Protein AF-A0A821ZEJ2-F1 (afdb_monomer_lite)

Structure (mmCIF, N/CA/C/O backbone):
data_AF-A0A821ZEJ2-F1
#
_entry.id   AF-A0A821ZEJ2-F1
#
loop_
_atom_site.group_PDB
_atom_site.id
_atom_site.type_symbol
_atom_site.label_atom_id
_atom_site.label_alt_id
_atom_site.label_comp_id
_atom_site.label_asym_id
_atom_site.label_entity_id
_atom_site.label_seq_id
_atom_site.pdbx_PDB_ins_code
_atom_site.Cartn_x
_atom_site.Cartn_y
_atom_site.Cartn_z
_atom_site.occupancy
_atom_site.B_iso_or_equiv
_atom_site.auth_seq_id
_atom_site.auth_comp_id
_atom_site.auth_asym_id
_atom_site.auth_atom_id
_atom_site.pdbx_PDB_model_num
ATOM 1 N N . MET A 1 1 ? -17.455 -22.625 5.367 1.00 89.06 1 MET A N 1
ATOM 2 C CA . MET A 1 1 ? -17.867 -21.226 5.110 1.00 89.06 1 MET A CA 1
ATOM 3 C C . MET A 1 1 ? -18.293 -20.588 6.419 1.00 89.06 1 MET A C 1
ATOM 5 O O . MET A 1 1 ? -18.902 -21.282 7.229 1.00 89.06 1 MET A O 1
ATOM 9 N N . THR A 1 2 ? -18.004 -19.303 6.624 1.00 89.38 2 THR A N 1
ATOM 10 C CA . THR A 1 2 ? -18.454 -18.553 7.807 1.00 89.38 2 THR A CA 1
ATOM 11 C C . THR A 1 2 ? -19.075 -17.215 7.427 1.00 89.38 2 THR A C 1
ATOM 13 O O . THR A 1 2 ? -18.810 -16.673 6.350 1.00 89.38 2 THR A O 1
ATOM 16 N N . ARG A 1 3 ? -19.952 -16.694 8.290 1.00 85.25 3 ARG A N 1
ATOM 17 C CA . ARG A 1 3 ? -20.605 -15.397 8.097 1.00 85.25 3 ARG A CA 1
ATOM 18 C C . ARG A 1 3 ? -20.856 -14.692 9.426 1.00 85.25 3 ARG A C 1
ATOM 20 O O . ARG A 1 3 ? -21.376 -15.287 10.368 1.00 85.25 3 ARG A O 1
ATOM 27 N N . ILE A 1 4 ? -20.584 -13.388 9.444 1.00 81.25 4 ILE A N 1
ATOM 28 C CA . ILE A 1 4 ? -20.983 -12.469 10.515 1.00 81.25 4 ILE A CA 1
ATOM 29 C C . ILE A 1 4 ? -22.208 -11.670 10.053 1.00 81.25 4 ILE A C 1
ATOM 31 O O . ILE A 1 4 ? -22.243 -11.146 8.937 1.00 81.25 4 ILE A O 1
ATOM 35 N N . GLY A 1 5 ? -23.215 -11.567 10.921 1.00 73.56 5 GLY A N 1
ATOM 36 C CA . GLY A 1 5 ? -24.409 -10.753 10.700 1.00 73.56 5 GLY A CA 1
ATOM 37 C C . GLY A 1 5 ? -25.548 -11.428 9.925 1.00 73.56 5 GLY A C 1
ATOM 38 O O . GLY A 1 5 ? -25.520 -12.610 9.565 1.00 73.56 5 GLY A O 1
ATOM 39 N N . ASN A 1 6 ? -26.591 -10.633 9.681 1.00 71.44 6 ASN A N 1
ATOM 40 C CA . ASN A 1 6 ? -27.871 -11.092 9.141 1.00 71.44 6 ASN A CA 1
ATOM 41 C C . ASN A 1 6 ? -27.829 -11.357 7.626 1.00 71.44 6 ASN A C 1
ATOM 43 O O . ASN A 1 6 ? -27.049 -10.756 6.884 1.00 71.44 6 ASN A O 1
ATOM 47 N N . GLY A 1 7 ? -28.721 -12.238 7.165 1.00 78.50 7 GLY A N 1
ATOM 48 C CA . GLY A 1 7 ? -29.001 -12.529 5.753 1.00 78.50 7 GLY A CA 1
ATOM 49 C C . GLY A 1 7 ? -28.780 -13.995 5.367 1.00 78.50 7 GLY A C 1
ATOM 50 O O . GLY A 1 7 ? -28.245 -14.780 6.150 1.00 78.50 7 GLY A O 1
ATOM 51 N N . VAL A 1 8 ? -29.231 -14.367 4.166 1.00 83.00 8 VAL A N 1
ATOM 52 C CA . VAL A 1 8 ? -29.341 -15.773 3.740 1.00 83.00 8 VAL A CA 1
ATOM 53 C C . VAL A 1 8 ? -27.978 -16.436 3.602 1.00 83.00 8 VAL A C 1
ATOM 55 O O . VAL A 1 8 ? -27.109 -15.908 2.912 1.00 83.00 8 VAL A O 1
ATOM 58 N N . PHE A 1 9 ? -27.808 -17.594 4.233 1.00 88.25 9 PHE A N 1
ATOM 59 C CA . PHE A 1 9 ? -26.597 -18.400 4.164 1.00 88.25 9 PHE A CA 1
ATOM 60 C C . PHE A 1 9 ? -26.989 -19.833 3.757 1.00 88.25 9 PHE A C 1
ATOM 62 O O . PHE A 1 9 ? -27.379 -20.616 4.616 1.00 88.25 9 PHE A O 1
ATOM 69 N N . PRO A 1 10 ? -26.951 -20.167 2.451 1.00 88.62 10 PRO A N 1
ATOM 70 C CA . PRO A 1 10 ? -27.528 -21.415 1.940 1.00 88.62 10 PRO A CA 1
ATOM 71 C C . PRO A 1 10 ? -26.945 -22.687 2.568 1.00 88.62 10 PRO A C 1
ATOM 73 O O . PRO A 1 10 ? -27.672 -23.651 2.788 1.00 88.62 10 PRO A O 1
ATOM 76 N N . THR A 1 11 ? -25.644 -22.689 2.875 1.00 93.25 11 THR A N 1
ATOM 77 C CA . THR A 1 11 ? -24.950 -23.847 3.457 1.00 93.25 11 THR A CA 1
ATOM 78 C C . THR A 1 11 ? -24.840 -23.824 4.977 1.00 93.25 11 THR A C 1
ATOM 80 O O . THR A 1 11 ? -24.071 -24.607 5.539 1.00 93.25 11 THR A O 1
ATOM 83 N N . GLU A 1 12 ? -25.571 -22.929 5.644 1.00 94.00 12 GLU A N 1
ATOM 84 C CA . GLU A 1 12 ? -25.548 -22.800 7.099 1.00 94.00 12 GLU A CA 1
ATOM 85 C C . GLU A 1 12 ? -25.945 -24.095 7.810 1.00 94.00 12 GLU A C 1
ATOM 87 O O . GLU A 1 12 ? -26.854 -24.815 7.393 1.00 94.00 12 GLU A O 1
ATOM 92 N N . LEU A 1 13 ? -25.256 -24.366 8.916 1.00 92.56 13 LEU A N 1
ATOM 93 C CA . LEU A 1 13 ? -25.507 -25.494 9.793 1.00 92.56 13 LEU A CA 1
ATOM 94 C C . LEU A 1 13 ? -25.902 -24.990 11.175 1.00 92.56 13 LEU A C 1
ATOM 96 O O . LEU A 1 13 ? -25.071 -24.468 11.915 1.00 92.56 13 LEU A O 1
ATOM 100 N N . ASP A 1 14 ? -27.165 -25.214 11.525 1.00 89.94 14 ASP A N 1
ATOM 101 C CA . ASP A 1 14 ? -27.714 -24.952 12.859 1.00 89.94 14 ASP A CA 1
ATOM 102 C C . ASP A 1 14 ? -27.855 -26.260 13.660 1.00 89.94 14 ASP A C 1
ATOM 104 O O . ASP A 1 14 ? -28.902 -26.595 14.207 1.00 89.94 14 ASP A O 1
ATOM 108 N N . ASN A 1 15 ? -26.810 -27.089 13.622 1.00 92.06 15 ASN A N 1
ATOM 109 C CA . ASN A 1 15 ? -26.768 -28.400 14.269 1.00 92.06 15 ASN A CA 1
ATOM 110 C C . ASN A 1 15 ? -25.395 -28.665 14.908 1.00 92.06 15 ASN A C 1
ATOM 112 O O . ASN A 1 15 ? -24.488 -27.836 14.832 1.00 92.06 15 ASN A O 1
ATOM 116 N N . GLU A 1 16 ? -25.225 -29.847 15.505 1.00 92.94 16 GLU A N 1
ATOM 117 C CA . GLU A 1 16 ? -23.983 -30.251 16.186 1.00 92.94 16 GLU A CA 1
ATOM 118 C C . GLU A 1 16 ? -22.743 -30.176 15.283 1.00 92.94 16 GLU A C 1
ATOM 120 O O . GLU A 1 16 ? -21.658 -29.842 15.750 1.00 92.94 16 GLU A O 1
ATOM 125 N N . ILE A 1 17 ? -22.893 -30.420 13.976 1.00 93.56 17 ILE A N 1
ATOM 126 C CA . ILE A 1 17 ? -21.784 -30.295 13.022 1.00 93.56 17 ILE A CA 1
ATOM 127 C C . ILE A 1 17 ? -21.374 -28.826 12.871 1.00 93.56 17 ILE A C 1
ATOM 129 O O . ILE A 1 17 ? -20.183 -28.523 12.859 1.00 93.56 17 ILE A O 1
ATOM 133 N N . GLY A 1 18 ? -22.341 -27.911 12.773 1.00 92.19 18 GLY A N 1
ATOM 134 C CA . GLY A 1 18 ? -22.074 -26.472 12.733 1.00 92.19 18 GLY A CA 1
ATOM 135 C C . GLY A 1 18 ? -21.320 -25.987 13.972 1.00 92.19 18 GLY A C 1
ATOM 136 O O . GLY A 1 18 ? -20.340 -25.254 13.842 1.00 92.19 18 GLY A O 1
ATOM 137 N N . GLU A 1 19 ? -21.723 -26.457 15.155 1.00 91.19 19 GLU A N 1
ATOM 138 C CA . GLU A 1 19 ? -21.057 -26.138 16.424 1.00 91.19 19 GLU A CA 1
ATOM 139 C C . GLU A 1 19 ? -19.647 -26.737 16.516 1.00 91.19 19 GLU A C 1
ATOM 141 O O . GLU A 1 19 ? -18.708 -26.077 16.969 1.00 91.19 19 GLU A O 1
ATOM 146 N N . HIS A 1 20 ? -19.469 -27.963 16.022 1.00 91.50 20 HIS A N 1
ATOM 147 C CA . HIS A 1 20 ? -18.162 -28.611 15.951 1.00 91.50 20 HIS A CA 1
ATOM 148 C C . HIS A 1 20 ? -17.186 -27.825 15.068 1.00 91.50 20 HIS A C 1
ATOM 150 O O . HIS A 1 20 ? -16.064 -27.530 15.485 1.00 91.50 20 HIS A O 1
ATOM 156 N N . LEU A 1 21 ? -17.625 -27.422 13.869 1.00 91.88 21 LEU A N 1
ATOM 157 C CA . LEU A 1 21 ? -16.822 -26.605 12.951 1.00 91.88 21 LEU A CA 1
ATOM 158 C C . LEU A 1 21 ? -16.473 -25.242 13.557 1.00 91.88 21 LEU A C 1
ATOM 160 O O . LEU A 1 21 ? -15.337 -24.787 13.429 1.00 91.88 21 LEU A O 1
ATOM 164 N N . ARG A 1 22 ? -17.435 -24.608 14.234 1.00 90.19 22 ARG A N 1
ATOM 165 C CA . ARG A 1 22 ? -17.249 -23.320 14.908 1.00 90.19 22 ARG A CA 1
ATOM 166 C C . ARG A 1 22 ? -16.191 -23.403 16.002 1.00 90.19 22 ARG A C 1
ATOM 168 O O . ARG A 1 22 ? -15.269 -22.592 16.017 1.00 90.19 22 ARG A O 1
ATOM 175 N N . THR A 1 23 ? -16.313 -24.396 16.883 1.00 88.62 23 THR A N 1
ATOM 176 C CA . THR A 1 23 ? -15.404 -24.595 18.018 1.00 88.62 23 THR A CA 1
ATOM 177 C C . THR A 1 23 ? -13.991 -24.907 17.536 1.00 88.62 23 THR A C 1
ATOM 179 O O . THR A 1 23 ? -13.035 -24.273 17.974 1.00 88.62 23 THR A O 1
ATOM 182 N N . ARG A 1 24 ? -13.840 -25.848 16.595 1.00 89.19 24 ARG A N 1
ATOM 183 C CA . ARG A 1 24 ? -12.516 -26.263 16.102 1.00 89.19 24 ARG A CA 1
ATOM 184 C C . ARG A 1 24 ? -11.845 -25.206 15.219 1.00 89.19 24 ARG A C 1
ATOM 186 O O . ARG A 1 24 ? -10.624 -25.196 15.112 1.00 89.19 24 ARG A O 1
ATOM 193 N N . GLY A 1 25 ? -12.635 -24.348 14.572 1.00 86.81 25 GLY A N 1
ATOM 194 C CA . GLY A 1 25 ? -12.154 -23.225 13.767 1.00 86.81 25 GLY A CA 1
ATOM 195 C C . GLY A 1 25 ? -11.922 -21.928 14.545 1.00 86.81 25 GLY A C 1
ATOM 196 O O . GLY A 1 25 ? -11.488 -20.955 13.924 1.00 86.81 25 GLY A O 1
ATOM 197 N N . GLU A 1 26 ? -12.217 -21.911 15.852 1.00 88.31 26 GLU A N 1
ATOM 198 C CA . GLU A 1 26 ? -12.178 -20.723 16.720 1.00 88.31 26 GLU A CA 1
ATOM 199 C C . GLU A 1 26 ? -12.983 -19.544 16.131 1.00 88.31 26 GLU A C 1
ATOM 201 O O . GLU A 1 26 ? -12.573 -18.385 16.163 1.00 88.31 26 GLU A O 1
ATOM 206 N N . GLU A 1 27 ? -14.150 -19.840 15.549 1.00 83.00 27 GLU A N 1
ATOM 207 C CA . GLU A 1 27 ? -14.942 -18.884 14.764 1.00 83.00 27 GLU A CA 1
ATOM 208 C C . GLU A 1 27 ? -15.816 -17.986 15.657 1.00 83.00 27 GLU A C 1
ATOM 210 O O . GLU A 1 27 ? -17.049 -18.082 15.685 1.00 83.00 27 GLU A O 1
ATOM 215 N N . VAL A 1 28 ? -15.162 -17.085 16.393 1.00 78.06 28 VAL A N 1
ATOM 216 C CA . VAL A 1 28 ? -15.785 -16.090 17.280 1.00 78.06 28 VAL A CA 1
ATOM 217 C C . VAL A 1 28 ? -15.423 -14.681 16.810 1.00 78.06 28 VAL A C 1
ATOM 219 O O . VAL A 1 28 ? -14.323 -14.430 16.322 1.00 78.06 28 VAL A O 1
ATOM 222 N N . SER A 1 29 ? -16.356 -13.732 16.906 1.00 63.69 29 SER A N 1
ATOM 223 C CA . SER A 1 29 ? -16.062 -12.332 16.595 1.00 63.69 29 SER A CA 1
ATOM 224 C C . SER A 1 29 ? -15.132 -11.721 17.648 1.00 63.69 29 SER A C 1
ATOM 226 O O . SER A 1 29 ? -15.540 -11.533 18.791 1.00 63.69 29 SER A O 1
ATOM 228 N N . GLU A 1 30 ? -13.923 -11.311 17.258 1.00 54.50 30 GLU A N 1
ATOM 229 C CA . GLU A 1 30 ? -12.967 -10.640 18.161 1.00 54.50 30 GLU A CA 1
ATOM 230 C C . GLU A 1 30 ? -13.496 -9.320 18.754 1.00 54.50 30 GLU A C 1
ATOM 232 O O . GLU A 1 30 ? -13.055 -8.892 19.817 1.00 54.50 30 GLU A O 1
ATOM 237 N N . HIS A 1 31 ? -14.437 -8.653 18.076 1.00 49.47 31 HIS A N 1
ATOM 238 C CA . HIS A 1 31 ? -14.983 -7.363 18.514 1.00 49.47 31 HIS A CA 1
ATOM 239 C C . HIS A 1 31 ? -16.197 -7.483 19.439 1.00 49.47 31 HIS A C 1
ATOM 241 O O . HIS A 1 31 ? -16.374 -6.640 20.317 1.00 49.47 31 HIS A O 1
ATOM 247 N N . TYR A 1 32 ? -17.051 -8.484 19.216 1.00 56.19 32 TYR A N 1
ATOM 248 C CA . TYR A 1 32 ? -18.351 -8.588 19.887 1.00 56.19 32 TYR A CA 1
ATOM 249 C C . TYR A 1 32 ? -18.496 -9.846 20.748 1.00 56.19 32 TYR A C 1
ATOM 251 O O . TYR A 1 32 ? -19.453 -9.944 21.507 1.00 56.19 32 TYR A O 1
ATOM 259 N N . GLY A 1 33 ? -17.575 -10.808 20.642 1.00 64.12 33 GLY A N 1
ATOM 260 C CA . GLY A 1 33 ? -17.662 -12.097 21.331 1.00 64.12 33 GLY A CA 1
ATOM 261 C C . GLY A 1 33 ? -18.789 -13.006 20.827 1.00 64.12 33 GLY A C 1
ATOM 262 O O . GLY A 1 33 ? -18.971 -14.096 21.360 1.00 64.12 33 GLY A O 1
ATOM 263 N N . GLU A 1 34 ? -19.551 -12.584 19.813 1.00 73.38 34 GLU A N 1
ATOM 264 C CA . GLU A 1 34 ? -20.641 -13.379 19.249 1.00 73.38 34 GLU A CA 1
ATOM 265 C C . GLU A 1 34 ? -20.102 -14.500 18.338 1.00 73.38 34 GLU A C 1
ATOM 267 O O . GLU A 1 34 ? -19.158 -14.268 17.567 1.00 73.38 34 GLU A O 1
ATOM 272 N N . PRO A 1 35 ? -20.693 -15.708 18.398 1.00 77.56 35 PRO A N 1
ATOM 273 C CA . PRO A 1 35 ? -20.298 -16.828 17.553 1.00 77.56 35 PRO A CA 1
ATOM 274 C C . PRO A 1 35 ? -20.617 -16.542 16.082 1.00 77.56 35 PRO A C 1
ATOM 276 O O . PRO A 1 35 ? -21.707 -16.072 15.745 1.00 77.56 35 PRO A O 1
ATOM 279 N N . GLN A 1 36 ? -19.685 -16.856 15.180 1.00 84.81 36 GLN A N 1
ATOM 280 C CA . GLN A 1 36 ? -19.957 -16.750 13.748 1.00 84.81 36 GLN A CA 1
ATOM 281 C C . GLN A 1 36 ? -20.898 -17.873 13.291 1.00 84.81 36 GLN A C 1
ATOM 283 O O . GLN A 1 36 ? -20.903 -18.990 13.819 1.00 84.81 36 GLN A O 1
ATOM 288 N N . ARG A 1 37 ? -21.700 -17.594 12.264 1.00 90.00 37 ARG A N 1
ATOM 289 C CA . ARG A 1 37 ? -22.518 -18.617 11.603 1.00 90.00 37 ARG A CA 1
ATOM 290 C C . ARG A 1 37 ? -21.594 -19.480 10.750 1.00 90.00 37 ARG A C 1
ATOM 292 O O . ARG A 1 37 ? -20.795 -18.931 9.991 1.00 90.00 37 ARG A O 1
ATOM 299 N N . CYS A 1 38 ? -21.706 -20.802 10.857 1.00 92.50 38 CYS A N 1
ATOM 300 C CA . CYS A 1 38 ? -20.834 -21.761 10.175 1.00 92.50 38 CYS A CA 1
ATOM 301 C C . CYS A 1 38 ? -21.646 -22.644 9.228 1.00 92.50 38 CYS A C 1
ATOM 303 O O . CYS A 1 38 ? -22.807 -22.950 9.481 1.00 92.50 38 CYS A O 1
ATOM 305 N N . GLY A 1 39 ? -21.028 -23.049 8.124 1.00 94.88 39 GLY A N 1
ATOM 306 C CA . GLY A 1 39 ? -21.674 -23.857 7.100 1.00 94.88 39 GLY A CA 1
ATOM 307 C C . GLY A 1 39 ? -20.688 -24.616 6.224 1.00 94.88 39 GLY A C 1
ATOM 308 O O . GLY A 1 39 ? -19.479 -24.349 6.243 1.00 94.88 39 GLY A O 1
ATOM 309 N N . TRP A 1 40 ? -21.208 -25.546 5.427 1.00 96.31 40 TRP A N 1
ATOM 310 C CA . TRP A 1 40 ? -20.418 -26.329 4.472 1.00 96.31 40 TRP A CA 1
ATOM 311 C C . TRP A 1 40 ? -19.780 -25.463 3.378 1.00 96.31 40 TRP A C 1
ATOM 313 O O . TRP A 1 40 ? -20.179 -24.315 3.160 1.00 96.31 40 TRP A O 1
ATOM 323 N N . LEU A 1 41 ? -18.765 -26.008 2.696 1.00 95.25 41 LEU A N 1
ATOM 324 C CA . LEU A 1 41 ? -18.122 -25.346 1.558 1.00 95.25 41 LEU A CA 1
ATOM 325 C C . LEU A 1 41 ? -19.132 -25.123 0.422 1.00 95.25 41 LEU A C 1
ATOM 327 O O . LEU A 1 41 ? -19.891 -26.033 0.089 1.00 95.25 41 LEU A O 1
ATOM 331 N N . ASP A 1 42 ? -19.120 -23.926 -0.165 1.00 94.31 42 ASP A N 1
ATOM 332 C CA . ASP A 1 42 ? -20.093 -23.496 -1.168 1.00 94.31 42 ASP A CA 1
ATOM 333 C C . ASP A 1 42 ? -19.425 -23.208 -2.520 1.00 94.31 42 ASP A C 1
ATOM 335 O O . ASP A 1 42 ? -18.870 -22.128 -2.740 1.00 94.31 42 ASP A O 1
ATOM 339 N N . LEU A 1 43 ? -19.439 -24.195 -3.425 1.00 91.00 43 LEU A N 1
ATOM 340 C CA . LEU A 1 43 ? -18.802 -24.063 -4.736 1.00 91.00 43 LEU A CA 1
ATOM 341 C C . LEU A 1 43 ? -19.536 -23.105 -5.682 1.00 91.00 43 LEU A C 1
ATOM 343 O O . LEU A 1 43 ? -18.832 -22.364 -6.366 1.00 91.00 43 LEU A O 1
ATOM 347 N N . PRO A 1 44 ? -20.884 -23.052 -5.758 1.00 89.44 44 PRO A N 1
ATOM 348 C CA . PRO A 1 44 ? -21.574 -22.014 -6.526 1.00 89.44 44 PRO A CA 1
ATOM 349 C C . PRO A 1 44 ? -21.125 -20.596 -6.156 1.00 89.44 44 PRO A C 1
ATOM 351 O O . PRO A 1 44 ? -20.852 -19.782 -7.042 1.00 89.44 44 PRO A O 1
ATOM 354 N N . LEU A 1 45 ? -20.981 -20.313 -4.857 1.00 89.25 45 LEU A N 1
ATOM 355 C CA . LEU A 1 45 ? -20.463 -19.033 -4.379 1.00 89.25 45 LEU A CA 1
ATOM 356 C C . LEU A 1 45 ? -18.993 -18.819 -4.770 1.00 89.25 45 LEU A C 1
ATOM 358 O O . LEU A 1 45 ? -18.646 -17.743 -5.256 1.00 89.25 45 LEU A O 1
ATOM 362 N N . ILE A 1 46 ? -18.130 -19.826 -4.597 1.00 88.81 46 ILE A N 1
ATOM 363 C CA . ILE A 1 46 ? -16.702 -19.719 -4.951 1.00 88.81 46 ILE A CA 1
ATOM 364 C C . ILE A 1 46 ? -16.514 -19.519 -6.461 1.00 88.81 46 ILE A C 1
ATOM 366 O O . ILE A 1 46 ? -15.724 -18.669 -6.865 1.00 88.81 46 ILE A O 1
ATOM 370 N N . LYS A 1 47 ? -17.264 -20.238 -7.303 1.00 84.25 47 LYS A N 1
ATOM 371 C CA . LYS A 1 47 ? -17.268 -20.062 -8.765 1.00 84.25 47 LYS A CA 1
ATOM 372 C C . LYS A 1 47 ? -17.665 -18.650 -9.157 1.00 84.25 47 LYS A C 1
ATOM 374 O O . LYS A 1 47 ? -17.003 -18.029 -9.980 1.00 84.25 47 LYS A O 1
ATOM 379 N N . TYR A 1 48 ? -18.723 -18.130 -8.543 1.00 83.88 48 TYR A N 1
ATOM 380 C CA . TYR A 1 48 ? -19.165 -16.763 -8.777 1.00 83.88 48 TYR A CA 1
ATOM 381 C C . TYR A 1 48 ? -18.103 -15.739 -8.351 1.00 83.88 48 TYR A C 1
ATOM 383 O O . TYR A 1 48 ? -17.808 -14.808 -9.097 1.00 83.88 48 TYR A O 1
ATOM 391 N N . ALA A 1 49 ? -17.465 -15.945 -7.195 1.00 82.81 49 ALA A N 1
ATOM 392 C CA . ALA A 1 49 ? -16.357 -15.107 -6.744 1.00 82.81 49 ALA A CA 1
ATOM 393 C C . ALA A 1 49 ? -15.142 -15.184 -7.689 1.00 82.81 49 ALA A C 1
ATOM 395 O O . ALA A 1 49 ? -14.543 -14.152 -7.984 1.00 82.81 49 ALA A O 1
ATOM 396 N N . SER A 1 50 ? -14.812 -16.376 -8.197 1.00 80.19 50 SER A N 1
ATOM 397 C CA . SER A 1 50 ? -13.743 -16.595 -9.179 1.00 80.19 50 SER A CA 1
ATOM 398 C C . SER A 1 50 ? -14.039 -15.904 -10.507 1.00 80.19 50 SER A C 1
ATOM 400 O O . SER A 1 50 ? -13.179 -15.196 -11.023 1.00 80.19 50 SER A O 1
ATOM 402 N N . MET A 1 51 ? -15.273 -16.007 -11.005 1.00 77.25 51 MET A N 1
ATOM 403 C CA . MET A 1 51 ? -15.722 -15.339 -12.227 1.00 77.25 51 MET A CA 1
ATOM 404 C C . MET A 1 51 ? -15.592 -13.811 -12.136 1.00 77.25 51 MET A C 1
ATOM 406 O O . MET A 1 51 ? -15.156 -13.178 -13.094 1.00 77.25 51 MET A O 1
ATOM 410 N N . ILE A 1 52 ? -15.950 -13.214 -10.994 1.00 75.62 52 ILE A N 1
ATOM 411 C CA . ILE A 1 52 ? -15.886 -11.755 -10.802 1.00 75.62 52 ILE A CA 1
ATOM 412 C C . ILE A 1 52 ? -14.449 -11.269 -10.638 1.00 75.62 52 ILE A C 1
ATOM 414 O O . ILE A 1 52 ? -14.074 -10.242 -11.201 1.00 75.62 52 ILE A O 1
ATOM 418 N N . ASN A 1 53 ? -13.661 -11.975 -9.829 1.00 71.44 53 ASN A N 1
ATOM 419 C CA . ASN A 1 53 ? -12.338 -11.509 -9.423 1.00 71.44 53 ASN A CA 1
ATOM 420 C C . ASN A 1 53 ? -11.208 -12.025 -10.323 1.00 71.44 53 ASN A C 1
ATOM 422 O O . ASN A 1 53 ? -10.080 -11.562 -10.186 1.00 71.44 53 ASN A O 1
ATOM 426 N N . GLY A 1 54 ? -11.492 -12.970 -11.224 1.00 74.00 54 GLY A N 1
ATOM 427 C CA . GLY A 1 54 ? -10.502 -13.571 -12.114 1.00 74.00 54 GLY A CA 1
ATOM 428 C C . GLY A 1 54 ? -9.416 -14.334 -11.358 1.00 74.00 54 GLY A C 1
ATOM 429 O O . GLY A 1 54 ? -8.237 -14.143 -11.642 1.00 74.00 54 GLY A O 1
ATOM 430 N N . TYR A 1 55 ? -9.794 -15.152 -10.365 1.00 71.38 55 TYR A N 1
ATOM 431 C CA . TYR A 1 55 ? -8.817 -15.903 -9.569 1.00 71.38 55 TYR A CA 1
ATOM 432 C C . TYR A 1 55 ? -7.993 -16.840 -10.456 1.00 71.38 55 TYR A C 1
ATOM 434 O O . TYR A 1 55 ? -8.543 -17.720 -11.115 1.00 71.38 55 TYR A O 1
ATOM 442 N N . THR A 1 56 ? -6.673 -16.669 -10.433 1.00 66.94 56 THR A N 1
ATOM 443 C CA . THR A 1 56 ? -5.714 -17.557 -11.107 1.00 66.94 56 THR A CA 1
ATOM 444 C C . THR A 1 56 ? -5.285 -18.733 -10.231 1.00 66.94 56 THR A C 1
ATOM 446 O O . THR A 1 56 ? -4.792 -19.721 -10.757 1.00 66.94 56 THR A O 1
ATOM 449 N N . ALA A 1 57 ? -5.485 -18.629 -8.915 1.00 73.88 57 ALA A N 1
ATOM 450 C CA . ALA A 1 57 ? -5.242 -19.669 -7.920 1.00 73.88 57 ALA A CA 1
ATOM 451 C C . ALA A 1 57 ? -6.201 -19.481 -6.731 1.00 73.88 57 ALA A C 1
ATOM 453 O O . ALA A 1 57 ? -6.748 -18.390 -6.528 1.00 73.88 57 ALA A O 1
ATOM 454 N N . LEU A 1 58 ? -6.396 -20.531 -5.932 1.00 75.31 58 LEU A N 1
ATOM 455 C CA . LEU A 1 58 ? -7.150 -20.466 -4.677 1.00 75.31 58 LEU A CA 1
ATOM 456 C C . LEU A 1 58 ? -6.289 -20.935 -3.514 1.00 75.31 58 LEU A C 1
ATOM 458 O O . LEU A 1 58 ? -5.659 -21.983 -3.599 1.00 75.31 58 LEU A O 1
ATOM 462 N N . PHE A 1 59 ? -6.346 -20.197 -2.406 1.00 81.88 59 PHE A N 1
ATOM 463 C CA . PHE A 1 59 ? -5.764 -20.625 -1.141 1.00 81.88 59 PHE A CA 1
ATOM 464 C C . PHE A 1 59 ? -6.837 -21.288 -0.282 1.00 81.88 59 PHE A C 1
AT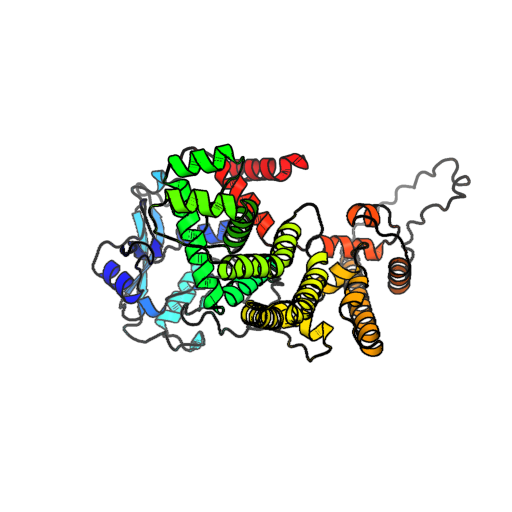OM 466 O O . PHE A 1 59 ? -7.756 -20.615 0.196 1.00 81.88 59 PHE A O 1
ATOM 473 N N . LEU A 1 60 ? -6.744 -22.604 -0.092 1.00 84.62 60 LEU A N 1
ATOM 474 C CA . LEU A 1 60 ? -7.642 -23.323 0.805 1.00 84.62 60 LEU A CA 1
ATOM 475 C C . LEU A 1 60 ? -7.075 -23.271 2.225 1.00 84.62 60 LEU A C 1
ATOM 477 O O . LEU A 1 60 ? -6.025 -23.838 2.525 1.00 84.62 60 LEU A O 1
ATOM 481 N N . THR A 1 61 ? -7.784 -22.570 3.100 1.00 87.12 61 THR A N 1
ATOM 482 C CA . THR A 1 61 ? -7.392 -22.371 4.495 1.00 87.12 61 THR A CA 1
ATOM 483 C C . THR A 1 61 ? -8.195 -23.262 5.433 1.00 87.12 61 THR A C 1
ATOM 485 O O . THR A 1 61 ? -9.264 -23.765 5.077 1.00 87.12 61 THR A O 1
ATOM 488 N N . LYS A 1 62 ? -7.676 -23.450 6.653 1.00 89.00 62 LYS A N 1
ATOM 489 C CA . LYS A 1 62 ? -8.353 -24.169 7.746 1.00 89.00 62 LYS A CA 1
ATOM 490 C C . LYS A 1 62 ? -8.791 -25.596 7.376 1.00 89.00 62 LYS A C 1
ATOM 492 O O . LYS A 1 62 ? -9.813 -26.081 7.858 1.00 89.00 62 LYS A O 1
ATOM 497 N N . LEU A 1 63 ? -8.027 -26.287 6.524 1.00 91.06 63 LEU A N 1
ATOM 498 C CA . LEU A 1 63 ? -8.314 -27.683 6.169 1.00 91.06 63 LEU A CA 1
ATOM 499 C C . LEU A 1 63 ? -8.293 -28.588 7.401 1.00 91.06 63 LEU A C 1
ATOM 501 O O . LEU A 1 63 ? -9.124 -29.485 7.510 1.00 91.06 63 LEU A O 1
ATOM 505 N N . ASP A 1 64 ? -7.422 -28.278 8.362 1.00 90.44 64 ASP A N 1
ATOM 506 C CA . ASP A 1 64 ? -7.320 -28.998 9.622 1.00 90.44 64 ASP A CA 1
ATOM 507 C C . ASP A 1 64 ? -8.659 -29.021 10.358 1.00 90.44 64 ASP A C 1
ATOM 509 O O . ASP A 1 64 ? -8.982 -30.022 10.990 1.00 90.44 64 ASP A O 1
ATOM 513 N N . VAL A 1 65 ? -9.497 -27.973 10.255 1.00 92.88 65 VAL A N 1
ATOM 514 C CA . VAL A 1 65 ? -10.836 -27.915 10.882 1.00 92.88 65 VAL A CA 1
ATOM 515 C C . VAL A 1 65 ? -11.688 -29.146 10.547 1.00 92.88 65 VAL A C 1
ATOM 517 O O . VAL A 1 65 ? -12.472 -29.580 11.389 1.00 92.88 65 VAL A O 1
ATOM 520 N N . LEU A 1 66 ? -11.464 -29.765 9.388 1.00 93.88 66 LEU A N 1
ATOM 521 C CA . LEU A 1 66 ? -12.180 -30.946 8.915 1.00 93.88 66 LEU A CA 1
ATOM 522 C C . LEU A 1 66 ? -11.532 -32.283 9.333 1.00 93.88 66 LEU A C 1
ATOM 524 O O . LEU A 1 66 ? -12.098 -33.334 9.032 1.00 93.88 66 LEU A O 1
ATOM 528 N N . ASP A 1 67 ? -10.412 -32.264 10.069 1.00 93.62 67 ASP A N 1
ATOM 529 C CA . ASP A 1 67 ? -9.614 -33.446 10.434 1.00 93.62 67 ASP A CA 1
ATOM 530 C C . ASP A 1 67 ? -10.432 -34.582 11.023 1.00 93.62 67 ASP A C 1
ATOM 532 O O . ASP A 1 67 ? -10.255 -35.738 10.656 1.00 93.62 67 ASP A O 1
ATOM 536 N N . THR A 1 68 ? -11.358 -34.271 11.920 1.00 92.38 68 THR A N 1
ATOM 537 C CA . THR A 1 68 ? -12.113 -35.277 12.672 1.00 92.38 68 THR A CA 1
ATOM 538 C C . THR A 1 68 ? -13.333 -35.813 11.925 1.00 92.38 68 THR A C 1
ATOM 540 O O . THR A 1 68 ? -14.039 -36.668 12.453 1.00 92.38 68 THR A O 1
ATOM 543 N N . MET A 1 69 ? -13.631 -35.300 10.730 1.00 93.38 69 MET A N 1
ATOM 544 C CA . MET A 1 69 ? -14.875 -35.610 10.033 1.00 93.38 69 MET A CA 1
ATOM 545 C C . MET A 1 69 ? -14.806 -36.987 9.366 1.00 93.38 69 MET A C 1
ATOM 547 O O . MET A 1 69 ? -13.803 -37.352 8.751 1.00 93.38 69 MET A O 1
ATOM 551 N N . ALA A 1 70 ? -15.898 -37.748 9.467 1.00 93.00 70 ALA A N 1
ATOM 552 C CA . ALA A 1 70 ? -16.085 -38.985 8.708 1.00 93.00 70 ALA A CA 1
ATOM 553 C C . ALA A 1 70 ? -16.624 -38.713 7.298 1.00 93.00 70 ALA A C 1
ATOM 555 O O . ALA A 1 70 ? -16.223 -39.379 6.347 1.00 93.00 70 ALA A O 1
ATOM 556 N N . GLU A 1 71 ? -17.478 -37.700 7.164 1.00 94.25 71 GLU A N 1
ATOM 557 C CA . GLU A 1 71 ? -18.072 -37.256 5.907 1.00 94.25 71 GLU A CA 1
ATOM 558 C C . GLU A 1 71 ? -18.100 -35.728 5.864 1.00 94.25 71 GLU A C 1
ATOM 560 O O . GLU A 1 71 ? -18.359 -35.064 6.872 1.00 94.25 71 GLU A O 1
ATOM 565 N N . ILE A 1 72 ? -17.837 -35.170 4.686 1.00 96.38 72 ILE A N 1
ATOM 566 C CA . ILE A 1 72 ? -17.812 -33.732 4.434 1.00 96.38 72 ILE A CA 1
ATOM 567 C C . ILE A 1 72 ? -18.767 -33.454 3.280 1.00 96.38 72 ILE A C 1
ATOM 569 O O . ILE A 1 72 ? -18.624 -34.022 2.198 1.00 96.38 72 ILE A O 1
ATOM 573 N N . LYS A 1 73 ? -19.745 -32.572 3.493 1.00 96.25 73 LYS A N 1
ATOM 574 C CA . LYS A 1 73 ? -20.647 -32.139 2.421 1.00 96.25 73 LYS A CA 1
ATOM 575 C C . LYS A 1 73 ? -20.080 -30.904 1.732 1.00 96.25 73 LYS A C 1
ATOM 577 O O . LYS A 1 73 ? -19.639 -29.966 2.393 1.00 96.25 73 LYS A O 1
ATOM 582 N N . VAL A 1 74 ? -20.142 -30.890 0.405 1.00 96.00 74 VAL A N 1
ATOM 583 C CA . VAL A 1 74 ? -19.771 -29.735 -0.420 1.00 96.00 74 VAL A CA 1
ATOM 584 C C . VAL A 1 74 ? -20.950 -29.360 -1.297 1.00 96.00 74 VAL A C 1
ATOM 586 O O . VAL A 1 74 ? -21.456 -30.200 -2.040 1.00 96.00 74 VAL A O 1
ATOM 589 N N . ALA A 1 75 ? -21.407 -28.114 -1.206 1.00 95.38 75 ALA A N 1
ATOM 590 C CA . ALA A 1 75 ? -22.473 -27.631 -2.069 1.00 95.38 75 ALA A CA 1
ATOM 591 C C . ALA A 1 75 ? -21.938 -27.443 -3.490 1.00 95.38 75 ALA A C 1
ATOM 593 O O . ALA A 1 75 ? -20.915 -26.788 -3.688 1.00 95.38 75 ALA A O 1
ATOM 594 N N . THR A 1 76 ? -22.628 -28.024 -4.467 1.00 92.44 76 THR A N 1
ATOM 595 C CA . THR A 1 76 ? -22.227 -28.049 -5.887 1.00 92.44 76 THR A CA 1
ATOM 596 C C . THR A 1 76 ? -23.198 -27.308 -6.795 1.00 92.44 76 THR A C 1
ATOM 598 O O . THR A 1 76 ? -22.792 -26.839 -7.857 1.00 92.44 76 THR A O 1
ATOM 601 N N . GLY A 1 77 ? -24.444 -27.147 -6.354 1.00 90.69 77 GLY A N 1
ATOM 602 C CA . GLY A 1 77 ? -25.514 -26.523 -7.116 1.00 90.69 77 GLY A CA 1
ATOM 603 C C . GLY A 1 77 ? -26.631 -26.032 -6.209 1.00 90.69 77 GLY A C 1
ATOM 604 O O . GLY A 1 77 ? -26.681 -26.340 -5.014 1.00 90.69 77 GLY A O 1
ATOM 605 N N . TYR A 1 78 ? -27.521 -25.244 -6.796 1.00 91.88 78 TYR A N 1
ATOM 606 C CA . TYR A 1 78 ? -28.692 -24.694 -6.134 1.00 91.88 78 TYR A CA 1
ATOM 607 C C . TYR A 1 78 ? -29.932 -24.991 -6.964 1.00 91.88 78 TYR A C 1
ATOM 609 O O . TYR A 1 78 ? -29.921 -24.837 -8.185 1.00 91.88 78 TYR A O 1
ATOM 617 N N . LYS A 1 79 ? -31.031 -25.310 -6.292 1.00 88.56 79 LYS A N 1
ATOM 618 C CA . LYS A 1 79 ? -32.357 -25.458 -6.883 1.00 88.56 79 LYS A CA 1
ATOM 619 C C . LYS A 1 79 ? -33.324 -24.470 -6.264 1.00 88.56 79 LYS A C 1
ATOM 621 O O . LYS A 1 79 ? -33.271 -24.177 -5.074 1.00 88.56 79 LYS A O 1
ATOM 626 N N . LYS A 1 80 ? -34.240 -23.954 -7.074 1.00 85.69 80 LYS A N 1
ATOM 627 C CA . LYS A 1 80 ? -35.360 -23.147 -6.596 1.00 85.69 80 LYS A CA 1
ATOM 628 C C . LYS A 1 80 ? -36.629 -23.597 -7.289 1.00 85.69 80 LYS A C 1
ATOM 630 O O . LYS A 1 80 ? -36.694 -23.590 -8.516 1.00 85.69 80 LYS A O 1
ATOM 635 N N . ASN A 1 81 ? -37.632 -23.986 -6.504 1.00 84.88 81 ASN A N 1
ATOM 636 C CA . ASN A 1 81 ? -38.886 -24.554 -7.010 1.00 84.88 81 ASN A CA 1
ATOM 637 C C . ASN A 1 81 ? -38.649 -25.738 -7.974 1.00 84.88 81 ASN A C 1
ATOM 639 O O . ASN A 1 81 ? -39.269 -25.817 -9.032 1.00 84.88 81 ASN A O 1
ATOM 643 N N . GLY A 1 82 ? -37.690 -26.611 -7.647 1.00 83.00 82 GLY A N 1
ATOM 644 C CA . GLY A 1 82 ? -37.311 -27.764 -8.473 1.00 83.00 82 GLY A CA 1
ATOM 645 C C . GLY A 1 82 ? -36.481 -27.449 -9.726 1.00 83.00 82 GLY A C 1
ATOM 646 O O . GLY A 1 82 ? -36.089 -28.380 -10.425 1.00 83.00 82 GLY A O 1
ATOM 647 N N . VAL A 1 83 ? -36.181 -26.175 -10.012 1.00 83.56 83 VAL A N 1
ATOM 648 C CA . VAL A 1 83 ? -35.371 -25.761 -11.170 1.00 83.56 83 VAL A CA 1
ATOM 649 C C . VAL A 1 83 ? -33.941 -25.460 -10.735 1.00 83.56 83 VAL A C 1
ATOM 651 O O . VAL A 1 83 ? -33.722 -24.677 -9.810 1.00 83.56 83 VAL A O 1
ATOM 654 N N . GLU A 1 84 ? -32.973 -26.064 -11.420 1.00 83.94 84 GLU A N 1
ATOM 655 C CA . GLU A 1 84 ? -31.545 -25.824 -11.204 1.00 83.94 84 GLU A CA 1
ATOM 656 C C . GLU A 1 84 ? -31.164 -24.385 -11.585 1.00 83.94 84 GLU A C 1
ATOM 658 O O . GLU A 1 84 ? -31.538 -23.865 -12.641 1.00 83.94 84 GLU A O 1
ATOM 663 N N . LEU A 1 85 ? -30.421 -23.723 -10.703 1.00 82.06 85 LEU A N 1
ATOM 664 C CA . LEU A 1 85 ? -29.893 -22.387 -10.928 1.00 82.06 85 LEU A CA 1
ATOM 665 C C . LEU A 1 85 ? -28.493 -22.495 -11.525 1.00 82.06 85 LEU A C 1
ATOM 667 O O . LEU A 1 85 ? -27.575 -22.994 -10.884 1.00 82.06 85 LEU A O 1
ATOM 671 N N . GLN A 1 86 ? -28.314 -21.955 -12.732 1.00 71.50 86 GLN A N 1
ATOM 672 C CA . GLN A 1 86 ? -27.021 -22.008 -13.422 1.00 71.50 86 GLN A CA 1
ATOM 673 C C . GLN A 1 86 ? -25.920 -21.184 -12.743 1.00 71.50 86 GLN A C 1
ATOM 675 O O . GLN A 1 86 ? -24.747 -21.501 -12.896 1.00 71.50 86 GLN A O 1
ATOM 680 N N . ASN A 1 87 ? -26.282 -20.125 -12.014 1.00 69.56 87 ASN A N 1
ATOM 681 C CA . ASN A 1 87 ? -25.339 -19.198 -11.393 1.00 69.56 87 ASN A CA 1
ATOM 682 C C . ASN A 1 87 ? -25.797 -18.805 -9.987 1.00 69.56 87 ASN A C 1
ATOM 684 O O . ASN A 1 87 ? -26.992 -18.830 -9.674 1.00 69.56 87 ASN A O 1
ATOM 688 N N . TYR A 1 88 ? -24.841 -18.363 -9.168 1.00 78.75 88 TYR A N 1
ATOM 689 C CA . TYR A 1 88 ? -25.116 -17.784 -7.857 1.00 78.75 88 TYR A CA 1
ATOM 690 C C . TYR A 1 88 ? -26.086 -16.583 -7.982 1.00 78.75 88 TYR A C 1
ATOM 692 O O . TYR A 1 88 ? -25.865 -15.699 -8.818 1.00 78.75 88 TYR A O 1
ATOM 700 N N . PRO A 1 89 ? -27.178 -16.505 -7.195 1.00 74.75 89 PRO A N 1
ATOM 701 C CA . PRO A 1 89 ? -28.172 -15.447 -7.355 1.00 74.75 89 PRO A CA 1
ATOM 702 C C . PRO A 1 89 ? -27.636 -14.092 -6.872 1.00 74.75 89 PRO A C 1
ATOM 704 O O . PRO A 1 89 ? -27.379 -13.911 -5.690 1.00 74.75 89 PRO A O 1
ATOM 707 N N . ALA A 1 90 ? -27.563 -13.088 -7.748 1.00 61.62 90 ALA A N 1
ATOM 708 C CA . ALA A 1 90 ? -27.060 -11.753 -7.386 1.00 61.62 90 ALA A CA 1
ATOM 709 C C . ALA A 1 90 ? -27.968 -10.945 -6.424 1.00 61.62 90 ALA A C 1
ATOM 711 O O . ALA A 1 90 ? -27.536 -9.948 -5.849 1.00 61.62 90 ALA A O 1
ATOM 712 N N . LEU A 1 91 ? -29.234 -11.344 -6.237 1.00 62.44 91 LEU A N 1
ATOM 713 C CA . LEU A 1 91 ? -30.201 -10.640 -5.383 1.00 62.44 91 LEU A CA 1
ATOM 714 C C . LEU A 1 91 ? -30.543 -11.473 -4.140 1.00 62.44 91 LEU A C 1
ATOM 716 O O . LEU A 1 91 ? -31.007 -12.604 -4.265 1.00 62.44 91 LEU A O 1
ATOM 720 N N . GLY A 1 92 ? -30.411 -10.888 -2.944 1.00 61.53 92 GLY A N 1
ATOM 721 C CA . GLY A 1 92 ? -30.668 -11.586 -1.674 1.00 61.53 92 GLY A CA 1
ATOM 722 C C . GLY A 1 92 ? -32.094 -12.137 -1.523 1.00 61.53 92 GLY A C 1
ATOM 723 O O . GLY A 1 92 ? -32.282 -13.198 -0.939 1.00 61.53 92 GLY A O 1
ATOM 724 N N . ASN A 1 93 ? -33.102 -11.499 -2.131 1.00 67.50 93 ASN A N 1
ATOM 725 C CA . ASN A 1 93 ? -34.472 -12.028 -2.149 1.00 67.50 93 ASN A CA 1
ATOM 726 C C . ASN A 1 93 ? -34.619 -13.307 -2.995 1.00 67.50 93 ASN A C 1
ATOM 728 O O . ASN A 1 93 ? -35.502 -14.122 -2.743 1.00 67.50 93 ASN A O 1
ATOM 732 N N . LYS A 1 94 ? -33.746 -13.505 -3.990 1.00 66.50 94 LYS A N 1
ATOM 733 C CA . LYS A 1 94 ? -33.703 -14.734 -4.785 1.00 66.50 94 LYS A CA 1
ATOM 734 C C . LYS A 1 94 ? -33.003 -15.874 -4.051 1.00 66.50 94 LYS A C 1
ATOM 736 O O . LYS A 1 94 ? -33.261 -17.009 -4.435 1.00 66.50 94 LYS A O 1
ATOM 741 N N . MET A 1 95 ? -32.212 -15.583 -3.014 1.00 70.50 95 MET A N 1
ATOM 742 C CA . MET A 1 95 ? -31.542 -16.593 -2.186 1.00 70.50 95 MET A CA 1
ATOM 743 C C . MET A 1 95 ? -32.455 -17.267 -1.163 1.00 70.50 95 MET A C 1
ATOM 745 O O . MET A 1 95 ? -32.166 -18.386 -0.759 1.00 70.50 95 MET A O 1
ATOM 749 N N . HIS A 1 96 ? -33.543 -16.612 -0.743 1.00 74.31 96 HIS A N 1
ATOM 750 C CA . HIS A 1 96 ? -34.535 -17.263 0.115 1.00 74.31 96 HIS A CA 1
ATOM 751 C C . HIS A 1 96 ? -35.153 -18.468 -0.607 1.00 74.31 96 HIS A C 1
ATOM 753 O O . HIS A 1 96 ? -35.400 -18.397 -1.817 1.00 74.31 96 HIS A O 1
ATOM 759 N N . ASP A 1 97 ? -35.389 -19.548 0.136 1.00 79.44 97 ASP A N 1
ATOM 760 C CA . ASP A 1 97 ? -36.015 -20.790 -0.340 1.00 79.44 97 ASP A CA 1
ATOM 761 C C . ASP A 1 97 ? -35.241 -21.489 -1.473 1.00 79.44 97 ASP A C 1
ATOM 763 O O . ASP A 1 97 ? -35.827 -22.039 -2.406 1.00 79.44 97 ASP A O 1
ATOM 767 N N . ILE A 1 98 ? -33.907 -21.420 -1.424 1.00 87.06 98 ILE A N 1
ATOM 768 C CA . ILE A 1 98 ? -33.038 -22.236 -2.274 1.00 87.06 98 ILE A CA 1
ATOM 769 C C . ILE A 1 98 ? -32.756 -23.569 -1.582 1.00 87.06 98 ILE A C 1
ATOM 771 O O . ILE A 1 98 ? -32.336 -23.611 -0.427 1.00 87.06 98 ILE A O 1
ATOM 775 N N . GLU A 1 99 ? -32.932 -24.650 -2.330 1.00 89.81 99 GLU A N 1
ATOM 776 C CA . GLU A 1 99 ? -32.481 -25.989 -1.980 1.00 89.81 99 GLU A CA 1
ATOM 777 C C . GLU A 1 99 ? -31.028 -26.160 -2.431 1.00 89.81 99 GLU A C 1
ATOM 779 O O . GLU A 1 99 ? -30.688 -25.906 -3.588 1.00 89.81 99 GLU A O 1
ATOM 784 N N . VAL A 1 100 ? -30.152 -26.573 -1.518 1.00 93.19 100 VAL A N 1
ATOM 785 C CA . VAL A 1 100 ? -28.730 -26.765 -1.817 1.00 93.19 100 VAL A CA 1
ATOM 786 C C . VAL A 1 100 ? -28.452 -28.220 -2.165 1.00 93.19 100 VAL A C 1
ATOM 788 O O . VAL A 1 100 ? -28.818 -29.130 -1.420 1.00 93.19 100 VAL A O 1
ATOM 791 N N . GLU A 1 101 ? -27.753 -28.437 -3.275 1.00 93.69 101 GLU A N 1
ATOM 792 C CA . GLU A 1 101 ? -27.324 -29.762 -3.710 1.00 93.69 101 GLU A CA 1
ATOM 793 C C . GLU A 1 101 ? -25.910 -30.055 -3.222 1.00 93.69 101 GLU A C 1
ATOM 795 O O . GLU A 1 101 ? -24.961 -29.329 -3.534 1.00 93.69 101 GLU A O 1
ATOM 800 N N . TYR A 1 102 ? -25.765 -31.145 -2.469 1.00 95.56 102 TYR A N 1
ATOM 801 C CA . TYR A 1 102 ? -24.503 -31.538 -1.855 1.00 95.56 102 TYR A CA 1
ATOM 802 C C . TYR A 1 102 ? -23.917 -32.789 -2.498 1.00 95.56 102 TYR A C 1
ATOM 804 O O . TYR A 1 102 ? -24.616 -33.779 -2.707 1.00 95.56 102 TYR A O 1
ATOM 812 N N . VAL A 1 103 ? -22.602 -32.771 -2.694 1.00 94.12 103 VAL A N 1
ATOM 813 C CA . VAL A 1 103 ? -21.794 -33.978 -2.873 1.00 94.12 103 VAL A CA 1
ATOM 814 C C . VAL A 1 103 ? -21.182 -34.358 -1.530 1.00 94.12 103 VAL A C 1
ATOM 816 O O . VAL A 1 103 ? -20.741 -33.496 -0.766 1.00 94.12 103 VAL A O 1
ATOM 819 N N . LEU A 1 104 ? -21.189 -35.657 -1.239 1.00 95.44 104 LEU A N 1
ATOM 820 C CA . LEU A 1 104 ? -20.560 -36.239 -0.060 1.00 95.44 104 LEU A CA 1
ATOM 821 C C . LEU A 1 104 ? -19.130 -36.652 -0.400 1.00 95.44 104 LEU A C 1
ATOM 823 O O . LEU A 1 104 ? -18.908 -37.520 -1.243 1.00 95.44 104 LEU A O 1
ATOM 827 N N . CYS A 1 105 ? -18.172 -36.043 0.286 1.00 93.06 105 CYS A N 1
ATOM 828 C CA . CYS A 1 105 ? -16.770 -36.419 0.246 1.00 93.06 105 CYS A CA 1
ATOM 829 C C . CYS A 1 105 ? -16.429 -37.230 1.506 1.00 93.06 105 CYS A C 1
ATOM 831 O O . CYS A 1 105 ? -16.826 -36.831 2.607 1.00 93.06 105 CYS A O 1
ATOM 833 N N . PRO A 1 106 ? -15.678 -38.339 1.393 1.00 94.94 106 PRO A N 1
ATOM 834 C CA . PRO A 1 106 ? -15.185 -39.046 2.568 1.00 94.94 106 PRO A CA 1
ATOM 835 C C . PRO A 1 106 ? -14.207 -38.145 3.333 1.00 94.94 106 PRO A C 1
ATOM 837 O O . PRO A 1 106 ? -13.315 -37.540 2.739 1.00 94.94 106 PRO A O 1
ATOM 840 N N . GLY A 1 107 ? -14.376 -38.048 4.649 1.00 92.69 107 GLY A N 1
ATOM 841 C CA . GLY A 1 107 ? -13.438 -37.352 5.527 1.00 92.69 107 GLY A CA 1
ATOM 842 C C . GLY A 1 107 ? -12.228 -38.222 5.887 1.00 92.69 107 GLY A C 1
ATOM 843 O O . GLY A 1 107 ? -12.086 -39.352 5.409 1.00 92.69 107 GLY A O 1
ATOM 844 N N . TRP A 1 108 ? -11.326 -37.700 6.717 1.00 94.69 108 TRP A N 1
ATOM 845 C CA . TRP A 1 108 ? -10.059 -38.363 7.065 1.00 94.69 108 TRP A CA 1
ATOM 846 C C . TRP A 1 108 ? -9.886 -38.680 8.560 1.00 94.69 108 TRP A C 1
ATOM 848 O O . TRP A 1 108 ? -8.803 -39.084 8.979 1.00 94.69 108 TRP A O 1
ATOM 858 N N . GLN A 1 109 ? -10.970 -38.599 9.342 1.00 90.12 109 GLN A N 1
ATOM 859 C CA . GLN A 1 109 ? -11.158 -39.296 10.628 1.00 90.12 109 GLN A CA 1
ATOM 860 C C . GLN A 1 109 ? -9.971 -39.233 11.616 1.00 90.12 109 GLN A C 1
ATOM 862 O O . GLN A 1 109 ? -9.574 -40.230 12.213 1.00 90.12 109 GLN A O 1
ATOM 867 N N . GLY A 1 110 ? -9.409 -38.044 11.814 1.00 81.50 110 GLY A N 1
ATOM 868 C CA . GLY A 1 110 ? -8.378 -37.745 12.809 1.00 81.50 110 GLY A CA 1
ATOM 869 C C . GLY A 1 110 ? -6.945 -37.755 12.276 1.00 81.50 110 GLY A C 1
ATOM 870 O O . GLY A 1 110 ? -6.020 -37.471 13.038 1.00 81.50 110 GLY A O 1
ATOM 871 N N . GLN A 1 111 ? -6.730 -38.038 10.988 1.00 87.75 111 GLN A N 1
ATOM 872 C CA . GLN A 1 111 ? -5.412 -37.891 10.365 1.00 87.75 111 GLN A CA 1
ATOM 873 C C . GLN A 1 111 ? -5.072 -36.406 10.205 1.00 87.75 111 GLN A C 1
ATOM 875 O O . GLN A 1 111 ? -5.629 -35.735 9.347 1.00 87.75 111 GLN A O 1
ATOM 880 N N . SER A 1 112 ? -4.184 -35.871 11.045 1.00 87.62 112 SER A N 1
ATOM 881 C CA . SER A 1 112 ? -4.021 -34.417 11.087 1.00 87.62 112 SER A CA 1
ATOM 882 C C . SER A 1 112 ? -3.350 -33.834 9.846 1.00 87.62 112 SER A C 1
ATOM 884 O O . SER A 1 112 ? -2.282 -34.297 9.447 1.00 87.62 112 SER A O 1
ATOM 886 N N . THR A 1 113 ? -3.916 -32.746 9.315 1.00 88.81 113 THR A N 1
ATOM 887 C CA . THR A 1 113 ? -3.303 -31.960 8.232 1.00 88.81 113 THR A CA 1
ATOM 888 C C . THR A 1 113 ? -2.439 -30.796 8.735 1.00 88.81 113 THR A C 1
ATOM 890 O O . THR A 1 113 ? -1.727 -30.183 7.948 1.00 88.81 113 THR A O 1
ATOM 893 N N . SER A 1 114 ? -2.459 -30.478 10.036 1.00 82.94 114 SER A N 1
ATOM 894 C CA . SER A 1 114 ? -1.790 -29.291 10.623 1.00 82.94 114 SER A CA 1
ATOM 895 C C . SER A 1 114 ? -0.264 -29.235 10.414 1.00 82.94 114 SER A C 1
ATOM 897 O O . SER A 1 114 ? 0.341 -28.166 10.314 1.00 82.94 114 SER A O 1
ATOM 899 N N . LYS A 1 115 ? 0.387 -30.401 10.339 1.00 82.44 115 LYS A N 1
ATOM 900 C CA . LYS A 1 115 ? 1.845 -30.524 10.159 1.00 82.44 115 LYS A CA 1
ATOM 901 C C . LYS A 1 115 ? 2.258 -30.815 8.718 1.00 82.44 115 LYS A C 1
ATOM 903 O O . LYS A 1 115 ? 3.451 -30.910 8.443 1.00 82.44 115 LYS A O 1
ATOM 908 N N . CYS A 1 116 ? 1.299 -30.964 7.810 1.00 83.25 116 CYS A N 1
ATOM 909 C CA . CYS A 1 116 ? 1.582 -31.170 6.399 1.00 83.25 116 CYS A CA 1
ATOM 910 C C . CYS A 1 116 ? 2.204 -29.892 5.819 1.00 83.25 116 CYS A C 1
ATOM 912 O O . CYS A 1 116 ? 1.784 -28.779 6.144 1.00 83.25 116 CYS A O 1
ATOM 914 N N . ARG A 1 117 ? 3.248 -30.056 5.006 1.00 80.12 117 ARG A N 1
ATOM 915 C CA . ARG A 1 117 ? 3.958 -28.952 4.328 1.00 80.12 117 ARG A CA 1
ATOM 916 C C . ARG A 1 117 ? 3.989 -29.111 2.813 1.00 80.12 117 ARG A C 1
ATOM 918 O O . ARG A 1 117 ? 4.266 -28.157 2.107 1.00 80.12 117 ARG A O 1
ATOM 925 N N . THR A 1 118 ? 3.647 -30.295 2.318 1.00 79.31 118 THR A N 1
ATOM 926 C CA . THR A 1 118 ? 3.522 -30.590 0.889 1.00 79.31 118 THR A CA 1
ATOM 927 C C . THR A 1 118 ? 2.167 -31.227 0.604 1.00 79.31 118 THR A C 1
ATOM 929 O O . THR A 1 118 ? 1.584 -31.873 1.482 1.00 79.31 118 THR A O 1
ATOM 932 N N . PHE A 1 119 ? 1.667 -31.093 -0.624 1.00 80.94 119 PHE A N 1
ATOM 933 C CA . PHE A 1 119 ? 0.406 -31.716 -1.037 1.00 80.94 119 PHE A CA 1
ATOM 934 C C . PHE A 1 119 ? 0.429 -33.243 -0.842 1.00 80.94 119 PHE A C 1
ATOM 936 O O . PHE A 1 119 ? -0.506 -33.826 -0.291 1.00 80.94 119 PHE A O 1
ATOM 943 N N . ASP A 1 120 ? 1.550 -33.883 -1.175 1.00 84.25 120 ASP A N 1
ATOM 944 C CA . ASP A 1 120 ? 1.739 -35.329 -1.017 1.00 84.25 120 ASP A CA 1
ATOM 945 C C . ASP A 1 120 ? 1.800 -35.786 0.447 1.00 84.25 120 ASP A C 1
ATOM 947 O O . ASP A 1 120 ? 1.559 -36.958 0.739 1.00 84.25 120 ASP A O 1
ATOM 951 N N . SER A 1 121 ? 2.063 -34.876 1.391 1.00 87.00 121 SER A N 1
ATOM 952 C CA . SER A 1 121 ? 2.023 -35.190 2.824 1.00 87.00 121 SER A CA 1
ATOM 953 C C . SER A 1 121 ? 0.606 -35.220 3.410 1.00 87.00 121 SER A C 1
ATOM 955 O O . SER A 1 121 ? 0.440 -35.639 4.555 1.00 87.00 121 SER A O 1
ATOM 957 N N . LEU A 1 122 ? -0.416 -34.795 2.655 1.00 89.62 122 LEU A N 1
ATOM 958 C CA . LEU A 1 122 ? -1.807 -34.823 3.107 1.00 89.62 122 LEU A CA 1
ATOM 959 C C . LEU A 1 122 ? -2.380 -36.252 3.123 1.00 89.62 122 LEU A C 1
ATOM 961 O O . LEU A 1 122 ? -2.032 -37.072 2.272 1.00 89.62 122 LEU A O 1
ATOM 965 N N . PRO A 1 123 ? -3.336 -36.542 4.023 1.00 93.12 123 PRO A N 1
ATOM 966 C CA . PRO A 1 123 ? -4.202 -37.710 3.927 1.00 93.12 123 PRO A CA 1
ATOM 967 C C . PRO A 1 123 ? -4.820 -37.863 2.538 1.00 93.12 123 PRO A C 1
ATOM 969 O O . PRO A 1 123 ? -5.243 -36.889 1.917 1.00 93.12 123 PRO A O 1
ATOM 972 N N . GLU A 1 124 ? -4.964 -39.100 2.076 1.00 92.31 124 GLU A N 1
ATOM 973 C CA . GLU A 1 124 ? -5.498 -39.389 0.742 1.00 92.31 124 GLU A CA 1
ATOM 974 C C . GLU A 1 124 ? -6.888 -38.767 0.508 1.00 92.31 124 GLU A C 1
ATOM 976 O O . GLU A 1 124 ? -7.145 -38.167 -0.535 1.00 92.31 124 GLU A O 1
ATOM 981 N N . ASN A 1 125 ? -7.783 -38.849 1.495 1.00 92.06 125 ASN A N 1
ATOM 982 C CA . ASN A 1 125 ? -9.113 -38.243 1.388 1.00 92.06 125 ASN A CA 1
ATOM 983 C C . ASN A 1 125 ? -9.063 -36.706 1.414 1.00 92.06 125 ASN A C 1
ATOM 985 O O . ASN A 1 125 ? -9.875 -36.066 0.750 1.00 92.06 125 ASN A O 1
ATOM 989 N N . ALA A 1 126 ? -8.082 -36.115 2.103 1.00 92.31 126 ALA A N 1
ATOM 990 C CA . ALA A 1 126 ? -7.859 -34.672 2.090 1.00 92.31 126 ALA A CA 1
ATOM 991 C C . ALA A 1 126 ? -7.348 -34.198 0.718 1.00 92.31 126 ALA A C 1
ATOM 993 O O . ALA A 1 126 ? -7.869 -33.224 0.179 1.00 92.31 126 ALA A O 1
ATOM 994 N N . ARG A 1 127 ? -6.415 -34.932 0.090 1.00 90.75 127 ARG A N 1
ATOM 995 C CA . ARG A 1 127 ? -5.979 -34.660 -1.294 1.00 90.75 127 ARG A CA 1
ATOM 996 C C . ARG A 1 127 ? -7.139 -34.715 -2.280 1.00 90.75 127 ARG A C 1
ATOM 998 O O . ARG A 1 127 ? -7.317 -33.791 -3.068 1.00 90.75 127 ARG A O 1
ATOM 1005 N N . ARG A 1 128 ? -7.966 -35.765 -2.202 1.00 89.94 128 ARG A N 1
ATOM 1006 C CA . ARG A 1 128 ? -9.163 -35.905 -3.050 1.00 89.94 128 ARG A CA 1
ATOM 1007 C C . ARG A 1 128 ? -10.152 -34.768 -2.842 1.00 89.94 128 ARG A C 1
ATOM 1009 O O . ARG A 1 128 ? -10.754 -34.310 -3.806 1.00 89.94 128 ARG A O 1
ATOM 1016 N N . TYR A 1 129 ? -10.315 -34.312 -1.603 1.00 93.56 129 TYR A N 1
ATOM 1017 C CA . TYR A 1 129 ? -11.164 -33.171 -1.285 1.00 93.56 129 TYR A CA 1
ATOM 1018 C C . TYR A 1 129 ? -10.657 -31.887 -1.956 1.00 93.56 129 TYR A C 1
ATOM 1020 O O . TYR A 1 129 ? -11.437 -31.193 -2.605 1.00 93.56 129 TYR A O 1
ATOM 1028 N N . VAL A 1 130 ? -9.351 -31.609 -1.882 1.00 90.44 130 VAL A N 1
ATOM 1029 C CA . VAL A 1 130 ? -8.725 -30.457 -2.558 1.00 90.44 130 VAL A CA 1
ATOM 1030 C C . VAL A 1 130 ? -8.892 -30.549 -4.079 1.00 90.44 130 VAL A C 1
ATOM 1032 O O . VAL A 1 130 ? -9.418 -29.621 -4.689 1.00 90.44 130 VAL A O 1
ATOM 1035 N N . GLN A 1 131 ? -8.556 -31.691 -4.682 1.00 87.00 131 GLN A N 1
ATOM 1036 C CA . GLN A 1 131 ? -8.703 -31.925 -6.128 1.00 87.00 131 GLN A CA 1
ATOM 1037 C C . GLN A 1 131 ? -10.157 -31.809 -6.599 1.00 87.00 131 GLN A C 1
ATOM 1039 O O . GLN A 1 131 ? -10.436 -31.326 -7.697 1.00 87.00 131 GLN A O 1
ATOM 1044 N N . PHE A 1 132 ? -11.112 -32.245 -5.772 1.00 88.38 132 PHE A N 1
ATOM 1045 C CA . PHE A 1 132 ? -12.533 -32.097 -6.063 1.00 88.38 132 PHE A CA 1
ATOM 1046 C C . PHE A 1 132 ? -12.939 -30.622 -6.142 1.00 88.38 132 PHE A C 1
ATOM 1048 O O . PHE A 1 132 ? -13.672 -30.242 -7.058 1.00 88.38 132 PHE A O 1
ATOM 1055 N N . ILE A 1 133 ? -12.453 -29.785 -5.222 1.00 89.81 133 ILE A N 1
ATOM 1056 C CA . ILE A 1 133 ? -12.705 -28.338 -5.236 1.00 89.81 133 ILE A CA 1
ATOM 1057 C C . ILE A 1 133 ? -12.056 -27.707 -6.467 1.00 89.81 133 ILE A C 1
ATOM 1059 O O . ILE A 1 133 ? -12.726 -26.971 -7.187 1.00 89.81 133 ILE A O 1
ATOM 1063 N N . GLU A 1 134 ? -10.794 -28.034 -6.737 1.00 83.50 134 GLU A N 1
ATOM 1064 C CA . GLU A 1 134 ? -10.007 -27.513 -7.860 1.00 83.50 134 GLU A CA 1
ATOM 1065 C C . GLU A 1 134 ? -10.714 -27.748 -9.193 1.00 83.50 134 GLU A C 1
ATOM 1067 O O . GLU A 1 134 ? -11.079 -26.803 -9.900 1.00 83.50 134 GLU A O 1
ATOM 1072 N N . LYS A 1 135 ? -11.038 -29.016 -9.463 1.00 82.56 135 LYS A N 1
ATOM 1073 C CA . LYS A 1 135 ? -11.776 -29.425 -10.656 1.00 82.56 135 LYS A CA 1
ATOM 1074 C C . LYS A 1 135 ? -13.150 -28.772 -10.729 1.00 82.56 135 LYS A C 1
ATOM 1076 O O . LYS A 1 135 ? -13.627 -28.448 -11.815 1.00 82.56 135 LYS A O 1
ATOM 1081 N N . SER A 1 136 ? -13.808 -28.602 -9.584 1.00 82.56 136 SER A N 1
ATOM 1082 C CA . SER A 1 136 ? -15.138 -28.012 -9.553 1.00 82.56 136 SER A CA 1
ATOM 1083 C C . SER A 1 136 ? -15.109 -26.538 -9.914 1.00 82.56 136 SER A C 1
ATOM 1085 O O . SER A 1 136 ? -15.973 -26.126 -10.677 1.00 82.56 136 SER A O 1
ATOM 1087 N N . VAL A 1 137 ? -14.165 -25.744 -9.399 1.00 80.44 137 VAL A N 1
ATOM 1088 C CA . VAL A 1 137 ? -14.109 -24.294 -9.657 1.00 80.44 137 VAL A CA 1
ATOM 1089 C C . VAL A 1 137 ? -13.723 -23.989 -11.109 1.00 80.44 137 VAL A C 1
ATOM 1091 O O . VAL A 1 137 ? -14.183 -22.983 -11.643 1.00 80.44 137 VAL A O 1
ATOM 1094 N N . GLY A 1 138 ? -12.983 -24.881 -11.777 1.00 66.56 138 GLY A N 1
ATOM 1095 C CA . GLY A 1 138 ? -12.642 -24.725 -13.194 1.00 66.56 138 GLY A CA 1
ATOM 1096 C C . GLY A 1 138 ? -11.560 -23.673 -13.433 1.00 66.56 138 GLY A C 1
ATOM 1097 O O . GLY A 1 138 ? -11.599 -22.957 -14.432 1.00 66.56 138 GLY A O 1
ATOM 1098 N N . ILE A 1 139 ? -10.613 -23.564 -12.499 1.00 59.28 139 ILE A N 1
ATOM 1099 C CA . ILE A 1 139 ? -9.384 -22.795 -12.705 1.00 59.28 139 ILE A CA 1
ATOM 1100 C C . ILE A 1 139 ? -8.591 -23.535 -13.797 1.00 59.28 139 ILE A C 1
ATOM 1102 O O . ILE A 1 139 ? -8.484 -24.757 -13.703 1.00 59.28 139 ILE A O 1
ATOM 1106 N N . PRO A 1 140 ? -8.113 -22.859 -14.861 1.00 45.78 140 PRO A N 1
ATOM 1107 C CA . PRO A 1 140 ? -7.404 -23.522 -15.955 1.00 45.78 140 PRO A CA 1
ATOM 1108 C C . PRO A 1 140 ? -6.232 -24.359 -15.433 1.00 45.78 140 PRO A C 1
ATOM 1110 O O . PRO A 1 140 ? -5.544 -23.899 -14.523 1.00 45.78 140 PRO A O 1
ATOM 1113 N N . ASP A 1 141 ? -5.957 -25.509 -16.063 1.00 40.22 141 ASP A N 1
ATOM 1114 C CA . ASP A 1 141 ? -4.790 -26.390 -15.827 1.00 40.22 141 ASP A CA 1
ATOM 1115 C C . ASP A 1 141 ? -3.434 -25.714 -16.169 1.00 40.22 141 ASP A C 1
ATOM 1117 O O . ASP A 1 141 ? -2.499 -26.336 -16.667 1.00 40.22 141 ASP A O 1
ATOM 1121 N N . ASN A 1 142 ? -3.302 -24.408 -15.947 1.00 36.38 142 ASN A N 1
ATOM 1122 C CA . ASN A 1 142 ? -2.029 -23.717 -15.928 1.00 36.38 142 ASN A CA 1
ATOM 1123 C C . ASN A 1 142 ? -1.465 -23.878 -14.514 1.00 36.38 142 ASN A C 1
ATOM 1125 O O . ASN A 1 142 ? -1.800 -23.054 -13.682 1.00 36.38 142 ASN A O 1
ATOM 1129 N N . ASN A 1 143 ? -0.675 -24.929 -14.259 1.00 38.97 143 ASN A N 1
ATOM 1130 C CA . ASN A 1 143 ? 0.346 -25.130 -13.200 1.00 38.97 143 ASN A CA 1
ATOM 1131 C C . ASN A 1 143 ? 0.146 -24.647 -11.731 1.00 38.97 143 ASN A C 1
ATOM 1133 O O . ASN A 1 143 ? 0.966 -25.013 -10.899 1.00 38.97 143 ASN A O 1
ATOM 1137 N N . TYR A 1 144 ? -0.869 -23.864 -11.360 1.00 48.25 144 TYR A N 1
ATOM 1138 C CA . TYR A 1 144 ? -0.943 -23.154 -10.074 1.00 48.25 144 TYR A CA 1
ATOM 1139 C C . TYR A 1 144 ? -1.928 -23.746 -9.065 1.00 48.25 144 TYR A C 1
ATOM 1141 O O . TYR A 1 144 ? -1.817 -23.442 -7.881 1.00 48.25 144 TYR A O 1
ATOM 1149 N N . GLY A 1 145 ? -2.883 -24.557 -9.526 1.00 49.22 145 GLY A N 1
ATOM 1150 C CA . GLY A 1 145 ? -3.860 -25.297 -8.725 1.00 49.22 145 GLY A CA 1
ATOM 1151 C C . GLY A 1 145 ? -4.449 -24.603 -7.487 1.00 49.22 145 GLY A C 1
ATOM 1152 O O . GLY A 1 145 ? -4.576 -23.377 -7.399 1.00 49.22 145 GLY A O 1
ATOM 1153 N N . ILE A 1 146 ? -4.881 -25.411 -6.517 1.00 48.16 146 ILE A N 1
ATOM 1154 C CA . ILE A 1 146 ? -5.254 -24.942 -5.175 1.00 48.16 146 ILE A CA 1
ATOM 1155 C C . ILE A 1 146 ? -4.029 -25.042 -4.265 1.00 48.16 146 ILE A C 1
ATOM 1157 O O . ILE A 1 146 ? -3.550 -26.139 -3.985 1.00 48.16 146 ILE A O 1
ATOM 1161 N N . GLN A 1 147 ? -3.560 -23.902 -3.758 1.00 47.59 147 GLN A N 1
ATOM 1162 C CA . GLN A 1 147 ? -2.483 -23.838 -2.774 1.00 47.59 147 GLN A CA 1
ATOM 1163 C C . GLN A 1 147 ? -3.051 -23.925 -1.350 1.00 47.59 147 GLN A C 1
ATOM 1165 O O . GLN A 1 147 ? -4.120 -23.396 -1.040 1.00 47.59 147 GLN A O 1
ATOM 1170 N N . MET A 1 148 ? -2.352 -24.627 -0.463 1.00 49.12 148 MET A N 1
ATOM 1171 C CA . MET A 1 148 ? -2.758 -24.793 0.935 1.00 49.12 148 MET A CA 1
ATOM 1172 C C . MET A 1 148 ? -2.041 -23.763 1.804 1.00 49.12 148 MET A C 1
ATOM 1174 O O . MET A 1 148 ? -0.827 -23.630 1.700 1.00 49.12 148 MET A O 1
ATOM 1178 N N . MET A 1 149 ? -2.760 -23.078 2.698 1.00 42.62 149 MET A N 1
ATOM 1179 C CA . MET A 1 149 ? -2.136 -22.162 3.662 1.00 42.62 149 MET A CA 1
ATOM 1180 C C . MET A 1 149 ? -2.747 -22.341 5.052 1.00 42.62 149 MET A C 1
ATOM 1182 O O . MET A 1 149 ? -3.967 -22.260 5.228 1.00 42.62 149 MET A O 1
ATOM 1186 N N . ASP A 1 150 ? -1.900 -22.586 6.052 1.00 37.66 150 ASP A N 1
ATOM 1187 C CA . ASP A 1 150 ? -2.296 -22.504 7.458 1.00 37.66 150 ASP A CA 1
ATOM 1188 C C . ASP A 1 150 ? -2.204 -21.034 7.887 1.00 37.66 150 ASP A C 1
ATOM 1190 O O . ASP A 1 150 ? -1.125 -20.443 7.917 1.00 37.66 150 ASP A O 1
ATOM 1194 N N . VAL A 1 151 ? -3.348 -20.423 8.203 1.00 32.19 151 VAL A N 1
ATOM 1195 C CA . VAL A 1 151 ? -3.456 -18.991 8.549 1.00 32.19 151 VAL A CA 1
ATOM 1196 C C . VAL A 1 151 ? -2.685 -18.657 9.836 1.00 32.19 151 VAL A C 1
ATOM 1198 O O . VAL A 1 151 ? -2.417 -17.491 10.107 1.00 32.19 151 VAL A O 1
ATOM 1201 N N . ARG A 1 152 ? -2.270 -19.668 10.614 1.00 34.75 152 ARG A N 1
ATOM 1202 C CA . ARG A 1 152 ? -1.426 -19.490 11.806 1.00 34.75 152 ARG A CA 1
ATOM 1203 C C . ARG A 1 152 ? 0.060 -19.261 11.505 1.00 34.75 152 ARG A C 1
ATOM 1205 O O . ARG A 1 152 ? 0.782 -18.865 12.411 1.00 34.75 152 ARG A O 1
ATOM 1212 N N . TYR A 1 153 ? 0.498 -19.477 10.265 1.00 36.62 153 TYR A N 1
ATOM 1213 C CA . TYR A 1 153 ? 1.898 -19.359 9.839 1.00 36.62 153 TYR A CA 1
ATOM 1214 C C . TYR A 1 153 ? 2.021 -18.609 8.507 1.00 36.62 153 TYR A C 1
ATOM 1216 O O . TYR A 1 153 ? 2.803 -18.979 7.638 1.00 36.62 153 TYR A O 1
ATOM 1224 N N . ALA A 1 154 ? 1.226 -17.551 8.329 1.00 33.00 154 ALA A N 1
ATOM 1225 C CA . ALA A 1 154 ? 1.225 -16.758 7.100 1.00 33.00 154 ALA A CA 1
ATOM 1226 C C . ALA A 1 154 ? 2.516 -15.944 6.860 1.00 33.00 154 ALA A C 1
ATOM 1228 O O . ALA A 1 154 ? 2.610 -15.273 5.835 1.00 33.00 154 ALA A O 1
ATOM 1229 N N . ASP A 1 155 ? 3.485 -16.014 7.777 1.00 32.41 155 ASP A N 1
ATOM 1230 C CA . ASP A 1 155 ? 4.748 -15.280 7.700 1.00 32.41 155 ASP A CA 1
ATOM 1231 C C . ASP A 1 155 ? 5.900 -16.089 7.054 1.00 32.41 155 ASP A C 1
ATOM 1233 O O . ASP A 1 155 ? 6.912 -15.487 6.717 1.00 32.41 155 ASP A O 1
ATOM 1237 N N . ASP A 1 156 ? 5.738 -17.402 6.798 1.00 34.19 156 ASP A N 1
ATOM 1238 C CA . ASP A 1 156 ? 6.835 -18.291 6.353 1.00 34.19 156 ASP A CA 1
ATOM 1239 C C . ASP A 1 156 ? 6.460 -19.201 5.152 1.00 34.19 156 ASP A C 1
ATOM 1241 O O . ASP A 1 156 ? 6.459 -20.430 5.270 1.00 34.19 156 ASP A O 1
ATOM 1245 N N . VAL A 1 157 ? 6.125 -18.641 3.981 1.00 32.94 157 VAL A N 1
ATOM 1246 C CA . VAL A 1 157 ? 6.011 -19.435 2.734 1.00 32.94 157 VAL A CA 1
ATOM 1247 C C . VAL A 1 157 ? 7.094 -18.997 1.753 1.00 32.94 157 VAL A C 1
ATOM 1249 O O . VAL A 1 157 ? 7.061 -17.877 1.256 1.00 32.94 157 VAL A O 1
ATOM 1252 N N . GLU A 1 158 ? 8.053 -19.892 1.508 1.00 39.25 158 GLU A N 1
ATOM 1253 C CA . GLU A 1 158 ? 9.031 -19.801 0.420 1.00 39.25 158 GLU A CA 1
ATOM 1254 C C . GLU A 1 158 ? 8.305 -19.919 -0.932 1.00 39.25 158 GLU A C 1
ATOM 1256 O O . GLU A 1 158 ? 7.475 -20.813 -1.124 1.00 39.25 158 GLU A O 1
ATOM 1261 N N . ASP A 1 159 ? 8.593 -18.985 -1.841 1.00 35.94 159 ASP A N 1
ATOM 1262 C CA . ASP A 1 159 ? 8.003 -18.886 -3.177 1.00 35.94 159 ASP A CA 1
ATOM 1263 C C . ASP A 1 159 ? 8.336 -20.125 -4.040 1.00 35.94 159 ASP A C 1
ATOM 1265 O O . ASP A 1 159 ? 9.502 -20.455 -4.250 1.00 35.94 159 ASP A O 1
ATOM 1269 N N . ASP A 1 160 ? 7.308 -20.812 -4.558 1.00 31.42 160 ASP A N 1
ATOM 1270 C CA . ASP A 1 160 ? 7.444 -21.916 -5.521 1.00 31.42 160 ASP A CA 1
ATOM 1271 C C . ASP A 1 160 ? 7.632 -21.362 -6.951 1.00 31.42 160 ASP A C 1
ATOM 1273 O O . ASP A 1 160 ? 6.818 -20.591 -7.468 1.00 31.42 160 ASP A O 1
ATOM 1277 N N . GLU A 1 161 ? 8.730 -21.772 -7.587 1.00 43.03 161 GLU A N 1
ATOM 1278 C CA . GLU A 1 161 ? 9.441 -21.164 -8.727 1.00 43.03 161 GLU A CA 1
ATOM 1279 C C . GLU A 1 161 ? 8.762 -21.281 -10.111 1.00 43.03 161 GLU A C 1
ATOM 1281 O O . GLU A 1 161 ? 9.387 -21.016 -11.141 1.00 43.03 161 GLU A O 1
ATOM 1286 N N . SER A 1 162 ? 7.495 -21.692 -10.214 1.00 37.41 162 SER A N 1
ATOM 1287 C CA . SER A 1 162 ? 6.987 -22.234 -11.487 1.00 37.41 162 SER A CA 1
ATOM 1288 C C . SER A 1 162 ? 5.965 -21.415 -12.275 1.00 37.41 162 SER A C 1
ATOM 1290 O O . SER A 1 162 ? 5.325 -22.015 -13.133 1.00 37.41 162 SER A O 1
ATOM 1292 N N . LEU A 1 163 ? 5.883 -20.081 -12.111 1.00 35.72 163 LEU A N 1
ATOM 1293 C CA . LEU A 1 163 ? 5.535 -19.120 -13.190 1.00 35.72 163 LEU A CA 1
ATOM 1294 C C . LEU A 1 163 ? 5.654 -17.633 -12.750 1.00 35.72 163 LEU A C 1
ATOM 1296 O O . LEU A 1 163 ? 5.377 -17.296 -11.600 1.00 35.72 163 LEU A O 1
ATOM 1300 N N . PRO A 1 164 ? 5.917 -16.687 -13.678 1.00 35.31 164 PRO A N 1
ATOM 1301 C CA . PRO A 1 164 ? 6.012 -15.270 -13.353 1.00 35.31 164 PRO A CA 1
ATOM 1302 C C . PRO A 1 164 ? 4.628 -14.598 -13.365 1.00 35.31 164 PRO A C 1
ATOM 1304 O O . PRO A 1 164 ? 4.236 -13.960 -14.345 1.00 35.31 164 PRO A O 1
ATOM 1307 N N . THR A 1 165 ? 3.876 -14.667 -12.263 1.00 42.91 165 THR A N 1
ATOM 1308 C CA . THR A 1 165 ? 2.922 -13.586 -11.962 1.00 42.91 165 THR A CA 1
ATOM 1309 C C . THR A 1 165 ? 3.723 -12.418 -11.416 1.00 42.91 165 THR A C 1
ATOM 1311 O O . THR A 1 165 ? 4.030 -12.374 -10.230 1.00 42.91 165 THR A O 1
ATOM 1314 N N . PHE A 1 166 ? 4.092 -11.478 -12.284 1.00 54.09 166 PHE A N 1
ATOM 1315 C CA . PHE A 1 166 ? 4.790 -10.258 -11.889 1.00 54.09 166 PHE A CA 1
ATOM 1316 C C . PHE A 1 166 ? 3.872 -9.401 -11.002 1.00 54.09 166 PHE A C 1
ATOM 1318 O O . PHE A 1 166 ? 3.113 -8.553 -11.478 1.00 54.09 166 PHE A O 1
ATOM 1325 N N . ARG A 1 167 ? 3.863 -9.691 -9.699 1.00 63.75 167 ARG A N 1
ATOM 1326 C CA . ARG A 1 167 ? 3.055 -8.999 -8.701 1.00 63.75 167 ARG A CA 1
ATOM 1327 C C . ARG A 1 167 ? 3.954 -8.048 -7.936 1.00 63.75 167 ARG A C 1
ATOM 1329 O O . ARG A 1 167 ? 4.699 -8.446 -7.050 1.00 63.75 167 ARG A O 1
ATOM 1336 N N . LEU A 1 168 ? 3.822 -6.767 -8.247 1.00 74.62 168 LEU A N 1
ATOM 1337 C CA . LEU A 1 168 ? 4.488 -5.726 -7.483 1.00 74.62 168 LEU A CA 1
ATOM 1338 C C . LEU A 1 168 ? 3.800 -5.530 -6.129 1.00 74.62 168 LEU A C 1
ATOM 1340 O O . LEU A 1 168 ? 2.572 -5.422 -6.034 1.00 74.62 168 LEU A O 1
ATOM 1344 N N . SER A 1 169 ? 4.608 -5.442 -5.079 1.00 80.06 169 SER A N 1
ATOM 1345 C CA . SER A 1 169 ? 4.146 -5.098 -3.737 1.00 80.06 169 SER A CA 1
ATOM 1346 C C . SER A 1 169 ? 3.618 -3.660 -3.686 1.00 80.06 169 SER A C 1
ATOM 1348 O O . SER A 1 169 ? 4.169 -2.739 -4.292 1.00 80.06 169 SER A O 1
ATOM 1350 N N . CYS A 1 170 ? 2.533 -3.444 -2.938 1.00 85.06 170 CYS A N 1
ATOM 1351 C 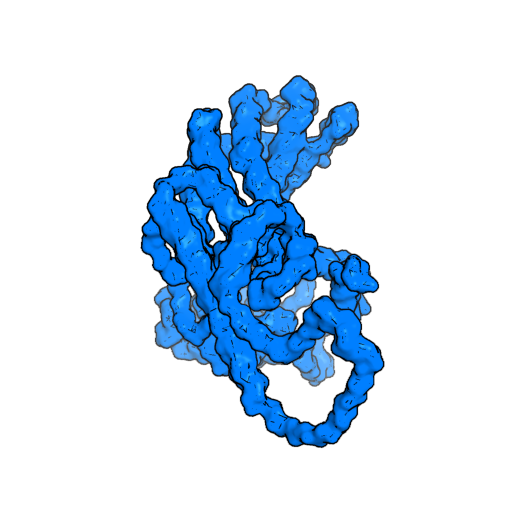CA . CYS A 1 170 ? 1.939 -2.118 -2.769 1.00 85.06 170 CYS A CA 1
ATOM 1352 C C . CYS A 1 170 ? 2.812 -1.267 -1.834 1.00 85.06 170 CYS A C 1
ATOM 1354 O O . CYS A 1 170 ? 2.825 -1.486 -0.622 1.00 85.06 170 CYS A O 1
ATOM 1356 N N . PHE A 1 171 ? 3.492 -0.256 -2.383 1.00 89.12 171 PHE A N 1
ATOM 1357 C CA . PHE A 1 171 ? 4.371 0.654 -1.637 1.00 89.12 171 PHE A CA 1
ATOM 1358 C C . PHE A 1 171 ? 3.655 1.306 -0.452 1.00 89.12 171 PHE A C 1
ATOM 1360 O O . PHE A 1 171 ? 4.171 1.318 0.662 1.00 89.12 171 PHE A O 1
ATOM 1367 N N . LEU A 1 172 ? 2.432 1.798 -0.671 1.00 86.25 172 LEU A N 1
ATOM 1368 C CA . LEU A 1 172 ? 1.651 2.453 0.380 1.00 86.25 172 LEU A CA 1
ATOM 1369 C C . LEU A 1 172 ? 1.273 1.490 1.511 1.00 86.25 172 LEU A C 1
ATOM 1371 O O . LEU A 1 172 ? 1.269 1.887 2.675 1.00 86.25 172 LEU A O 1
ATOM 1375 N N . HIS A 1 173 ? 0.951 0.237 1.179 1.00 83.75 173 HIS A N 1
ATOM 1376 C CA . HIS A 1 173 ? 0.657 -0.771 2.191 1.00 83.75 173 HIS A CA 1
ATOM 1377 C C . HIS A 1 173 ? 1.905 -1.060 3.026 1.00 83.75 173 HIS A C 1
ATOM 1379 O O . HIS A 1 173 ? 1.845 -0.975 4.248 1.00 83.75 173 HIS A O 1
ATOM 1385 N N . SER A 1 174 ? 3.054 -1.286 2.387 1.00 89.38 174 SER A N 1
ATOM 1386 C CA . SER A 1 174 ? 4.320 -1.491 3.097 1.00 89.38 174 SER A CA 1
ATOM 1387 C C . SER A 1 174 ? 4.693 -0.291 3.969 1.00 89.38 174 SER A C 1
ATOM 1389 O O . SER A 1 174 ? 5.058 -0.476 5.125 1.00 89.38 174 SER A O 1
ATOM 1391 N N . LEU A 1 175 ? 4.494 0.939 3.482 1.00 90.69 175 LEU A N 1
ATOM 1392 C CA . LEU A 1 175 ? 4.727 2.166 4.248 1.00 90.69 175 LEU A CA 1
ATOM 1393 C C . LEU A 1 175 ? 3.789 2.289 5.462 1.00 90.69 175 LEU A C 1
ATOM 1395 O O . LEU A 1 175 ? 4.213 2.692 6.546 1.00 90.69 175 LEU A O 1
ATOM 1399 N N . GLN A 1 176 ? 2.519 1.904 5.303 1.00 88.50 176 GLN A N 1
ATOM 1400 C CA . GLN A 1 176 ? 1.543 1.838 6.392 1.00 88.50 176 GLN A CA 1
ATOM 1401 C C . GLN A 1 176 ? 1.990 0.860 7.484 1.00 88.50 176 GLN A C 1
ATOM 1403 O O . GLN A 1 176 ? 1.847 1.168 8.670 1.00 88.50 176 GLN A O 1
ATOM 1408 N N . LEU A 1 177 ? 2.526 -0.297 7.088 1.00 88.06 177 LEU A N 1
ATOM 1409 C CA . LEU A 1 177 ? 3.070 -1.281 8.017 1.00 88.06 177 LEU A CA 1
ATOM 1410 C C . LEU A 1 177 ? 4.338 -0.754 8.702 1.00 88.06 177 LEU A C 1
ATOM 1412 O O . LEU A 1 177 ? 4.429 -0.884 9.917 1.00 88.06 177 LEU A O 1
ATOM 1416 N N . CYS A 1 178 ? 5.238 -0.059 7.987 1.00 89.81 178 CYS A N 1
ATOM 1417 C CA . CYS A 1 178 ? 6.428 0.555 8.594 1.00 89.81 178 CYS A CA 1
ATOM 1418 C C . CYS A 1 178 ? 6.074 1.454 9.782 1.00 89.81 178 CYS A C 1
ATOM 1420 O O . CYS A 1 178 ? 6.640 1.330 10.869 1.00 89.81 178 CYS A O 1
ATOM 1422 N N . VAL A 1 179 ? 5.111 2.361 9.586 1.00 89.94 179 VAL A N 1
ATOM 1423 C CA . VAL A 1 179 ? 4.704 3.299 10.640 1.00 89.94 179 VAL A CA 1
ATOM 1424 C C . VAL A 1 179 ? 3.988 2.580 11.778 1.00 89.94 179 VAL A C 1
ATOM 1426 O O . VAL A 1 179 ? 4.221 2.897 12.944 1.00 89.94 179 VAL A O 1
ATOM 1429 N N . ARG A 1 180 ? 3.153 1.583 11.465 1.00 87.62 180 ARG A N 1
ATOM 1430 C CA . ARG A 1 180 ? 2.477 0.769 12.480 1.00 87.62 180 ARG A CA 1
ATOM 1431 C C . ARG A 1 180 ? 3.488 0.050 13.377 1.00 87.62 180 ARG A C 1
ATOM 1433 O O . ARG A 1 180 ? 3.367 0.146 14.596 1.00 87.62 180 ARG A O 1
ATOM 1440 N N . ASP A 1 181 ? 4.475 -0.614 12.784 1.00 85.19 181 ASP A N 1
ATOM 1441 C CA . ASP A 1 181 ? 5.502 -1.366 13.509 1.00 85.19 181 ASP A CA 1
ATOM 1442 C C . ASP A 1 181 ? 6.340 -0.403 14.385 1.00 85.19 181 ASP A C 1
ATOM 1444 O O . ASP A 1 181 ? 6.600 -0.672 15.561 1.00 85.19 181 ASP A O 1
ATOM 1448 N N . GLY A 1 182 ? 6.658 0.793 13.868 1.00 85.50 182 GLY A N 1
ATOM 1449 C CA . GLY A 1 182 ? 7.319 1.856 14.633 1.00 85.50 182 GLY A CA 1
ATOM 1450 C C . GLY A 1 182 ? 6.503 2.359 15.832 1.00 85.50 182 GLY A C 1
ATOM 1451 O O . GLY A 1 182 ? 7.032 2.483 16.940 1.00 85.50 182 GLY A O 1
ATOM 1452 N N . MET A 1 183 ? 5.207 2.628 15.640 1.00 84.31 183 MET A N 1
ATOM 1453 C CA . MET A 1 183 ? 4.322 3.137 16.695 1.00 84.31 183 MET A CA 1
ATOM 1454 C C . MET A 1 183 ? 4.024 2.095 17.783 1.00 84.31 183 MET A C 1
ATOM 1456 O O . MET A 1 183 ? 3.940 2.464 18.952 1.00 84.31 183 MET A O 1
ATOM 1460 N N . GLN A 1 184 ? 3.890 0.811 17.432 1.00 81.38 184 GLN A N 1
ATOM 1461 C CA . GLN A 1 184 ? 3.636 -0.267 18.401 1.00 81.38 184 GLN A CA 1
ATOM 1462 C C . GLN A 1 184 ? 4.827 -0.503 19.342 1.00 81.38 184 GLN A C 1
ATOM 1464 O O . GLN A 1 184 ? 4.643 -0.743 20.534 1.00 81.38 184 GLN A O 1
ATOM 1469 N N . ASN A 1 185 ? 6.055 -0.365 18.839 1.00 77.88 185 ASN A N 1
ATOM 1470 C CA . ASN A 1 185 ? 7.276 -0.647 19.602 1.00 77.88 185 ASN A CA 1
ATOM 1471 C C . ASN A 1 185 ? 7.765 0.531 20.476 1.00 77.88 185 ASN A C 1
ATOM 1473 O O . ASN A 1 185 ? 8.715 0.392 21.267 1.00 77.88 185 ASN A O 1
ATOM 1477 N N . ALA A 1 186 ? 7.103 1.689 20.385 1.00 76.19 186 ALA A N 1
ATOM 1478 C CA . ALA A 1 186 ? 7.388 2.892 21.161 1.00 76.19 186 ALA A CA 1
ATOM 1479 C C . ALA A 1 186 ? 6.382 3.060 22.326 1.00 76.19 186 ALA A C 1
ATOM 1481 O O . ALA A 1 186 ? 5.312 3.651 22.208 1.00 76.19 186 ALA A O 1
ATOM 1482 N N . SER A 1 187 ? 6.734 2.548 23.511 1.00 66.75 187 SER A N 1
ATOM 1483 C CA . SER A 1 187 ? 5.826 2.475 24.674 1.00 66.75 187 SER A CA 1
ATOM 1484 C C . SER A 1 187 ? 5.386 3.830 25.255 1.00 66.75 187 SER A C 1
ATOM 1486 O O . SER A 1 187 ? 4.336 3.919 25.892 1.00 66.75 187 SER A O 1
ATOM 1488 N N . TYR A 1 188 ? 6.174 4.891 25.070 1.00 69.25 188 TYR A N 1
ATOM 1489 C CA . TYR A 1 188 ? 5.874 6.232 25.587 1.00 69.25 188 TYR A CA 1
ATOM 1490 C C . TYR A 1 188 ? 4.962 7.025 24.646 1.00 69.25 188 TYR A C 1
ATOM 1492 O O . TYR A 1 188 ? 4.061 7.711 25.128 1.00 69.25 188 TYR A O 1
ATOM 1500 N N . THR A 1 189 ? 5.123 6.888 23.326 1.00 72.44 189 THR A N 1
ATOM 1501 C CA . THR A 1 189 ? 4.242 7.534 22.342 1.00 72.44 189 THR A CA 1
ATOM 1502 C C . THR A 1 189 ? 2.823 6.978 22.438 1.00 72.44 189 THR A C 1
ATOM 1504 O O . THR A 1 189 ? 1.873 7.758 22.416 1.00 72.44 189 THR A O 1
ATOM 1507 N N . SER A 1 190 ? 2.666 5.668 22.674 1.00 75.94 190 SER A N 1
ATOM 1508 C CA . SER A 1 190 ? 1.361 5.026 22.914 1.00 75.94 190 SER A CA 1
ATOM 1509 C C . SER A 1 190 ? 0.558 5.714 24.021 1.00 75.94 190 SER A C 1
ATOM 1511 O O . SER A 1 190 ? -0.611 6.029 23.826 1.00 75.94 190 SER A O 1
ATOM 1513 N N . LYS A 1 191 ? 1.180 6.013 25.171 1.00 82.44 191 LYS A N 1
ATOM 1514 C CA . LYS A 1 191 ? 0.475 6.616 26.316 1.00 82.44 191 LYS A CA 1
ATOM 1515 C C . LYS A 1 191 ? -0.048 8.018 26.005 1.00 82.44 191 LYS A C 1
ATOM 1517 O O . LYS A 1 191 ? -1.147 8.376 26.423 1.00 82.44 191 LYS A O 1
ATOM 1522 N N . VAL A 1 192 ? 0.739 8.822 25.289 1.00 84.94 192 VAL A N 1
ATOM 1523 C CA . VAL A 1 192 ? 0.347 10.188 24.905 1.00 84.94 192 VAL A CA 1
ATOM 1524 C C . VAL A 1 192 ? -0.727 10.158 23.814 1.00 84.94 192 VAL A C 1
ATOM 1526 O O . VAL A 1 192 ? -1.691 10.923 23.867 1.00 84.94 192 VAL A O 1
ATOM 1529 N N . LEU A 1 193 ? -0.622 9.222 22.869 1.00 84.31 193 LEU A N 1
ATOM 1530 C CA . LEU A 1 193 ? -1.644 8.972 21.852 1.00 84.31 193 LEU A CA 1
ATOM 1531 C C . LEU A 1 193 ? -2.979 8.550 22.468 1.00 84.31 193 LEU A C 1
ATOM 1533 O O . LEU A 1 193 ? -4.027 9.027 22.036 1.00 84.31 193 LEU A O 1
ATOM 1537 N N . ASP A 1 194 ? -2.964 7.724 23.512 1.00 84.00 194 ASP A N 1
ATOM 1538 C CA . ASP A 1 194 ? -4.189 7.319 24.201 1.00 84.00 194 ASP A CA 1
ATOM 1539 C C . ASP A 1 194 ? -4.881 8.512 24.872 1.00 84.00 194 ASP A C 1
ATOM 1541 O O . ASP A 1 194 ? -6.099 8.656 24.740 1.00 84.00 194 ASP A O 1
ATOM 1545 N N . LYS A 1 195 ? -4.126 9.446 25.475 1.00 85.88 195 LYS A N 1
ATOM 1546 C CA . LYS A 1 195 ? -4.689 10.724 25.958 1.00 85.88 195 LYS A CA 1
ATOM 1547 C C . LYS A 1 195 ? -5.372 11.499 24.825 1.00 85.88 195 LYS A C 1
ATOM 1549 O O . LYS A 1 195 ? -6.489 11.984 24.999 1.00 85.88 195 LYS A O 1
ATOM 1554 N N . CYS A 1 196 ? -4.740 11.573 23.651 1.00 85.25 196 CYS A N 1
ATOM 1555 C CA . CYS A 1 196 ? -5.302 12.242 22.473 1.00 85.25 196 CYS A CA 1
ATOM 1556 C C . CYS A 1 196 ? -6.585 11.557 21.975 1.00 85.25 196 CYS A C 1
ATOM 1558 O O . CYS A 1 196 ? -7.561 12.222 21.629 1.00 85.25 196 CYS A O 1
ATOM 1560 N N . ARG A 1 197 ? -6.619 10.221 21.970 1.00 85.62 197 ARG A N 1
ATOM 1561 C CA . ARG A 1 197 ? -7.793 9.434 21.563 1.00 85.62 197 ARG A CA 1
ATOM 1562 C C . ARG A 1 197 ? -8.959 9.609 22.531 1.00 85.62 197 ARG A C 1
ATOM 1564 O O . ARG A 1 197 ? -10.104 9.689 22.088 1.00 85.62 197 ARG A O 1
ATOM 1571 N N . ILE A 1 198 ? -8.693 9.680 23.836 1.00 83.75 198 ILE A N 1
ATOM 1572 C CA . ILE A 1 198 ? -9.732 9.965 24.834 1.00 83.75 198 ILE A CA 1
ATOM 1573 C C . ILE A 1 198 ? -10.263 11.392 24.632 1.00 83.75 198 ILE A C 1
ATOM 1575 O O . ILE A 1 198 ? -11.479 11.569 24.596 1.00 83.75 198 ILE A O 1
ATOM 1579 N N . LEU A 1 199 ? -9.387 12.377 24.396 1.00 82.81 199 LEU A N 1
ATOM 1580 C CA . LEU A 1 199 ? -9.793 13.750 24.072 1.00 82.81 199 LEU A CA 1
ATOM 1581 C C . LEU A 1 199 ? -10.700 13.798 22.829 1.00 82.81 199 LEU A C 1
ATOM 1583 O O . LEU A 1 199 ? -11.779 14.380 22.887 1.00 82.81 199 LEU A O 1
ATOM 1587 N N . SER A 1 200 ? -10.321 13.124 21.737 1.00 84.31 200 SER A N 1
ATOM 1588 C CA . SER A 1 200 ? -11.155 13.017 20.527 1.00 84.31 200 SER A CA 1
ATOM 1589 C C . SER A 1 200 ? -12.531 12.416 20.842 1.00 84.31 200 SER A C 1
ATOM 1591 O O . SER A 1 200 ? -13.563 13.002 20.507 1.00 84.31 200 SER A O 1
ATOM 1593 N N . LYS A 1 201 ? -12.582 11.301 21.586 1.00 82.88 201 LYS A N 1
ATOM 1594 C CA . LYS A 1 201 ? -13.846 10.657 21.990 1.00 82.88 201 LYS A CA 1
ATOM 1595 C C . LYS A 1 201 ? -14.741 11.570 22.829 1.00 82.88 201 LYS A C 1
ATOM 1597 O O . LYS A 1 201 ? -15.955 11.547 22.641 1.00 82.88 201 LYS A O 1
ATOM 1602 N N . LEU A 1 202 ? -14.168 12.327 23.763 1.00 78.12 202 LEU A N 1
ATOM 1603 C CA . LEU A 1 202 ? -14.919 13.243 24.623 1.00 78.12 202 LEU A CA 1
ATOM 1604 C C . LEU A 1 202 ? -15.400 14.475 23.852 1.00 78.12 202 LEU A C 1
ATOM 1606 O O . LEU A 1 202 ? -16.552 14.874 24.022 1.00 78.12 202 LEU A O 1
ATOM 1610 N N . SER A 1 203 ? -14.575 15.013 22.949 1.00 78.62 203 SER A N 1
ATOM 1611 C CA . SER A 1 203 ? -14.928 16.174 22.123 1.00 78.62 203 SER A CA 1
ATOM 1612 C C . SER A 1 203 ? -16.163 15.931 21.254 1.00 78.62 203 SER A C 1
ATOM 1614 O O . SER A 1 203 ? -17.029 16.791 21.163 1.00 78.62 203 SER A O 1
ATOM 1616 N N . HIS A 1 204 ? -16.317 14.722 20.704 1.00 79.56 204 HIS A N 1
ATOM 1617 C CA . HIS A 1 204 ? -17.489 14.359 19.904 1.00 79.56 204 HIS A CA 1
ATOM 1618 C C . HIS A 1 204 ? -18.721 13.958 20.735 1.00 79.56 204 HIS A C 1
ATOM 1620 O O . HIS A 1 204 ? -19.797 13.783 20.167 1.00 79.56 204 HIS A O 1
ATOM 1626 N N . LYS A 1 205 ? -18.585 13.767 22.055 1.00 81.00 205 LYS A N 1
ATOM 1627 C CA . LYS A 1 205 ? -19.696 13.403 22.954 1.00 81.00 205 LYS A CA 1
ATOM 1628 C C . LYS A 1 205 ? -20.264 14.593 23.727 1.00 81.00 205 LYS A C 1
ATOM 1630 O O . LYS A 1 205 ? -21.434 14.558 24.094 1.00 81.00 205 LYS A O 1
ATOM 1635 N N . SER A 1 206 ? -19.449 15.606 24.014 1.00 80.06 206 SER A N 1
ATOM 1636 C CA . SER A 1 206 ? -19.834 16.750 24.843 1.00 80.06 206 SER A CA 1
ATOM 1637 C C . SER A 1 206 ? -20.155 17.973 23.989 1.00 80.06 206 SER A C 1
ATOM 1639 O O . SER A 1 206 ? -19.275 18.500 23.310 1.00 80.06 206 SER A O 1
ATOM 1641 N N . SER A 1 207 ? -21.389 18.474 24.079 1.00 79.12 207 SER A N 1
ATOM 1642 C CA . SER A 1 207 ? -21.807 19.700 23.383 1.00 79.12 207 SER A CA 1
ATOM 1643 C C . SER A 1 207 ? -21.002 20.925 23.823 1.00 79.12 207 SER A C 1
ATOM 1645 O O . SER A 1 207 ? -20.580 21.704 22.983 1.00 79.12 207 SER A O 1
ATOM 1647 N N . LYS A 1 208 ? -20.672 21.038 25.118 1.00 79.94 208 LYS A N 1
ATOM 1648 C CA . LYS A 1 208 ? -19.870 22.154 25.655 1.00 79.94 208 LYS A CA 1
ATOM 1649 C C . LYS A 1 208 ? -18.479 22.251 25.020 1.00 79.94 208 LYS A C 1
ATOM 1651 O O . LYS A 1 208 ? -17.937 23.342 24.890 1.00 79.94 208 LYS A O 1
ATOM 1656 N N . ILE A 1 209 ? -17.884 21.108 24.670 1.00 75.19 209 ILE A N 1
ATOM 1657 C CA . ILE A 1 209 ? -16.555 21.054 24.046 1.00 75.19 209 ILE A CA 1
ATOM 1658 C C . ILE A 1 209 ? -16.662 21.364 22.556 1.00 75.19 209 ILE A C 1
ATOM 1660 O O . ILE A 1 209 ? -15.812 22.078 22.035 1.00 75.19 209 ILE A O 1
ATOM 1664 N N . ALA A 1 210 ? -17.703 20.857 21.890 1.00 77.50 210 ALA A N 1
ATOM 1665 C CA . ALA A 1 210 ? -17.988 21.208 20.504 1.00 77.50 210 ALA A CA 1
ATOM 1666 C C . ALA A 1 210 ? -18.182 22.728 20.352 1.00 77.50 210 ALA A C 1
ATOM 1668 O O . ALA A 1 210 ? -17.502 23.335 19.534 1.00 77.50 210 ALA A O 1
ATOM 1669 N N . ASP A 1 211 ? -18.970 23.354 21.233 1.00 80.12 211 ASP A N 1
ATOM 1670 C CA . ASP A 1 211 ? -19.193 24.805 21.228 1.00 80.12 211 ASP A CA 1
ATOM 1671 C C . ASP A 1 211 ? -17.890 25.598 21.466 1.00 80.12 211 ASP A C 1
ATOM 1673 O O . ASP A 1 211 ? -17.648 26.617 20.821 1.00 80.12 211 ASP A O 1
ATOM 1677 N N . ALA A 1 212 ? -17.020 25.133 22.373 1.00 78.75 212 ALA A N 1
ATOM 1678 C CA . ALA A 1 212 ? -15.724 25.767 22.637 1.00 78.75 212 ALA A CA 1
ATOM 1679 C C . ALA A 1 212 ? -14.743 25.634 21.456 1.00 78.75 212 ALA A C 1
ATOM 1681 O O . ALA A 1 212 ? -13.972 26.550 21.176 1.00 78.75 212 ALA A O 1
ATOM 1682 N N . LEU A 1 213 ? -14.770 24.501 20.751 1.00 79.81 213 LEU A N 1
ATOM 1683 C CA . LEU A 1 213 ? -13.972 24.269 19.546 1.00 79.81 213 LEU A CA 1
ATOM 1684 C C . LEU A 1 213 ? -14.474 25.111 18.363 1.00 79.81 213 LEU A C 1
ATOM 1686 O O . LEU A 1 213 ? -13.660 25.701 17.647 1.00 79.81 213 LEU A O 1
ATOM 1690 N N . ASP A 1 214 ? -15.793 25.246 18.220 1.00 80.81 214 ASP A N 1
ATOM 1691 C CA . ASP A 1 214 ? -16.427 26.089 17.204 1.00 80.81 214 ASP A CA 1
ATOM 1692 C C . ASP A 1 214 ? -16.104 27.575 17.424 1.00 80.81 214 ASP A C 1
ATOM 1694 O O . ASP A 1 214 ? -15.781 28.281 16.471 1.00 80.81 214 ASP A O 1
ATOM 1698 N N . GLN A 1 215 ? -16.071 28.048 18.677 1.00 82.06 215 GLN A N 1
ATOM 1699 C CA . GLN A 1 215 ? -15.627 29.414 19.006 1.00 82.06 215 GLN A CA 1
ATOM 1700 C C . GLN A 1 215 ? -14.174 29.693 18.595 1.00 82.06 215 GLN A C 1
ATOM 1702 O O . GLN A 1 215 ? -13.825 30.830 18.277 1.00 82.06 215 GLN A O 1
ATOM 1707 N N . LEU A 1 216 ? -13.330 28.660 18.579 1.00 76.88 216 LEU A N 1
ATOM 1708 C CA . LEU A 1 216 ? -11.933 28.748 18.160 1.00 76.88 216 LEU A CA 1
ATOM 1709 C C . LEU A 1 216 ? -11.742 28.516 16.652 1.00 76.88 216 LEU A C 1
ATOM 1711 O O . LEU A 1 216 ? -10.609 28.609 16.179 1.00 76.88 216 LEU A O 1
ATOM 1715 N N . ASN A 1 217 ? -12.811 28.225 15.894 1.00 76.44 217 ASN A N 1
ATOM 1716 C CA . ASN A 1 217 ? -12.762 27.763 14.500 1.00 76.44 217 ASN A CA 1
ATOM 1717 C C . ASN A 1 217 ? -11.839 26.543 14.300 1.00 76.44 217 ASN A C 1
ATOM 1719 O O . ASN A 1 217 ? -11.147 26.431 13.283 1.00 76.44 217 ASN A O 1
ATOM 1723 N N . LYS A 1 218 ? -11.791 25.623 15.271 1.00 78.44 218 LYS A N 1
ATOM 1724 C CA . LYS A 1 218 ? -10.934 24.427 15.222 1.00 78.44 218 LYS A CA 1
ATOM 1725 C C . LYS A 1 218 ? -11.774 23.168 15.357 1.00 78.44 218 LYS A C 1
ATOM 1727 O O . LYS A 1 218 ? -12.791 23.159 16.030 1.00 78.44 218 LYS A O 1
ATOM 1732 N N . SER A 1 219 ? -11.333 22.079 14.733 1.00 75.56 219 SER A N 1
ATOM 1733 C CA . SER A 1 219 ? -12.008 20.782 14.830 1.00 75.56 219 SER A CA 1
ATOM 1734 C C . SER A 1 219 ? -11.015 19.685 15.182 1.00 75.56 219 SER A C 1
ATOM 1736 O O . SER A 1 219 ? -9.893 19.658 14.675 1.00 75.56 219 SER A O 1
ATOM 1738 N N . ILE A 1 220 ? -11.429 18.782 16.071 1.00 77.88 220 ILE A N 1
ATOM 1739 C CA . ILE A 1 220 ? -10.657 17.588 16.412 1.00 77.88 220 ILE A CA 1
ATOM 1740 C C . ILE A 1 220 ? -11.106 16.461 15.487 1.00 77.88 220 ILE A C 1
ATOM 1742 O O . ILE A 1 220 ? -12.298 16.194 15.335 1.00 77.88 220 ILE A O 1
ATOM 1746 N N . THR A 1 221 ? -10.140 15.801 14.851 1.00 76.31 221 THR A N 1
ATOM 1747 C CA . THR A 1 221 ? -10.435 14.716 13.910 1.00 76.31 221 THR A CA 1
ATOM 1748 C C . THR A 1 221 ? -10.833 13.445 14.666 1.00 76.31 221 THR A C 1
ATOM 1750 O O . THR A 1 221 ? -10.246 13.100 15.697 1.00 76.31 221 THR A O 1
ATOM 1753 N N . LYS A 1 222 ? -11.819 12.710 14.142 1.00 71.50 222 LYS A N 1
ATOM 1754 C CA . LYS A 1 222 ? -12.208 11.400 14.675 1.00 71.50 222 LYS A CA 1
ATOM 1755 C C . LYS A 1 222 ? -11.176 10.341 14.287 1.00 71.50 222 LYS A C 1
ATOM 1757 O O . LYS A 1 222 ? -10.753 10.276 13.134 1.00 71.50 222 LYS A O 1
ATOM 1762 N N . THR A 1 223 ? -10.805 9.480 15.229 1.00 60.84 223 THR A N 1
ATOM 1763 C CA . THR A 1 223 ? -9.843 8.405 14.963 1.00 60.84 223 THR A CA 1
ATOM 1764 C C . THR A 1 223 ? -10.504 7.182 14.342 1.00 60.84 223 THR A C 1
ATOM 1766 O O . THR A 1 223 ? -11.585 6.757 14.754 1.00 60.84 223 THR A O 1
ATOM 1769 N N . ASN A 1 224 ? -9.816 6.590 13.364 1.00 62.56 224 ASN A N 1
ATOM 1770 C CA . ASN A 1 224 ? -10.127 5.276 12.820 1.00 62.56 224 ASN A CA 1
ATOM 1771 C C . ASN A 1 224 ? -9.004 4.329 13.248 1.00 62.56 224 ASN A C 1
ATOM 1773 O O . ASN A 1 224 ? -7.857 4.504 12.845 1.00 62.56 224 ASN A O 1
ATOM 1777 N N . VAL A 1 225 ? -9.338 3.309 14.040 1.00 53.38 225 VAL A N 1
ATOM 1778 C CA . VAL A 1 225 ? -8.364 2.402 14.684 1.00 53.38 225 VAL A CA 1
ATOM 1779 C C . VAL A 1 225 ? -7.441 1.699 13.672 1.00 53.38 225 VAL A C 1
ATOM 1781 O O . VAL A 1 225 ? -6.341 1.284 14.016 1.00 53.38 225 VAL A O 1
ATOM 1784 N N . THR A 1 226 ? -7.855 1.599 12.407 1.00 54.00 226 THR A N 1
ATOM 1785 C CA . THR A 1 226 ? -7.155 0.835 11.369 1.00 54.00 226 THR A CA 1
ATOM 1786 C C . THR A 1 226 ? -6.021 1.579 10.655 1.00 54.00 226 THR A C 1
ATOM 1788 O O . THR A 1 226 ? -5.225 0.923 9.984 1.00 54.00 226 THR A O 1
ATOM 1791 N N . ARG A 1 227 ? -5.912 2.920 10.742 1.00 68.25 227 ARG A N 1
ATOM 1792 C CA . ARG A 1 227 ? -4.926 3.692 9.950 1.00 68.25 227 ARG A CA 1
ATOM 1793 C C . ARG A 1 227 ? -4.239 4.802 10.756 1.00 68.25 227 ARG A C 1
ATOM 1795 O O . ARG A 1 227 ? -4.895 5.761 11.170 1.00 68.25 227 ARG A O 1
ATOM 1802 N N . TRP A 1 228 ? -2.905 4.727 10.861 1.00 82.56 228 TRP A N 1
ATOM 1803 C CA . TRP A 1 228 ? -2.045 5.732 11.516 1.00 82.56 228 TRP A CA 1
ATOM 1804 C C . TRP A 1 228 ? -2.233 7.162 10.973 1.00 82.56 228 TRP A C 1
ATOM 1806 O O . TRP A 1 228 ? -2.108 8.116 11.732 1.00 82.56 228 TRP A O 1
ATOM 1816 N N . ASN A 1 229 ? -2.634 7.331 9.704 1.00 83.94 229 ASN A N 1
ATOM 1817 C CA . ASN A 1 229 ? -2.962 8.645 9.128 1.00 83.94 229 ASN A CA 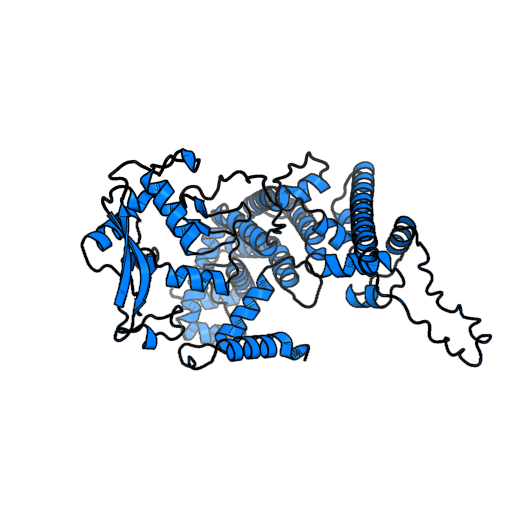1
ATOM 1818 C C . ASN A 1 229 ? -4.024 9.404 9.944 1.00 83.94 229 ASN A C 1
ATOM 1820 O O . ASN A 1 229 ? -3.970 10.626 10.047 1.00 83.94 229 ASN A O 1
ATOM 1824 N N . SER A 1 230 ? -4.990 8.692 10.538 1.00 82.19 230 SER A N 1
ATOM 1825 C CA . SER A 1 230 ? -6.013 9.326 11.380 1.00 82.19 230 SER A CA 1
ATOM 1826 C C . SER A 1 230 ? -5.463 9.770 12.737 1.00 82.19 230 SER A C 1
ATOM 1828 O O . SER A 1 230 ? -5.853 10.828 13.226 1.00 82.19 230 SER A O 1
ATOM 1830 N N . ASP A 1 231 ? -4.510 9.021 13.301 1.00 83.50 231 ASP A N 1
ATOM 1831 C CA . ASP A 1 231 ? -3.792 9.417 14.514 1.00 83.50 231 ASP A CA 1
ATOM 1832 C C . ASP A 1 231 ? -2.876 10.626 14.233 1.00 83.50 231 ASP A C 1
ATOM 1834 O O . ASP A 1 231 ? -2.869 11.569 15.017 1.00 83.50 231 ASP A O 1
ATOM 1838 N N . TYR A 1 232 ? -2.182 10.670 13.086 1.00 88.88 232 TYR A N 1
ATOM 1839 C CA . TYR A 1 232 ? -1.394 11.840 12.663 1.00 88.88 232 TYR A CA 1
ATOM 1840 C C . TYR A 1 232 ? -2.265 13.103 12.548 1.00 88.88 232 TYR A C 1
ATOM 1842 O O . TYR A 1 232 ? -1.941 14.141 13.128 1.00 88.88 232 TYR A O 1
ATOM 1850 N N . MET A 1 233 ? -3.414 13.011 11.867 1.00 85.94 233 MET A N 1
ATOM 1851 C CA . MET A 1 233 ? -4.348 14.137 11.724 1.00 85.94 233 MET A CA 1
ATOM 1852 C C . MET A 1 233 ? -4.945 14.575 13.063 1.00 85.94 233 MET A C 1
ATOM 1854 O O . MET A 1 233 ? -5.105 15.772 13.305 1.00 85.94 233 MET A O 1
ATOM 1858 N N . LEU A 1 234 ? -5.224 13.625 13.962 1.00 87.69 234 LEU A N 1
ATOM 1859 C CA . LEU A 1 234 ? -5.639 13.929 15.326 1.00 87.69 234 LEU A CA 1
ATOM 1860 C C . LEU A 1 234 ? -4.566 14.750 16.052 1.00 87.69 234 LEU A C 1
ATOM 1862 O O . LEU A 1 234 ? -4.876 15.821 16.572 1.00 87.69 234 LEU A O 1
ATOM 1866 N N . ILE A 1 235 ? -3.313 14.294 16.060 1.00 87.88 235 ILE A N 1
ATOM 1867 C CA . ILE A 1 235 ? -2.226 15.005 16.743 1.00 87.88 235 ILE A CA 1
ATOM 1868 C C . ILE A 1 235 ? -2.041 16.407 16.153 1.00 87.88 235 ILE A C 1
ATOM 1870 O O . ILE A 1 235 ? -1.986 17.382 16.903 1.00 87.88 235 ILE A O 1
ATOM 1874 N N . LYS A 1 236 ? -2.031 16.529 14.820 1.00 88.94 236 LYS A N 1
ATOM 1875 C CA . LYS A 1 236 ? -1.907 17.818 14.124 1.00 88.94 236 LYS A CA 1
ATOM 1876 C C . LYS A 1 236 ? -3.050 18.766 14.497 1.00 88.94 236 LYS A C 1
ATOM 1878 O O . LYS A 1 236 ? -2.809 19.940 14.773 1.00 88.94 236 LYS A O 1
ATOM 1883 N N . SER A 1 237 ? -4.281 18.251 14.589 1.00 86.88 237 SER A N 1
ATOM 1884 C CA . SER A 1 237 ? -5.437 19.037 15.034 1.00 86.88 237 SER A CA 1
ATOM 1885 C C . SER A 1 237 ? -5.301 19.510 16.484 1.00 86.88 237 SER A C 1
ATOM 1887 O O . SER A 1 237 ? -5.558 20.678 16.760 1.00 86.88 237 SER A O 1
ATOM 1889 N N . ILE A 1 238 ? -4.805 18.666 17.395 1.00 85.62 238 ILE A N 1
ATOM 1890 C CA . ILE A 1 238 ? -4.598 19.031 18.806 1.00 85.62 238 ILE A CA 1
ATOM 1891 C C . ILE A 1 238 ? -3.514 20.102 18.946 1.00 85.62 238 ILE A C 1
ATOM 1893 O O . ILE A 1 238 ? -3.717 21.089 19.648 1.00 85.62 238 ILE A O 1
ATOM 1897 N N . LEU A 1 239 ? -2.385 19.951 18.252 1.00 86.69 239 LEU A N 1
ATOM 1898 C CA . LEU A 1 239 ? -1.303 20.939 18.291 1.00 86.69 239 LEU A CA 1
ATOM 1899 C C . LEU A 1 239 ? -1.740 22.290 17.710 1.00 86.69 239 LEU A C 1
ATOM 1901 O O . LEU A 1 239 ? -1.345 23.333 18.228 1.00 86.69 239 LEU A O 1
ATOM 1905 N N . SER A 1 240 ? -2.626 22.289 16.706 1.00 85.81 240 SER A N 1
ATOM 1906 C CA . SER A 1 240 ? -3.179 23.522 16.134 1.00 85.81 240 SER A CA 1
ATOM 1907 C C . SER A 1 240 ? -4.030 24.332 17.119 1.00 85.81 240 SER A C 1
ATOM 1909 O O . SER A 1 240 ? -4.173 25.541 16.939 1.00 85.81 240 SER A O 1
ATOM 1911 N N . ILE A 1 241 ? -4.577 23.708 18.174 1.00 81.69 241 ILE A N 1
ATOM 1912 C CA . ILE A 1 241 ? -5.394 24.375 19.201 1.00 81.69 241 ILE A CA 1
ATOM 1913 C C . ILE A 1 241 ? -4.563 25.361 20.020 1.00 81.69 241 ILE A C 1
ATOM 1915 O O . ILE A 1 241 ? -5.061 26.440 20.317 1.00 81.69 241 ILE A O 1
ATOM 1919 N N . GLY A 1 242 ? -3.283 25.075 20.249 1.00 77.12 242 GLY A N 1
ATOM 1920 C CA . GLY A 1 242 ? -2.432 25.885 21.113 1.00 77.12 242 GLY A CA 1
ATOM 1921 C C . GLY A 1 242 ? -2.625 25.535 22.590 1.00 77.12 242 GLY A C 1
ATOM 1922 O O . GLY A 1 242 ? -3.683 25.083 23.025 1.00 77.12 242 GLY A O 1
ATOM 1923 N N . LYS A 1 243 ? -1.562 25.706 23.381 1.00 76.44 243 LYS A N 1
ATOM 1924 C CA . LYS A 1 243 ? -1.485 25.173 24.748 1.00 76.44 243 LYS A CA 1
ATOM 1925 C C . LYS A 1 243 ? -2.532 25.766 25.705 1.00 76.44 243 LYS A C 1
ATOM 1927 O O . LYS A 1 243 ? -3.168 25.017 26.440 1.00 76.44 243 LYS A O 1
ATOM 1932 N N . ASN A 1 244 ? -2.722 27.084 25.681 1.00 76.38 244 ASN A N 1
ATOM 1933 C CA . ASN A 1 244 ? -3.616 27.782 26.617 1.00 76.38 244 ASN A CA 1
ATOM 1934 C C . ASN A 1 244 ? -5.095 27.435 26.368 1.00 76.38 244 ASN A C 1
ATOM 1936 O O . ASN A 1 244 ? -5.872 27.230 27.304 1.00 76.38 244 ASN A O 1
ATOM 1940 N N . ASP A 1 245 ? -5.468 27.307 25.096 1.00 79.38 245 ASP A N 1
ATOM 1941 C CA . ASP A 1 245 ? -6.823 26.937 24.689 1.00 79.38 245 ASP A CA 1
ATOM 1942 C C . ASP A 1 245 ? -7.092 25.454 24.988 1.00 79.38 245 ASP A C 1
ATOM 1944 O O . ASP A 1 245 ? -8.172 25.092 25.455 1.00 79.38 245 ASP A O 1
ATOM 1948 N N . LEU A 1 246 ? -6.079 24.593 24.818 1.00 79.81 246 LEU A N 1
ATOM 1949 C CA . LEU A 1 246 ? -6.160 23.181 25.185 1.00 79.81 246 LEU A CA 1
ATOM 1950 C C . LEU A 1 246 ? -6.355 22.997 26.697 1.00 79.81 246 LEU A C 1
ATOM 1952 O O . LEU A 1 246 ? -7.189 22.193 27.105 1.00 79.81 246 LEU A O 1
ATOM 1956 N N . GLU A 1 247 ? -5.636 23.749 27.536 1.00 79.62 247 GLU A N 1
ATOM 1957 C CA . GLU A 1 247 ? -5.827 23.728 28.994 1.00 79.62 247 GLU A CA 1
ATOM 1958 C C . GLU A 1 247 ? -7.242 24.183 29.388 1.00 79.62 247 GLU A C 1
ATOM 1960 O O . GLU A 1 247 ? -7.875 23.564 30.248 1.00 79.62 247 GLU A O 1
ATOM 1965 N N . SER A 1 248 ? -7.781 25.196 28.705 1.00 76.50 248 SER A N 1
ATOM 1966 C CA . SER A 1 248 ? -9.152 25.678 28.915 1.00 76.50 248 SER A CA 1
ATOM 1967 C C . SER A 1 248 ? -10.191 24.603 28.569 1.00 76.50 248 SER A C 1
ATOM 1969 O O . SER A 1 248 ? -11.077 24.315 29.374 1.00 76.50 248 SER A O 1
ATOM 1971 N N . ILE A 1 249 ? -10.034 23.930 27.423 1.00 76.94 249 ILE A N 1
ATOM 1972 C CA . ILE A 1 249 ? -10.900 22.816 26.998 1.00 76.94 249 ILE A CA 1
ATOM 1973 C C . ILE A 1 249 ? -10.801 21.633 27.968 1.00 76.94 249 ILE A C 1
ATOM 1975 O O . ILE A 1 249 ? -11.810 21.030 28.326 1.00 76.94 249 ILE A O 1
ATOM 1979 N N . VAL A 1 250 ? -9.595 21.306 28.429 1.00 76.44 250 VAL A N 1
ATOM 1980 C CA . VAL A 1 250 ? -9.359 20.210 29.377 1.00 76.44 250 VAL A CA 1
ATOM 1981 C C . VAL A 1 250 ? -9.979 20.493 30.745 1.00 76.44 250 VAL A C 1
ATOM 1983 O O . VAL A 1 250 ? -10.498 19.579 31.387 1.00 76.44 250 VAL A O 1
ATOM 1986 N N . THR A 1 251 ? -10.000 21.755 31.173 1.00 76.62 251 THR A N 1
ATOM 1987 C CA . THR A 1 251 ? -10.630 22.164 32.437 1.00 76.62 251 THR A CA 1
ATOM 1988 C C . THR A 1 251 ? -12.149 21.955 32.407 1.00 76.62 251 THR A C 1
ATOM 1990 O O . THR A 1 251 ? -12.739 21.584 33.421 1.00 76.62 251 THR A O 1
ATOM 1993 N N . LEU A 1 252 ? -12.781 22.084 31.234 1.00 73.69 252 LEU A N 1
ATOM 1994 C CA . LEU A 1 252 ? -14.204 21.775 31.036 1.00 73.69 252 LEU A CA 1
ATOM 1995 C C . LEU A 1 252 ? -14.528 20.269 31.142 1.00 73.69 252 LEU A C 1
ATOM 1997 O O . LEU A 1 252 ? -15.702 19.913 31.219 1.00 73.69 252 LEU A O 1
ATOM 2001 N N . MET A 1 253 ? -13.521 19.384 31.146 1.00 67.38 253 MET A N 1
ATOM 2002 C CA . MET A 1 253 ? -13.680 17.919 31.145 1.00 67.38 253 MET A CA 1
ATOM 2003 C C . MET A 1 253 ? -13.616 17.256 32.534 1.00 67.38 253 MET A C 1
ATOM 2005 O O . MET A 1 253 ? -13.349 16.055 32.613 1.00 67.38 253 MET A O 1
ATOM 2009 N N . GLU A 1 254 ? -13.822 18.007 33.621 1.00 60.12 254 GLU A N 1
ATOM 2010 C CA . GLU A 1 254 ? -13.841 17.483 35.003 1.00 60.12 254 GLU A CA 1
ATOM 2011 C C . GLU A 1 254 ? -12.656 16.531 35.310 1.00 60.12 254 GLU A C 1
ATOM 2013 O O . GLU A 1 254 ? -12.820 15.378 35.699 1.00 60.12 254 GLU A O 1
ATOM 2018 N N . ASN A 1 255 ? -11.422 17.025 35.132 1.00 57.16 255 ASN A N 1
ATOM 2019 C CA . ASN A 1 255 ? -10.162 16.412 35.601 1.00 57.16 255 ASN A CA 1
ATOM 2020 C C . ASN A 1 255 ? -9.775 15.012 35.076 1.00 57.16 255 ASN A C 1
ATOM 2022 O O . ASN A 1 255 ? -8.850 14.404 35.617 1.00 57.16 255 ASN A O 1
ATOM 2026 N N . SER A 1 256 ? -10.376 14.501 34.002 1.00 61.25 256 SER A N 1
ATOM 2027 C CA . SER A 1 256 ? -10.008 13.164 33.499 1.00 61.25 256 SER A CA 1
ATOM 2028 C C . SER A 1 256 ? -8.619 13.080 32.833 1.00 61.25 256 SER A C 1
ATOM 2030 O O . SER A 1 256 ? -8.021 12.004 32.812 1.00 61.25 256 SER A O 1
ATOM 2032 N N . ILE A 1 257 ? -8.073 14.179 32.291 1.00 71.19 257 ILE A N 1
ATOM 2033 C CA . ILE A 1 257 ? -6.814 14.179 31.518 1.00 71.19 257 ILE A CA 1
ATOM 2034 C C . ILE A 1 257 ? -6.034 15.470 31.781 1.00 71.19 257 ILE A C 1
ATOM 2036 O O . ILE A 1 257 ? -6.631 16.532 31.881 1.00 71.19 257 ILE A O 1
ATOM 2040 N N . LYS A 1 258 ? -4.698 15.407 31.851 1.00 78.94 258 LYS A N 1
ATOM 2041 C CA . LYS A 1 258 ? -3.811 16.583 31.804 1.00 78.94 258 LYS A CA 1
ATOM 2042 C C . LYS A 1 258 ? -2.671 16.336 30.816 1.00 78.94 258 LYS A C 1
ATOM 2044 O O . LYS A 1 258 ? -2.056 15.265 30.836 1.00 78.94 258 LYS A O 1
ATOM 2049 N N . PHE A 1 259 ? -2.397 17.327 29.969 1.00 82.12 259 PHE A N 1
ATOM 2050 C CA . PHE A 1 259 ? -1.232 17.344 29.087 1.00 82.12 259 PHE A CA 1
ATOM 2051 C C . PHE A 1 259 ? -0.101 18.104 29.779 1.00 82.12 259 PHE A C 1
ATOM 2053 O O . PHE A 1 259 ? -0.243 19.272 30.128 1.00 82.12 259 PHE A O 1
ATOM 2060 N N . SER A 1 260 ? 1.013 17.424 30.018 1.00 84.38 260 SER A N 1
ATOM 2061 C CA . SER A 1 260 ? 2.251 18.041 30.487 1.00 84.38 260 SER A CA 1
ATOM 2062 C C . SER A 1 260 ? 3.004 18.699 29.326 1.00 84.38 260 SER A C 1
ATOM 2064 O O . SER A 1 260 ? 2.778 18.371 28.162 1.00 84.38 260 SER A O 1
ATOM 2066 N N . ASN A 1 261 ? 3.958 19.583 29.634 1.00 84.12 261 ASN A N 1
ATOM 2067 C CA . ASN A 1 261 ? 4.856 20.143 28.614 1.00 84.12 261 ASN A CA 1
ATOM 2068 C C . ASN A 1 261 ? 5.598 19.042 27.840 1.00 84.12 261 ASN A C 1
ATOM 2070 O O . ASN A 1 261 ? 5.734 19.139 26.626 1.00 84.12 261 ASN A O 1
ATOM 2074 N N . ASN A 1 262 ? 5.997 17.969 28.529 1.00 85.75 262 ASN A N 1
ATOM 2075 C CA . ASN A 1 262 ? 6.645 16.819 27.902 1.00 85.75 262 ASN A CA 1
ATOM 2076 C C . ASN A 1 262 ? 5.695 16.093 26.940 1.00 85.75 262 ASN A C 1
ATOM 2078 O O . ASN A 1 262 ? 6.129 15.686 25.871 1.00 85.75 262 ASN A O 1
ATOM 2082 N N . ASP A 1 263 ? 4.403 15.965 27.275 1.00 87.38 263 ASP A N 1
ATOM 2083 C CA . ASP A 1 263 ? 3.418 15.364 26.363 1.00 87.38 263 ASP A CA 1
ATOM 2084 C C . ASP A 1 263 ? 3.312 16.178 25.062 1.00 87.38 263 ASP A C 1
ATOM 2086 O O . ASP A 1 263 ? 3.310 15.599 23.981 1.00 87.38 263 ASP A O 1
ATOM 2090 N N . ILE A 1 264 ? 3.275 17.514 25.150 1.00 86.81 264 ILE A N 1
ATOM 2091 C CA . ILE A 1 264 ? 3.203 18.395 23.971 1.00 86.81 264 ILE A CA 1
ATOM 2092 C C . ILE A 1 264 ? 4.481 18.287 23.127 1.00 86.81 264 ILE A C 1
ATOM 2094 O O . ILE A 1 264 ? 4.391 18.193 21.906 1.00 86.81 264 ILE A O 1
ATOM 2098 N N . MET A 1 265 ? 5.658 18.241 23.760 1.00 87.31 265 MET A N 1
ATOM 2099 C CA . MET A 1 265 ? 6.927 18.037 23.050 1.00 87.31 265 MET A CA 1
ATOM 2100 C C . MET A 1 265 ? 6.979 16.679 22.341 1.00 87.31 265 MET A C 1
ATOM 2102 O O . MET A 1 265 ? 7.379 16.616 21.184 1.00 87.31 265 MET A O 1
ATOM 2106 N N . ILE A 1 266 ? 6.509 15.606 22.988 1.00 89.12 266 ILE A N 1
ATOM 2107 C CA . ILE A 1 266 ? 6.410 14.274 22.371 1.00 89.12 266 ILE A CA 1
ATOM 2108 C C . ILE A 1 266 ? 5.478 14.310 21.154 1.00 89.12 266 ILE A C 1
ATOM 2110 O O . ILE A 1 266 ? 5.801 13.731 20.122 1.00 89.12 266 ILE A O 1
ATOM 2114 N N . LEU A 1 267 ? 4.327 14.983 21.254 1.00 89.81 267 LEU A N 1
ATOM 2115 C CA . LEU A 1 267 ? 3.399 15.121 20.130 1.00 89.81 267 LEU A CA 1
ATOM 2116 C C . LEU A 1 267 ? 4.021 15.885 18.958 1.00 89.81 267 LEU A C 1
ATOM 2118 O O . LEU A 1 267 ? 3.826 15.476 17.815 1.00 89.81 267 LEU A O 1
ATOM 2122 N N . GLN A 1 268 ? 4.775 16.951 19.236 1.00 90.31 268 GLN A N 1
ATOM 2123 C CA . GLN A 1 268 ? 5.483 17.702 18.201 1.00 90.31 268 GLN A CA 1
ATOM 2124 C C . GLN A 1 268 ? 6.538 16.830 17.510 1.00 90.31 268 GLN A C 1
ATOM 2126 O O . GLN A 1 268 ? 6.516 16.722 16.290 1.00 90.31 268 GLN A O 1
ATOM 2131 N N . GLU A 1 269 ? 7.372 16.115 18.272 1.00 90.81 269 GLU A N 1
ATOM 2132 C CA . GLU A 1 269 ? 8.363 15.198 17.694 1.00 90.81 269 GLU A CA 1
ATOM 2133 C C . GLU A 1 269 ? 7.706 14.095 16.847 1.00 90.81 269 GLU A C 1
ATOM 2135 O O . GLU A 1 269 ? 8.224 13.744 15.791 1.00 90.81 269 GLU A O 1
ATOM 2140 N N . ILE A 1 270 ? 6.550 13.554 17.259 1.00 90.19 270 ILE A N 1
ATOM 2141 C CA . ILE A 1 270 ? 5.810 12.568 16.451 1.00 90.19 270 ILE A CA 1
ATOM 2142 C C . ILE A 1 270 ? 5.378 13.173 15.109 1.00 90.19 270 ILE A C 1
ATOM 2144 O O . ILE A 1 270 ? 5.474 12.491 14.088 1.00 90.19 270 ILE A O 1
ATOM 2148 N N . ILE A 1 271 ? 4.904 14.423 15.092 1.00 91.25 271 ILE A N 1
ATOM 2149 C CA . ILE A 1 271 ? 4.542 15.104 13.842 1.00 91.25 271 ILE A CA 1
ATOM 2150 C C . ILE A 1 271 ? 5.770 15.302 12.966 1.00 91.25 271 ILE A C 1
ATOM 2152 O O . ILE A 1 271 ? 5.718 14.921 11.801 1.00 91.25 271 ILE A O 1
ATOM 2156 N N . ASP A 1 272 ? 6.867 15.809 13.522 1.00 91.25 272 ASP A N 1
ATOM 2157 C CA . ASP A 1 272 ? 8.091 16.071 12.763 1.00 91.25 272 ASP A CA 1
ATOM 2158 C C . ASP A 1 272 ? 8.662 14.769 12.162 1.00 91.25 272 ASP A C 1
ATOM 2160 O O . ASP A 1 272 ? 9.128 14.739 11.022 1.00 91.25 272 ASP A O 1
ATOM 2164 N N . ILE A 1 273 ? 8.560 13.648 12.888 1.00 91.75 273 ILE A N 1
ATOM 2165 C CA . ILE A 1 273 ? 8.975 12.321 12.407 1.00 91.75 273 ILE A CA 1
ATOM 2166 C C . ILE A 1 273 ? 8.043 11.803 11.299 1.00 91.75 273 ILE A C 1
ATOM 2168 O O . ILE A 1 273 ? 8.526 11.293 10.287 1.00 91.75 273 ILE A O 1
ATOM 2172 N N . LEU A 1 274 ? 6.720 11.893 11.483 1.00 92.38 274 LEU A N 1
ATOM 2173 C CA . LEU A 1 274 ? 5.734 11.246 10.606 1.00 92.38 274 LEU A CA 1
ATOM 2174 C C . LEU A 1 274 ? 5.241 12.120 9.443 1.00 92.38 274 LEU A C 1
ATOM 2176 O O . LEU A 1 274 ? 4.622 11.590 8.520 1.00 92.38 274 LEU A O 1
ATOM 2180 N N . GLU A 1 275 ? 5.501 13.427 9.440 1.00 93.06 275 GLU A N 1
ATOM 2181 C CA . GLU A 1 275 ? 5.024 14.337 8.392 1.00 93.06 275 GLU A CA 1
ATOM 2182 C C . GLU A 1 275 ? 5.492 13.921 6.985 1.00 93.06 275 GLU A C 1
ATOM 2184 O O . GLU A 1 275 ? 4.634 13.769 6.111 1.00 93.06 275 GLU A O 1
ATOM 2189 N N . PRO A 1 276 ? 6.774 13.573 6.747 1.00 93.81 276 PRO A N 1
ATOM 2190 C CA . PRO A 1 276 ? 7.185 13.088 5.429 1.00 93.81 276 PRO A CA 1
ATOM 2191 C C . PRO A 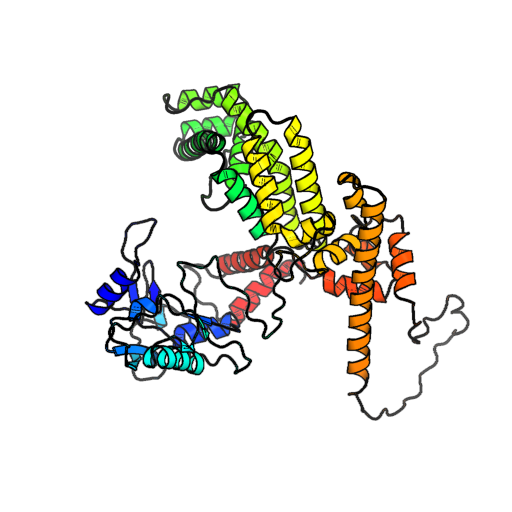1 276 ? 6.512 11.779 5.016 1.00 93.81 276 PRO A C 1
ATOM 2193 O O . PRO A 1 276 ? 6.188 11.602 3.842 1.00 93.81 276 PRO A O 1
ATOM 2196 N N . PHE A 1 277 ? 6.244 10.871 5.963 1.00 93.19 277 PHE A N 1
ATOM 2197 C CA . PHE A 1 277 ? 5.498 9.640 5.680 1.00 93.19 277 PHE A CA 1
ATOM 2198 C C . PHE A 1 277 ? 4.075 9.953 5.216 1.00 93.19 277 PHE A C 1
ATOM 2200 O O . PHE A 1 277 ? 3.552 9.280 4.324 1.00 93.19 277 PHE A O 1
ATOM 2207 N N . TYR A 1 278 ? 3.448 10.971 5.808 1.00 91.25 278 TYR A N 1
ATOM 2208 C CA . TYR A 1 278 ? 2.076 11.363 5.507 1.00 91.25 278 TYR A CA 1
ATOM 2209 C C . TYR A 1 278 ? 1.995 12.019 4.126 1.00 91.25 278 TYR A C 1
ATOM 2211 O O . TYR A 1 278 ? 1.179 11.620 3.291 1.00 91.25 278 TYR A O 1
ATOM 2219 N N . ASP A 1 279 ? 2.909 12.945 3.839 1.00 90.81 279 ASP A N 1
ATOM 2220 C CA . ASP A 1 279 ? 2.984 13.636 2.553 1.00 90.81 279 ASP A CA 1
ATOM 2221 C C . ASP A 1 279 ? 3.273 12.676 1.394 1.00 90.81 279 ASP A C 1
ATOM 2223 O O . ASP A 1 279 ? 2.630 12.747 0.340 1.00 90.81 279 ASP A O 1
ATOM 2227 N N . ILE A 1 280 ? 4.208 11.739 1.589 1.00 91.44 280 ILE A N 1
ATOM 2228 C CA . ILE A 1 280 ? 4.503 10.677 0.619 1.00 91.44 280 ILE A CA 1
ATOM 2229 C C . ILE A 1 280 ? 3.272 9.794 0.419 1.00 91.44 280 ILE A C 1
ATOM 2231 O O . ILE A 1 280 ? 2.892 9.522 -0.721 1.00 91.44 280 ILE A O 1
ATOM 2235 N N . SER A 1 281 ? 2.603 9.399 1.506 1.00 88.88 281 SER A N 1
ATOM 2236 C CA . SER A 1 281 ? 1.396 8.572 1.438 1.00 88.88 281 SER A CA 1
ATOM 2237 C C . SER A 1 281 ? 0.298 9.228 0.602 1.00 88.88 281 SER A C 1
ATOM 2239 O O . SER A 1 281 ? -0.329 8.549 -0.207 1.00 88.88 281 SER A O 1
ATOM 2241 N N . ILE A 1 282 ? 0.076 10.538 0.748 1.00 86.31 282 ILE A N 1
ATOM 2242 C CA . ILE A 1 282 ? -0.904 11.277 -0.062 1.00 86.31 282 ILE A CA 1
ATOM 2243 C C . ILE A 1 282 ? -0.473 11.334 -1.527 1.00 86.31 282 ILE A C 1
ATOM 2245 O O . ILE A 1 282 ? -1.277 11.052 -2.418 1.00 86.31 282 ILE A O 1
ATOM 2249 N N . LYS A 1 283 ? 0.789 11.689 -1.796 1.00 88.38 283 LYS A N 1
ATOM 2250 C CA . LYS A 1 283 ? 1.297 11.825 -3.169 1.00 88.38 283 LYS A CA 1
ATOM 2251 C C . LYS A 1 283 ? 1.230 10.499 -3.927 1.00 88.38 283 LYS A C 1
ATOM 2253 O O . LYS A 1 283 ? 0.719 10.471 -5.042 1.00 88.38 283 LYS A O 1
ATOM 2258 N N . CYS A 1 284 ? 1.644 9.394 -3.309 1.00 86.25 284 CYS A N 1
ATOM 2259 C CA . CYS A 1 284 ? 1.628 8.061 -3.918 1.00 86.25 284 CYS A CA 1
ATOM 2260 C C . CYS A 1 284 ? 0.218 7.483 -4.132 1.00 86.25 284 CYS A C 1
ATOM 2262 O O . CYS A 1 284 ? 0.074 6.500 -4.854 1.00 86.25 284 CYS A O 1
ATOM 2264 N N . GLN A 1 285 ? -0.823 8.07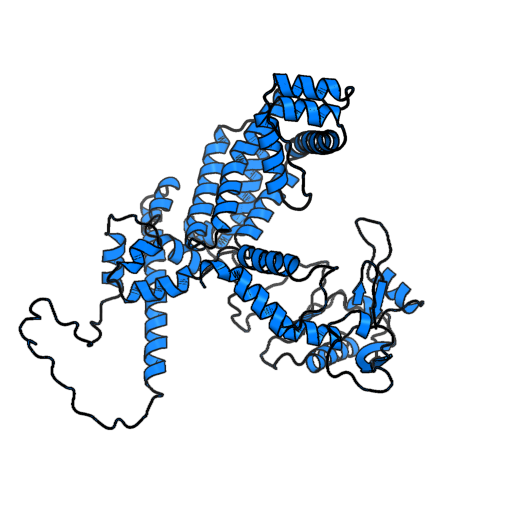2 -3.536 1.00 80.94 285 GLN A N 1
ATOM 2265 C CA . GLN A 1 285 ? -2.214 7.711 -3.827 1.00 80.94 285 GLN A CA 1
ATOM 2266 C C . GLN A 1 285 ? -2.760 8.428 -5.070 1.00 80.94 285 GLN A C 1
ATOM 2268 O O . GLN A 1 285 ? -3.823 8.058 -5.567 1.00 80.94 285 GLN A O 1
ATOM 2273 N N . SER A 1 286 ? -2.112 9.486 -5.556 1.00 80.69 286 SER A N 1
ATOM 2274 C CA . SER A 1 286 ? -2.629 10.293 -6.664 1.00 80.69 286 SER A CA 1
ATOM 2275 C C . SER A 1 286 ? -2.738 9.490 -7.969 1.00 80.69 286 SER A C 1
ATOM 2277 O O . SER A 1 286 ? -1.865 8.701 -8.301 1.00 80.69 286 SER A O 1
ATOM 2279 N N . GLU A 1 287 ? -3.807 9.725 -8.731 1.00 75.12 287 GLU A N 1
ATOM 2280 C CA . GLU A 1 287 ? -4.014 9.159 -10.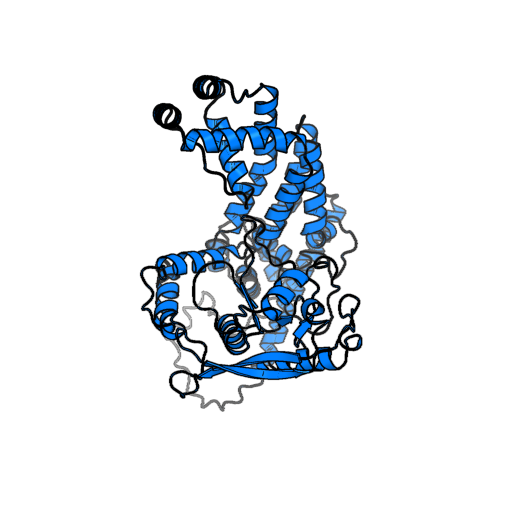080 1.00 75.12 287 GLU A CA 1
ATOM 2281 C C . GLU A 1 287 ? -3.537 10.096 -11.196 1.00 75.12 287 GLU A C 1
ATOM 2283 O O . GLU A 1 287 ? -3.494 9.718 -12.361 1.00 75.12 287 GLU A O 1
ATOM 2288 N N . LYS A 1 288 ? -3.206 11.346 -10.853 1.00 78.62 288 LYS A N 1
ATOM 2289 C CA . LYS A 1 288 ? -2.849 12.387 -11.830 1.00 78.62 288 LYS A CA 1
ATOM 2290 C C . LYS A 1 288 ? -1.361 12.419 -12.162 1.00 78.62 288 LYS A C 1
ATOM 2292 O O . LYS A 1 288 ? -0.955 13.152 -13.058 1.00 78.62 288 LYS A O 1
ATOM 2297 N N . ILE A 1 289 ? -0.554 11.696 -11.395 1.00 84.19 289 ILE A N 1
ATOM 2298 C CA . ILE A 1 289 ? 0.902 11.679 -11.503 1.00 84.19 289 ILE A CA 1
ATOM 2299 C C . ILE A 1 289 ? 1.379 10.237 -11.605 1.00 84.19 289 ILE A C 1
ATOM 2301 O O . ILE A 1 289 ? 0.709 9.320 -11.132 1.00 84.19 289 ILE A O 1
ATOM 2305 N N . VAL A 1 290 ? 2.558 10.051 -12.186 1.00 86.44 290 VAL A N 1
ATOM 2306 C CA . VAL A 1 290 ? 3.226 8.751 -12.200 1.00 86.44 290 VAL A CA 1
ATOM 2307 C C . VAL A 1 290 ? 3.715 8.458 -10.789 1.00 86.44 290 VAL A C 1
ATOM 2309 O O . VAL A 1 290 ? 4.544 9.180 -10.248 1.00 86.44 290 VAL A O 1
ATOM 2312 N N . THR A 1 291 ? 3.147 7.436 -10.151 1.00 88.50 291 THR A N 1
ATOM 2313 C CA . THR A 1 291 ? 3.430 7.147 -8.737 1.00 88.50 291 THR A CA 1
ATOM 2314 C C . THR A 1 291 ? 4.603 6.193 -8.553 1.00 88.50 291 THR A C 1
ATOM 2316 O O . THR A 1 291 ? 5.290 6.299 -7.540 1.00 88.50 291 THR A O 1
ATOM 2319 N N . ALA A 1 292 ? 4.893 5.316 -9.523 1.00 87.75 292 ALA A N 1
ATOM 2320 C CA . ALA A 1 292 ? 6.072 4.447 -9.478 1.00 87.75 292 ALA A CA 1
ATOM 2321 C C . ALA A 1 292 ? 7.390 5.236 -9.417 1.00 87.75 292 ALA A C 1
ATOM 2323 O O . ALA A 1 292 ? 8.296 4.841 -8.684 1.00 87.75 292 ALA A O 1
ATOM 2324 N N . SER A 1 293 ? 7.480 6.386 -10.100 1.00 90.50 293 SER A N 1
ATOM 2325 C CA . SER A 1 293 ? 8.680 7.236 -10.074 1.00 90.50 293 SER A CA 1
ATOM 2326 C C . SER A 1 293 ? 8.959 7.854 -8.705 1.00 90.50 293 SER A C 1
ATOM 2328 O O . SER A 1 293 ? 10.093 8.231 -8.421 1.00 90.50 293 SER A O 1
ATOM 2330 N N . LEU A 1 294 ? 7.946 7.926 -7.834 1.00 91.50 294 LEU A N 1
ATOM 2331 C CA . LEU A 1 294 ? 8.071 8.478 -6.489 1.00 91.50 294 LEU A CA 1
ATOM 2332 C C . LEU A 1 294 ? 8.678 7.491 -5.492 1.00 91.50 294 LEU A C 1
ATOM 2334 O O . LEU A 1 294 ? 9.175 7.939 -4.467 1.00 91.50 294 LEU A O 1
ATOM 2338 N N . VAL A 1 295 ? 8.647 6.181 -5.759 1.00 92.50 295 VAL A N 1
ATOM 2339 C CA . VAL A 1 295 ? 8.990 5.142 -4.771 1.00 92.50 295 VAL A CA 1
ATOM 2340 C C . VAL A 1 295 ? 10.439 5.262 -4.291 1.00 92.50 295 VAL A C 1
ATOM 2342 O O . VAL A 1 295 ? 10.676 5.395 -3.090 1.00 92.50 295 VAL A O 1
ATOM 2345 N N . VAL A 1 296 ? 11.411 5.270 -5.211 1.00 92.88 296 VAL A N 1
ATOM 2346 C CA . VAL A 1 296 ? 12.838 5.364 -4.850 1.00 92.88 296 VAL A CA 1
ATOM 2347 C C . VAL A 1 296 ? 13.165 6.715 -4.195 1.00 92.88 296 VAL A C 1
ATOM 2349 O O . VAL A 1 296 ? 13.705 6.701 -3.086 1.00 92.88 296 VAL A O 1
ATOM 2352 N N . PRO A 1 297 ? 12.797 7.880 -4.775 1.00 92.94 297 PRO A N 1
ATOM 2353 C CA . PRO A 1 297 ? 13.022 9.170 -4.124 1.00 92.94 297 PRO A CA 1
ATOM 2354 C C . PRO A 1 297 ? 12.354 9.279 -2.749 1.00 92.94 297 PRO A C 1
ATOM 2356 O O . PRO A 1 297 ? 12.938 9.860 -1.839 1.00 92.94 297 PRO A O 1
ATOM 2359 N N . ALA A 1 298 ? 11.159 8.706 -2.568 1.00 93.62 298 ALA A N 1
ATOM 2360 C CA . ALA A 1 298 ? 10.456 8.697 -1.290 1.00 93.62 298 ALA A CA 1
ATOM 2361 C C . ALA A 1 298 ? 11.222 7.912 -0.220 1.00 93.62 298 ALA A C 1
ATOM 2363 O O . ALA A 1 298 ? 11.428 8.432 0.873 1.00 93.62 298 ALA A O 1
ATOM 2364 N N . ILE A 1 299 ? 11.679 6.694 -0.528 1.00 93.50 299 ILE A N 1
ATOM 2365 C CA . ILE A 1 299 ? 12.460 5.876 0.415 1.00 93.50 299 ILE A CA 1
ATOM 2366 C C . ILE A 1 299 ? 13.753 6.594 0.793 1.00 93.50 299 ILE A C 1
ATOM 2368 O O . ILE A 1 299 ? 14.076 6.704 1.973 1.00 93.50 299 ILE A O 1
ATOM 2372 N N . VAL A 1 300 ? 14.454 7.147 -0.196 1.00 92.06 300 VAL A N 1
ATOM 2373 C CA . VAL A 1 300 ? 15.689 7.901 0.034 1.00 92.06 300 VAL A CA 1
ATOM 2374 C C . VAL A 1 300 ? 15.445 9.116 0.924 1.00 92.06 300 VAL A C 1
ATOM 2376 O O . VAL A 1 300 ? 16.169 9.317 1.900 1.00 92.06 300 VAL A O 1
ATOM 2379 N N . HIS A 1 301 ? 14.395 9.887 0.642 1.00 93.12 301 HIS A N 1
ATOM 2380 C CA . HIS A 1 301 ? 14.012 11.033 1.457 1.00 93.12 301 HIS A CA 1
ATOM 2381 C C . HIS A 1 301 ? 13.688 10.623 2.900 1.00 93.12 301 HIS A C 1
ATOM 2383 O O . HIS A 1 301 ? 14.159 11.264 3.833 1.00 93.12 301 HIS A O 1
ATOM 2389 N N . LEU A 1 302 ? 12.951 9.525 3.105 1.00 94.12 302 LEU A N 1
ATOM 2390 C CA . LEU A 1 302 ? 12.642 9.007 4.442 1.00 94.12 302 LEU A CA 1
ATOM 2391 C C . LEU A 1 302 ? 13.897 8.553 5.196 1.00 94.12 302 LEU A C 1
ATOM 2393 O O . LEU A 1 302 ? 14.033 8.842 6.384 1.00 94.12 302 LEU A O 1
ATOM 2397 N N . MET A 1 303 ? 14.834 7.883 4.523 1.00 92.62 303 MET A N 1
ATOM 2398 C CA . MET A 1 303 ? 16.099 7.464 5.132 1.00 92.62 303 MET A CA 1
ATOM 2399 C C . MET A 1 303 ? 16.940 8.662 5.581 1.00 92.62 303 MET A C 1
ATOM 2401 O O . MET A 1 303 ? 17.462 8.660 6.697 1.00 92.62 303 MET A O 1
ATOM 2405 N N . VAL A 1 304 ? 17.057 9.687 4.731 1.00 91.12 304 VAL A N 1
ATOM 2406 C CA . VAL A 1 304 ? 17.781 10.927 5.045 1.00 91.12 304 VAL A CA 1
ATOM 2407 C C . VAL A 1 304 ? 17.089 11.682 6.178 1.00 91.12 304 VAL A C 1
ATOM 2409 O O . VAL A 1 304 ? 17.746 12.032 7.153 1.00 91.12 304 VAL A O 1
ATOM 2412 N N . HIS A 1 305 ? 15.765 11.840 6.108 1.00 93.06 305 HIS A N 1
ATOM 2413 C CA . HIS A 1 305 ? 14.960 12.493 7.143 1.00 93.06 305 HIS A CA 1
ATOM 2414 C C . HIS A 1 305 ? 15.154 11.852 8.517 1.00 93.06 305 HIS A C 1
ATOM 2416 O O . HIS A 1 305 ? 15.476 12.533 9.485 1.00 93.06 305 HIS A O 1
ATOM 2422 N N . LEU A 1 306 ? 15.029 10.524 8.608 1.00 92.44 306 LEU A N 1
ATOM 2423 C CA . LEU A 1 306 ? 15.207 9.806 9.871 1.00 92.44 306 LEU A CA 1
ATOM 2424 C C . LEU A 1 306 ? 16.654 9.847 10.375 1.00 92.44 306 LEU A C 1
ATOM 2426 O O . LEU A 1 306 ? 16.878 9.848 11.585 1.00 92.44 306 LEU A O 1
ATOM 2430 N N . ARG A 1 307 ? 17.642 9.843 9.471 1.00 90.56 307 ARG A N 1
ATOM 2431 C CA . ARG A 1 307 ? 19.059 9.983 9.834 1.00 90.56 307 ARG A CA 1
ATOM 2432 C C . ARG A 1 307 ? 19.319 11.348 10.458 1.00 90.56 307 ARG A C 1
ATOM 2434 O O . ARG A 1 307 ? 19.905 11.401 11.533 1.00 90.56 307 ARG A O 1
ATOM 2441 N N . ASP A 1 308 ? 18.871 12.409 9.801 1.00 89.88 308 ASP A N 1
ATOM 2442 C CA . ASP A 1 308 ? 19.146 13.783 10.210 1.00 89.88 308 ASP A CA 1
ATOM 2443 C C . ASP A 1 308 ? 18.334 14.141 11.477 1.00 89.88 308 ASP A C 1
ATOM 2445 O O . ASP A 1 308 ? 18.861 14.751 12.406 1.00 89.88 308 ASP A O 1
ATOM 2449 N N . LEU A 1 309 ? 17.092 13.650 11.608 1.00 89.44 309 LEU A N 1
ATOM 2450 C CA . LEU A 1 309 ? 16.290 13.808 12.830 1.00 89.44 309 LEU A CA 1
ATOM 2451 C C . LEU A 1 309 ? 16.872 13.098 14.055 1.00 89.44 309 LEU A C 1
ATOM 2453 O O . LEU A 1 309 ? 16.599 13.513 15.182 1.00 89.44 309 LEU A O 1
ATOM 2457 N N . LYS A 1 310 ? 17.661 12.034 13.877 1.00 86.25 310 LYS A N 1
ATOM 2458 C CA . LYS A 1 310 ? 18.213 11.257 14.997 1.00 86.25 310 LYS A CA 1
ATOM 2459 C C . LYS A 1 310 ? 19.032 12.118 15.967 1.00 86.25 310 LYS A C 1
ATOM 2461 O O . LYS A 1 310 ? 19.086 11.791 17.148 1.00 86.25 310 LYS A O 1
ATOM 2466 N N . GLU A 1 311 ? 19.645 13.198 15.483 1.00 84.12 311 GLU A N 1
ATOM 2467 C CA . GLU A 1 311 ? 20.445 14.128 16.292 1.00 84.12 311 GLU A CA 1
ATOM 2468 C C . GLU A 1 311 ? 19.600 15.195 17.011 1.00 84.12 311 GLU A C 1
ATOM 2470 O O . GLU A 1 311 ? 20.062 15.801 17.977 1.00 84.12 311 GLU A O 1
ATOM 2475 N N . HIS A 1 312 ? 18.359 15.414 16.570 1.00 85.25 312 HIS A N 1
ATOM 2476 C CA . HIS A 1 312 ? 17.485 16.487 17.056 1.00 85.25 312 HIS A CA 1
ATOM 2477 C C . HIS A 1 312 ? 16.360 16.006 17.977 1.00 85.25 312 HIS A C 1
ATOM 2479 O O . HIS A 1 312 ? 15.803 16.797 18.736 1.00 85.25 312 HIS A O 1
ATOM 2485 N N . VAL A 1 313 ? 16.019 14.720 17.917 1.00 84.75 313 VAL A N 1
ATOM 2486 C CA . VAL A 1 313 ? 14.896 14.135 18.652 1.00 84.75 313 VAL A CA 1
ATOM 2487 C C . VAL A 1 313 ? 15.337 13.690 20.049 1.00 84.75 313 VAL A C 1
ATOM 2489 O O . VAL A 1 313 ? 16.291 12.927 20.194 1.00 84.75 313 VAL A O 1
ATOM 2492 N N . VAL A 1 314 ? 14.608 14.113 21.087 1.00 82.44 314 VAL A N 1
ATOM 2493 C CA . VAL A 1 314 ? 14.908 13.784 22.490 1.00 82.44 314 VAL A CA 1
ATOM 2494 C C . VAL A 1 314 ? 14.104 12.571 22.944 1.00 82.44 314 VAL A C 1
ATOM 2496 O O . VAL A 1 314 ? 14.666 11.612 23.479 1.00 82.44 314 VAL A O 1
ATOM 2499 N N . PHE A 1 315 ? 12.790 12.574 22.714 1.00 82.38 315 PHE A N 1
ATOM 2500 C CA . PHE A 1 315 ? 11.905 11.508 23.179 1.00 82.38 315 PHE A CA 1
ATOM 2501 C C . PHE A 1 315 ? 11.700 10.443 22.103 1.00 82.38 315 PHE A C 1
ATOM 2503 O O . PHE A 1 315 ? 11.758 9.256 22.398 1.00 82.38 315 PHE A O 1
ATOM 2510 N N . GLY A 1 316 ? 11.508 10.825 20.844 1.00 81.88 316 GLY A N 1
ATOM 2511 C CA . GLY A 1 316 ? 11.226 9.962 19.691 1.00 81.88 316 GLY A CA 1
ATOM 2512 C C . GLY A 1 316 ? 12.376 9.071 19.189 1.00 81.88 316 GLY A C 1
ATOM 2513 O O . GLY A 1 316 ? 12.217 8.425 18.158 1.00 81.88 316 GLY A O 1
ATOM 2514 N N . THR A 1 317 ? 13.520 8.987 19.876 1.00 86.62 317 THR A N 1
ATOM 2515 C CA . THR A 1 317 ? 14.710 8.252 19.389 1.00 86.62 317 THR A CA 1
ATOM 2516 C C . THR A 1 317 ? 14.426 6.778 19.100 1.00 86.62 317 THR A C 1
ATOM 2518 O O . THR A 1 317 ? 14.845 6.255 18.066 1.00 86.62 317 THR A O 1
ATOM 2521 N N . LYS A 1 318 ? 13.659 6.108 19.970 1.00 87.56 318 LYS A N 1
ATOM 2522 C CA . LYS A 1 318 ? 13.249 4.714 19.760 1.00 87.56 318 LYS A CA 1
ATOM 2523 C C . LYS A 1 318 ? 12.315 4.575 18.558 1.00 87.56 318 LYS A C 1
ATOM 2525 O O . LYS A 1 318 ? 12.487 3.646 17.779 1.00 87.56 318 LYS A O 1
ATOM 2530 N N . LEU A 1 319 ? 11.365 5.498 18.383 1.00 89.50 319 LEU A N 1
ATOM 2531 C CA . LEU A 1 319 ? 10.479 5.517 17.216 1.00 89.50 319 LEU A CA 1
ATOM 2532 C C . LEU A 1 319 ? 11.288 5.656 15.917 1.00 89.50 319 LEU A C 1
ATOM 2534 O O . LEU A 1 319 ? 11.102 4.858 15.006 1.00 89.50 319 LEU A O 1
ATOM 2538 N N . VAL A 1 320 ? 12.237 6.597 15.862 1.00 91.69 320 VAL A N 1
ATOM 2539 C CA . VAL A 1 320 ? 13.128 6.790 14.703 1.00 91.69 320 VAL A CA 1
ATOM 2540 C C . VAL A 1 320 ? 13.916 5.516 14.388 1.00 91.69 320 VAL A C 1
ATOM 2542 O O . VAL A 1 320 ? 13.932 5.084 13.240 1.00 91.69 320 VAL A O 1
ATOM 2545 N N . GLN A 1 321 ? 14.515 4.873 15.396 1.00 90.62 321 GLN A N 1
ATOM 2546 C CA . GLN A 1 321 ? 15.262 3.622 15.204 1.00 90.62 321 GLN A CA 1
ATOM 2547 C C . GLN A 1 321 ? 14.380 2.492 14.657 1.00 90.62 321 GLN A C 1
ATOM 2549 O O . GLN A 1 321 ? 14.794 1.773 13.754 1.00 90.62 321 GLN A O 1
ATOM 2554 N N . GLN A 1 322 ? 13.160 2.336 15.178 1.00 90.44 322 GLN A N 1
ATOM 2555 C CA . GLN A 1 322 ? 12.236 1.298 14.709 1.00 90.44 322 GLN A CA 1
ATOM 2556 C C . GLN A 1 322 ? 11.732 1.573 13.288 1.00 90.44 322 GLN A C 1
ATOM 2558 O O . GLN A 1 322 ? 11.632 0.646 12.489 1.00 90.44 322 GLN A O 1
ATOM 2563 N N . LEU A 1 323 ? 11.476 2.838 12.942 1.00 92.62 323 LEU A N 1
ATOM 2564 C CA . LEU A 1 323 ? 11.121 3.228 11.577 1.00 92.62 323 LEU A CA 1
ATOM 2565 C C . LEU A 1 323 ? 12.273 2.973 10.597 1.00 92.62 323 LEU A C 1
ATOM 2567 O O . LEU A 1 323 ? 12.024 2.475 9.503 1.00 92.62 323 LEU A O 1
ATOM 2571 N N . GLN A 1 324 ? 13.520 3.261 10.991 1.00 92.75 324 GLN A N 1
ATOM 2572 C CA . GLN A 1 324 ? 14.706 2.951 10.185 1.00 92.75 324 GLN A CA 1
ATOM 2573 C C . GLN A 1 324 ? 14.809 1.448 9.913 1.00 92.75 324 GLN A C 1
ATOM 2575 O O . GLN A 1 324 ? 14.878 1.052 8.754 1.00 92.75 324 GLN A O 1
ATOM 2580 N N . LEU A 1 325 ? 14.731 0.616 10.957 1.00 92.00 325 LEU A N 1
ATOM 2581 C CA . LEU A 1 325 ? 14.781 -0.843 10.820 1.00 92.00 325 LEU A CA 1
ATOM 2582 C C . LEU A 1 325 ? 13.645 -1.380 9.940 1.00 92.00 325 LEU A C 1
ATOM 2584 O O . LEU A 1 325 ? 13.880 -2.208 9.065 1.00 92.00 325 LEU A O 1
ATOM 2588 N N . SER A 1 326 ? 12.421 -0.884 10.131 1.00 92.19 326 SER A N 1
ATOM 2589 C CA . SER A 1 326 ? 11.271 -1.346 9.353 1.00 92.19 326 SER A CA 1
ATOM 2590 C C . SER A 1 326 ? 11.356 -0.927 7.879 1.00 92.19 326 SER A C 1
ATOM 2592 O O . SER A 1 326 ? 10.993 -1.711 7.006 1.00 92.19 326 SER A O 1
ATOM 2594 N N . ILE A 1 327 ? 11.899 0.261 7.572 1.00 93.31 327 ILE A N 1
ATOM 2595 C CA . ILE A 1 327 ? 12.199 0.667 6.187 1.00 93.31 327 ILE A CA 1
ATOM 2596 C C . ILE A 1 327 ? 13.255 -0.252 5.569 1.00 93.31 327 ILE A C 1
ATOM 2598 O O . ILE A 1 327 ? 13.066 -0.705 4.443 1.00 93.31 327 ILE A O 1
ATOM 2602 N N . GLU A 1 328 ? 14.343 -0.540 6.287 1.00 91.31 328 GLU A N 1
ATOM 2603 C CA . GLU A 1 328 ? 15.413 -1.413 5.790 1.00 91.31 328 GLU A CA 1
ATOM 2604 C C . GLU A 1 328 ? 14.914 -2.834 5.503 1.00 91.31 328 GLU A C 1
ATOM 2606 O O . GLU A 1 328 ? 15.305 -3.411 4.497 1.00 91.31 328 GLU A O 1
ATOM 2611 N N . GLN A 1 329 ? 14.008 -3.367 6.326 1.00 90.25 329 GLN A N 1
ATOM 2612 C CA . GLN A 1 329 ? 13.415 -4.693 6.125 1.00 90.25 329 GLN A CA 1
ATOM 2613 C C . GLN A 1 329 ? 12.376 -4.712 4.996 1.00 90.25 329 GLN A C 1
ATOM 2615 O O . GLN A 1 329 ? 12.420 -5.559 4.110 1.00 90.25 329 GLN A O 1
ATOM 2620 N N . ARG A 1 330 ? 11.418 -3.777 5.007 1.00 89.31 330 ARG A N 1
ATOM 2621 C CA . ARG A 1 330 ? 10.270 -3.799 4.082 1.00 89.31 330 ARG A CA 1
ATOM 2622 C C . ARG A 1 330 ? 10.597 -3.284 2.682 1.00 89.31 330 ARG A C 1
ATOM 2624 O O . ARG A 1 330 ? 9.817 -3.529 1.765 1.00 89.31 330 ARG A O 1
ATOM 2631 N N . PHE A 1 331 ? 11.716 -2.581 2.523 1.00 92.69 331 PHE A N 1
ATOM 2632 C CA . PHE A 1 331 ? 12.224 -2.084 1.242 1.00 92.69 331 PHE A CA 1
ATOM 2633 C C . PHE A 1 331 ? 13.657 -2.564 0.971 1.00 92.69 331 PHE A C 1
ATOM 2635 O O . PHE A 1 331 ? 14.432 -1.852 0.324 1.00 92.69 331 PHE A O 1
ATOM 2642 N N . ALA A 1 332 ? 14.011 -3.752 1.475 1.00 88.56 332 ALA A N 1
ATOM 2643 C CA . ALA A 1 332 ? 15.364 -4.298 1.415 1.00 88.56 332 ALA A CA 1
ATOM 2644 C C . ALA A 1 332 ? 15.946 -4.275 -0.003 1.00 88.56 332 ALA A C 1
ATOM 2646 O O . ALA A 1 332 ? 17.055 -3.789 -0.176 1.00 88.56 332 ALA A O 1
ATOM 2647 N N . GLY A 1 333 ? 15.185 -4.640 -1.038 1.00 88.06 333 GLY A N 1
ATOM 2648 C CA . GLY A 1 333 ? 15.677 -4.649 -2.419 1.00 88.06 333 GLY A CA 1
ATOM 2649 C C . GLY A 1 333 ? 16.134 -3.272 -2.920 1.00 88.06 333 GLY A C 1
ATOM 2650 O O . GLY A 1 333 ? 17.173 -3.147 -3.570 1.00 88.06 333 GLY A O 1
ATOM 2651 N N . ILE A 1 334 ? 15.418 -2.203 -2.553 1.00 90.38 334 ILE A N 1
ATOM 2652 C CA . ILE A 1 334 ? 15.802 -0.822 -2.897 1.00 90.38 334 ILE A CA 1
ATOM 2653 C C . ILE A 1 334 ? 16.997 -0.378 -2.050 1.00 90.38 334 ILE A C 1
ATOM 2655 O O . ILE A 1 334 ? 17.961 0.188 -2.572 1.00 90.38 334 ILE A O 1
ATOM 2659 N N . VAL A 1 335 ? 16.953 -0.639 -0.743 1.00 90.50 335 VAL A N 1
ATOM 2660 C CA . VAL A 1 335 ? 17.986 -0.202 0.204 1.00 90.50 335 VAL A CA 1
ATOM 2661 C C . VAL A 1 335 ? 19.316 -0.918 -0.044 1.00 90.50 335 VAL A C 1
ATOM 2663 O O . VAL A 1 335 ? 20.358 -0.261 -0.083 1.00 90.50 335 VAL A O 1
ATOM 2666 N N . ASN A 1 336 ? 19.295 -2.233 -0.255 1.00 89.44 336 ASN A N 1
ATOM 2667 C CA . ASN A 1 336 ? 20.461 -3.068 -0.537 1.00 89.44 336 ASN A CA 1
ATOM 2668 C C . ASN A 1 336 ? 21.125 -2.639 -1.845 1.00 89.44 336 ASN A C 1
ATOM 2670 O O . ASN A 1 336 ? 22.342 -2.449 -1.870 1.00 89.44 336 ASN A O 1
ATOM 2674 N N . ARG A 1 337 ? 20.338 -2.346 -2.891 1.00 88.44 337 ARG A N 1
ATOM 2675 C CA . ARG A 1 337 ? 20.858 -1.807 -4.157 1.00 88.44 337 ARG A CA 1
ATOM 2676 C C . ARG A 1 337 ? 21.545 -0.453 -3.978 1.00 88.44 337 ARG A C 1
ATOM 2678 O O . ARG A 1 337 ? 22.631 -0.244 -4.513 1.00 88.44 337 ARG A O 1
ATOM 2685 N N . ILE A 1 338 ? 20.963 0.453 -3.188 1.00 87.31 338 ILE A N 1
ATOM 2686 C CA . ILE A 1 338 ? 21.573 1.762 -2.892 1.00 87.31 338 ILE A CA 1
ATOM 2687 C C . ILE A 1 338 ? 22.866 1.604 -2.079 1.00 87.31 338 ILE A C 1
ATOM 2689 O O . ILE A 1 338 ? 23.850 2.297 -2.341 1.00 87.31 338 ILE A O 1
ATOM 2693 N N . LYS A 1 339 ? 22.876 0.694 -1.098 1.00 85.88 339 LYS A N 1
ATOM 2694 C CA . LYS A 1 339 ? 24.035 0.418 -0.236 1.00 85.88 339 LYS A CA 1
ATOM 2695 C C . LYS A 1 339 ? 25.097 -0.476 -0.896 1.00 85.88 339 LYS A C 1
ATOM 2697 O O . LYS A 1 339 ? 26.149 -0.664 -0.293 1.00 85.88 339 LYS A O 1
ATOM 2702 N N . GLN A 1 340 ? 24.854 -0.986 -2.107 1.00 82.19 340 GLN A N 1
ATOM 2703 C CA . GLN A 1 340 ? 25.714 -1.957 -2.803 1.00 82.19 340 GLN A CA 1
ATOM 2704 C C . GLN A 1 340 ? 25.959 -3.234 -1.988 1.00 82.19 340 GLN A C 1
ATOM 2706 O O . GLN A 1 340 ? 27.063 -3.779 -1.972 1.00 82.19 340 GLN A O 1
ATOM 2711 N N . LEU A 1 341 ? 24.926 -3.681 -1.277 1.00 82.44 341 LEU A N 1
ATOM 2712 C CA . LEU A 1 341 ? 24.911 -4.963 -0.580 1.00 82.44 341 LEU A CA 1
ATOM 2713 C C . LEU A 1 341 ? 24.420 -6.062 -1.528 1.00 82.44 341 LEU A C 1
ATOM 2715 O O . LEU A 1 341 ? 23.836 -5.770 -2.573 1.00 82.44 341 LEU A O 1
ATOM 2719 N N . ASN A 1 342 ? 24.665 -7.322 -1.163 1.00 79.50 342 ASN A N 1
ATOM 2720 C CA . ASN A 1 342 ? 24.110 -8.455 -1.900 1.00 79.50 342 ASN A CA 1
ATOM 2721 C C . ASN A 1 342 ? 22.581 -8.372 -1.876 1.00 79.50 342 ASN A C 1
ATOM 2723 O O . ASN A 1 342 ? 21.996 -8.103 -0.828 1.00 79.50 342 ASN A O 1
ATOM 2727 N N . ILE A 1 343 ? 21.975 -8.569 -3.042 1.00 79.94 343 ILE A N 1
ATOM 2728 C CA . ILE A 1 343 ? 20.530 -8.527 -3.237 1.00 79.94 343 ILE A CA 1
ATOM 2729 C C . ILE A 1 343 ? 20.064 -9.963 -3.435 1.00 79.94 343 ILE A C 1
ATOM 2731 O O . ILE A 1 343 ? 20.588 -10.656 -4.311 1.00 79.94 343 ILE A O 1
ATOM 2735 N N . GLU A 1 344 ? 19.104 -10.396 -2.630 1.00 78.38 344 GLU A N 1
ATOM 2736 C CA . GLU A 1 344 ? 18.467 -11.703 -2.781 1.00 78.38 344 GLU A CA 1
ATOM 2737 C C . GLU A 1 344 ? 17.276 -11.592 -3.743 1.00 78.38 344 GLU A C 1
ATOM 2739 O O . GLU A 1 344 ? 16.660 -10.533 -3.873 1.00 78.38 344 GLU A O 1
ATOM 2744 N N . GLU A 1 345 ? 16.948 -12.665 -4.465 1.00 70.12 345 GLU A N 1
ATOM 2745 C CA . GLU A 1 345 ? 15.860 -12.632 -5.457 1.00 70.12 345 GLU A CA 1
ATOM 2746 C C . GLU A 1 345 ? 14.505 -12.307 -4.805 1.00 70.12 345 GLU A C 1
ATOM 2748 O O . GLU A 1 345 ? 13.740 -11.507 -5.346 1.00 70.12 345 GLU A O 1
ATOM 2753 N N . ASN A 1 346 ? 14.301 -12.793 -3.576 1.00 75.50 346 ASN A N 1
ATOM 2754 C CA . ASN A 1 346 ? 13.089 -12.602 -2.776 1.00 75.50 346 ASN A CA 1
ATOM 2755 C C . ASN A 1 346 ? 13.080 -11.291 -1.963 1.00 75.50 346 ASN A C 1
ATOM 2757 O O . ASN A 1 346 ? 12.164 -11.063 -1.169 1.00 75.50 346 ASN A O 1
ATOM 2761 N N . ASP A 1 347 ? 14.075 -10.409 -2.138 1.00 79.75 347 ASP A N 1
ATOM 2762 C CA . ASP A 1 347 ? 14.113 -9.134 -1.420 1.00 79.75 347 ASP A CA 1
ATOM 2763 C C . ASP A 1 347 ? 12.885 -8.260 -1.775 1.00 79.75 347 ASP A C 1
ATOM 2765 O O . ASP A 1 347 ? 12.624 -7.970 -2.952 1.00 79.75 347 ASP A O 1
ATOM 2769 N N . PRO A 1 348 ? 12.146 -7.729 -0.779 1.00 82.69 348 PRO A N 1
ATOM 2770 C CA . PRO A 1 348 ? 11.025 -6.833 -1.029 1.00 82.69 348 PRO A CA 1
ATOM 2771 C C . PRO A 1 348 ? 11.425 -5.613 -1.867 1.00 82.69 348 PRO A C 1
ATOM 2773 O O . PRO A 1 348 ? 12.386 -4.910 -1.549 1.00 82.69 348 PRO A O 1
ATOM 2776 N N . PHE A 1 349 ? 10.634 -5.304 -2.899 1.00 84.88 349 PHE A N 1
ATOM 2777 C CA . PHE A 1 349 ? 10.869 -4.183 -3.825 1.00 84.88 349 PHE A CA 1
ATOM 2778 C C . PHE A 1 349 ? 12.199 -4.264 -4.604 1.00 84.88 349 PHE A C 1
ATOM 2780 O O . PHE A 1 349 ? 12.745 -3.235 -4.994 1.00 84.88 349 PHE A O 1
ATOM 2787 N N . ASN A 1 350 ? 12.717 -5.464 -4.882 1.00 86.12 350 ASN A N 1
ATOM 2788 C CA . ASN A 1 350 ? 13.906 -5.652 -5.728 1.00 86.12 350 ASN A CA 1
ATOM 2789 C C . ASN A 1 350 ? 13.709 -5.223 -7.204 1.00 86.12 350 ASN A C 1
ATOM 2791 O O . ASN A 1 350 ? 14.671 -5.028 -7.949 1.00 86.12 350 ASN A O 1
ATOM 2795 N N . ASP A 1 351 ? 12.465 -5.025 -7.631 1.00 86.44 351 ASP A N 1
ATOM 2796 C CA . ASP A 1 351 ? 12.136 -4.756 -9.024 1.00 86.44 351 ASP A CA 1
ATOM 2797 C C . ASP A 1 351 ? 12.849 -3.530 -9.634 1.00 86.44 351 ASP A C 1
ATOM 2799 O O . ASP A 1 351 ? 12.856 -2.428 -9.069 1.00 86.44 351 ASP A O 1
ATOM 2803 N N . SER A 1 352 ? 13.411 -3.700 -10.834 1.00 87.12 352 SER A N 1
ATOM 2804 C CA . SER A 1 352 ? 14.114 -2.634 -11.556 1.00 87.12 352 SER A CA 1
ATOM 2805 C C . SER A 1 352 ? 13.181 -1.506 -12.002 1.00 87.12 352 SER A C 1
ATOM 2807 O O . SER A 1 352 ? 13.637 -0.366 -12.152 1.00 87.12 352 SER A O 1
ATOM 2809 N N . VAL A 1 353 ? 11.878 -1.780 -12.147 1.00 88.06 353 VAL A N 1
ATOM 2810 C CA . VAL A 1 353 ? 10.858 -0.811 -12.570 1.00 88.06 353 VAL A CA 1
ATOM 2811 C C . VAL A 1 353 ? 10.871 0.443 -11.696 1.00 88.06 353 VAL A C 1
ATOM 2813 O O . VAL A 1 353 ? 10.738 1.546 -12.225 1.00 88.06 353 VAL A O 1
ATOM 2816 N N . TYR A 1 354 ? 11.094 0.322 -10.382 1.00 90.50 354 TYR A N 1
ATOM 2817 C CA . TYR A 1 354 ? 11.096 1.477 -9.475 1.00 90.50 354 TYR A CA 1
ATOM 2818 C C . TYR A 1 354 ? 12.267 2.436 -9.738 1.00 90.50 354 TYR A C 1
ATOM 2820 O O . TYR A 1 354 ? 12.083 3.655 -9.736 1.00 90.50 354 TYR A O 1
ATOM 2828 N N . PHE A 1 355 ? 13.465 1.904 -10.005 1.00 90.94 355 PHE A N 1
ATOM 2829 C CA . PHE A 1 355 ? 14.644 2.716 -10.327 1.00 90.94 355 PHE A CA 1
ATOM 2830 C C . PHE A 1 355 ? 14.549 3.318 -11.726 1.00 90.94 355 PHE A C 1
ATOM 2832 O O . PHE A 1 355 ? 14.859 4.498 -11.907 1.00 90.94 355 PHE A O 1
ATOM 2839 N N . ILE A 1 356 ? 14.071 2.539 -12.699 1.00 91.06 356 ILE A N 1
ATOM 2840 C CA . ILE A 1 356 ? 13.854 3.027 -14.060 1.00 91.06 356 ILE A CA 1
ATOM 2841 C C . ILE A 1 356 ? 12.820 4.163 -14.045 1.00 91.06 356 ILE A C 1
ATOM 2843 O O . ILE A 1 356 ? 13.086 5.237 -14.584 1.00 91.06 356 ILE A O 1
ATOM 2847 N N . ALA A 1 357 ? 11.682 3.982 -13.367 1.00 90.62 357 ALA A N 1
ATOM 2848 C CA . ALA A 1 357 ? 10.647 5.008 -13.247 1.00 90.62 357 ALA A CA 1
ATOM 2849 C C . ALA A 1 357 ? 11.176 6.294 -12.594 1.00 90.62 357 ALA A C 1
ATOM 2851 O O . ALA A 1 357 ? 10.864 7.389 -13.060 1.00 90.62 357 ALA A O 1
ATOM 2852 N N . ALA A 1 358 ? 11.990 6.178 -11.539 1.00 91.50 358 ALA A N 1
ATOM 2853 C CA . ALA A 1 358 ? 12.565 7.328 -10.843 1.00 91.50 358 ALA A CA 1
ATOM 2854 C C . ALA A 1 358 ? 13.527 8.138 -11.728 1.00 91.50 358 ALA A C 1
ATOM 2856 O O . ALA A 1 358 ? 13.507 9.368 -11.691 1.00 91.50 358 ALA A O 1
ATOM 2857 N N . VAL A 1 359 ? 14.348 7.471 -12.548 1.00 91.44 359 VAL A N 1
ATOM 2858 C CA . VAL A 1 359 ? 15.289 8.147 -13.459 1.00 91.44 359 VAL A CA 1
ATOM 2859 C C . VAL A 1 359 ? 14.581 8.739 -14.676 1.00 91.44 359 VAL A C 1
ATOM 2861 O O . VAL A 1 359 ? 14.918 9.844 -15.109 1.00 91.44 359 VAL A O 1
ATOM 2864 N N . LEU A 1 360 ? 13.578 8.043 -15.215 1.00 90.00 360 LEU A N 1
ATOM 2865 C CA . LEU A 1 360 ? 12.768 8.518 -16.340 1.00 90.00 360 LEU A CA 1
ATOM 2866 C C . LEU A 1 360 ? 11.800 9.651 -15.962 1.00 90.00 360 LEU A C 1
ATOM 2868 O O . LEU A 1 360 ? 11.163 10.227 -16.844 1.00 90.00 360 LEU A O 1
ATOM 2872 N N . ASP A 1 361 ? 11.696 10.006 -14.681 1.00 89.56 361 ASP A N 1
ATOM 2873 C CA . ASP A 1 361 ? 11.009 11.219 -14.252 1.00 89.56 361 ASP A CA 1
ATOM 2874 C C . ASP A 1 361 ? 11.929 12.445 -14.403 1.00 89.56 361 ASP A C 1
ATOM 2876 O O . ASP A 1 361 ? 12.944 12.545 -13.699 1.00 89.56 361 ASP A O 1
ATOM 2880 N N . PRO A 1 362 ? 11.583 13.418 -15.268 1.00 87.62 362 PRO A N 1
ATOM 2881 C CA . PRO A 1 362 ? 12.409 14.603 -15.504 1.00 87.62 362 PRO A CA 1
ATOM 2882 C C . PRO A 1 362 ? 12.601 15.475 -14.256 1.00 87.62 362 PRO A C 1
ATOM 2884 O O . PRO A 1 362 ? 13.562 16.245 -14.187 1.00 87.62 362 PRO A O 1
ATOM 2887 N N . SER A 1 363 ? 11.705 15.359 -13.271 1.00 86.69 363 SER A N 1
ATOM 2888 C CA . SER A 1 363 ? 11.773 16.093 -12.004 1.00 86.69 363 SER A CA 1
ATOM 2889 C C . SER A 1 363 ? 12.895 15.567 -11.107 1.00 86.69 363 SER A C 1
ATOM 2891 O O . SER A 1 363 ? 13.535 16.348 -10.400 1.00 86.69 363 SER A O 1
ATOM 2893 N N . PHE A 1 364 ? 13.132 14.249 -11.138 1.00 86.81 364 PHE A N 1
ATOM 2894 C CA . PHE A 1 364 ? 14.057 13.563 -10.237 1.00 86.81 364 PHE A CA 1
ATOM 2895 C C . PHE A 1 364 ? 15.369 13.166 -10.904 1.00 86.81 364 PHE A C 1
ATOM 2897 O O . PHE A 1 364 ? 16.417 13.429 -10.317 1.00 86.81 364 PHE A O 1
ATOM 2904 N N . LYS A 1 365 ? 15.354 12.545 -12.091 1.00 87.75 365 LYS A N 1
ATOM 2905 C CA . LYS A 1 365 ? 16.547 11.968 -12.744 1.00 87.75 365 LYS A CA 1
ATOM 2906 C C . LYS A 1 365 ? 17.436 11.221 -11.731 1.00 87.75 365 LYS A C 1
ATOM 2908 O O . LYS A 1 365 ? 16.978 10.286 -11.087 1.00 87.75 365 LYS A O 1
ATOM 2913 N N . PHE A 1 366 ? 18.678 11.667 -11.533 1.00 88.44 366 PHE A N 1
ATOM 2914 C CA . PHE A 1 366 ? 19.592 11.177 -10.490 1.00 88.44 366 PHE A CA 1
ATOM 2915 C C . PHE A 1 366 ? 19.742 12.136 -9.293 1.00 88.44 366 PHE A C 1
ATOM 2917 O O . PHE A 1 366 ? 20.594 11.922 -8.434 1.00 88.44 366 PHE A O 1
ATOM 2924 N N . PHE A 1 367 ? 18.945 13.205 -9.204 1.00 86.06 367 PHE A N 1
ATOM 2925 C CA . PHE A 1 367 ? 19.076 14.222 -8.152 1.00 86.06 367 PHE A CA 1
ATOM 2926 C C . PHE A 1 367 ? 18.778 13.688 -6.750 1.00 86.06 367 PHE A C 1
ATOM 2928 O O . PHE A 1 367 ? 19.356 14.191 -5.791 1.00 86.06 367 PHE A O 1
ATOM 2935 N N . TRP A 1 368 ? 17.958 12.643 -6.628 1.00 87.06 368 TRP A N 1
ATOM 2936 C CA . TRP A 1 368 ? 17.691 11.972 -5.353 1.00 87.06 368 TRP A CA 1
ATOM 2937 C C . TRP A 1 368 ? 18.946 11.322 -4.735 1.00 87.06 368 TRP A C 1
ATOM 2939 O O . TRP A 1 368 ? 18.968 11.072 -3.536 1.00 87.06 368 TRP A O 1
ATOM 2949 N N . LEU A 1 369 ? 20.027 11.107 -5.502 1.00 85.88 369 LEU A N 1
ATOM 2950 C CA . LEU A 1 369 ? 21.311 10.630 -4.966 1.00 85.88 369 LEU A CA 1
ATOM 2951 C C . LEU A 1 369 ? 22.070 11.686 -4.157 1.00 85.88 369 LEU A C 1
ATOM 2953 O O . LEU A 1 369 ? 22.891 11.336 -3.308 1.00 85.88 369 LEU A O 1
ATOM 2957 N N . ARG A 1 370 ? 21.796 12.974 -4.395 1.00 82.19 370 ARG A N 1
ATOM 2958 C CA . ARG A 1 370 ? 22.535 14.085 -3.783 1.00 82.19 370 ARG A CA 1
ATOM 2959 C C . ARG A 1 370 ? 22.448 14.069 -2.255 1.00 82.19 370 ARG A C 1
ATOM 2961 O O . ARG A 1 370 ? 23.438 14.351 -1.581 1.00 82.19 370 ARG A O 1
ATOM 2968 N N . ASP A 1 371 ? 21.288 13.707 -1.719 1.00 76.38 371 ASP A N 1
ATOM 2969 C CA . ASP A 1 371 ? 20.993 13.812 -0.286 1.00 76.38 371 ASP A CA 1
ATOM 2970 C C . ASP A 1 371 ? 21.506 12.602 0.521 1.00 76.38 371 ASP A C 1
ATOM 2972 O O . ASP A 1 371 ? 21.709 12.678 1.740 1.00 76.38 371 ASP A O 1
ATOM 2976 N N . LEU A 1 372 ? 21.816 11.492 -0.163 1.00 80.44 372 LEU A N 1
ATOM 2977 C CA . LEU A 1 372 ? 22.393 10.295 0.453 1.00 80.44 372 LEU A CA 1
ATOM 2978 C C . LEU A 1 372 ? 23.843 10.506 0.914 1.00 80.44 372 LEU A C 1
ATOM 2980 O O . LEU A 1 372 ? 24.263 9.830 1.852 1.00 80.44 372 LEU A O 1
ATOM 2984 N N . LYS A 1 373 ? 24.581 11.461 0.318 1.00 79.19 373 LYS A N 1
ATOM 2985 C CA . LYS A 1 373 ? 26.018 11.712 0.570 1.00 79.19 373 LYS A CA 1
ATOM 2986 C C . LYS A 1 373 ? 26.872 10.437 0.431 1.00 79.19 373 LYS A C 1
ATOM 2988 O O . LYS A 1 373 ? 27.724 10.153 1.272 1.00 79.19 373 LYS A O 1
ATOM 2993 N N . LEU A 1 374 ? 26.622 9.649 -0.616 1.00 79.69 374 LEU A N 1
ATOM 2994 C CA . LEU A 1 374 ? 27.406 8.446 -0.908 1.00 79.69 374 LEU A CA 1
ATOM 2995 C C . LEU A 1 374 ? 28.847 8.803 -1.321 1.00 79.69 374 LEU A C 1
ATOM 2997 O O . LEU A 1 374 ? 29.085 9.881 -1.868 1.00 79.69 374 LEU A O 1
ATOM 3001 N N . PRO A 1 375 ? 29.822 7.896 -1.119 1.00 83.69 375 PRO A N 1
ATOM 3002 C CA . PRO A 1 375 ? 31.144 8.037 -1.722 1.00 83.69 375 PRO A CA 1
ATOM 3003 C C . PRO A 1 375 ? 31.028 8.145 -3.250 1.00 83.69 375 PRO A C 1
ATOM 3005 O O . PRO A 1 375 ? 30.280 7.380 -3.859 1.00 83.69 375 PRO A O 1
ATOM 3008 N N . ALA A 1 376 ? 31.816 9.019 -3.887 1.00 80.44 376 ALA A N 1
ATOM 3009 C CA . ALA A 1 376 ? 31.735 9.274 -5.335 1.00 80.44 376 ALA A CA 1
ATOM 3010 C C . ALA A 1 376 ? 31.840 7.993 -6.194 1.00 80.44 376 ALA A C 1
ATOM 3012 O O . ALA A 1 376 ? 31.163 7.853 -7.211 1.00 80.44 376 ALA A O 1
ATOM 3013 N N . ASN A 1 377 ? 32.642 7.017 -5.752 1.00 83.19 377 ASN A N 1
ATOM 3014 C CA . ASN A 1 377 ? 32.770 5.719 -6.420 1.00 83.19 377 ASN A CA 1
ATOM 3015 C C . ASN A 1 377 ? 31.474 4.897 -6.368 1.00 83.19 377 ASN A C 1
ATOM 3017 O O . ASN A 1 377 ? 31.130 4.237 -7.345 1.00 83.19 377 ASN A O 1
ATOM 3021 N N . ALA A 1 378 ? 30.761 4.932 -5.240 1.00 82.94 378 ALA A N 1
ATOM 3022 C CA . ALA A 1 378 ? 29.504 4.213 -5.072 1.00 82.94 378 ALA A CA 1
ATOM 3023 C C . ALA A 1 378 ? 28.381 4.875 -5.885 1.00 82.94 378 ALA A C 1
ATOM 3025 O O . ALA A 1 378 ? 27.635 4.191 -6.581 1.00 82.94 378 ALA A O 1
ATOM 3026 N N . GLU A 1 379 ? 28.321 6.209 -5.877 1.00 85.88 379 GLU A N 1
ATOM 3027 C CA . GLU A 1 379 ? 27.348 6.971 -6.664 1.00 85.88 379 GLU A CA 1
ATOM 3028 C C . GLU A 1 379 ? 27.484 6.695 -8.171 1.00 85.88 379 GLU A C 1
ATOM 3030 O O . GLU A 1 379 ? 26.488 6.447 -8.849 1.00 85.88 379 GLU A O 1
ATOM 3035 N N . ASN A 1 380 ? 28.714 6.687 -8.697 1.00 86.25 380 ASN A N 1
ATOM 3036 C CA . ASN A 1 380 ? 28.956 6.432 -10.118 1.00 86.25 380 ASN A CA 1
ATOM 3037 C C . ASN A 1 380 ? 28.589 5.004 -10.534 1.00 86.25 380 ASN A C 1
ATOM 3039 O O . ASN A 1 380 ? 27.992 4.826 -11.593 1.00 86.25 380 ASN A O 1
ATOM 3043 N N . ARG A 1 381 ? 28.891 4.003 -9.698 1.00 86.69 381 ARG A N 1
ATOM 3044 C CA . ARG A 1 381 ? 28.483 2.611 -9.947 1.00 86.69 381 ARG A CA 1
ATOM 3045 C C . ARG A 1 381 ? 26.966 2.473 -9.992 1.00 86.69 381 ARG A C 1
ATOM 3047 O O . ARG A 1 381 ? 26.442 1.958 -10.965 1.00 86.69 381 ARG A O 1
ATOM 3054 N N . LEU A 1 382 ? 26.254 3.040 -9.016 1.00 87.00 382 LEU A N 1
ATOM 3055 C CA . LEU A 1 382 ? 24.791 2.977 -8.988 1.00 87.00 382 LEU A CA 1
ATOM 3056 C C . LEU A 1 382 ? 24.159 3.654 -10.216 1.00 87.00 382 LEU A C 1
ATOM 3058 O O . LEU A 1 382 ? 23.193 3.142 -10.776 1.00 87.00 382 LEU A O 1
ATOM 3062 N N . LYS A 1 383 ? 24.716 4.785 -10.673 1.00 89.12 383 LYS A N 1
ATOM 3063 C CA . LYS A 1 383 ? 24.283 5.422 -11.928 1.00 89.12 383 LYS A CA 1
ATOM 3064 C C . LYS A 1 383 ? 24.487 4.501 -13.129 1.00 89.12 383 LYS A C 1
ATOM 3066 O O . LYS A 1 383 ? 23.577 4.378 -13.942 1.00 89.12 383 LYS A O 1
ATOM 3071 N N . GLN A 1 384 ? 25.654 3.865 -13.234 1.00 88.62 384 GLN A N 1
ATOM 3072 C CA . GLN A 1 384 ? 25.960 2.921 -14.311 1.00 88.62 384 GLN A CA 1
ATOM 3073 C C . GLN A 1 384 ? 25.025 1.708 -14.284 1.00 88.62 384 GLN A C 1
ATOM 3075 O O . GLN A 1 384 ? 24.477 1.355 -15.324 1.00 88.62 384 GLN A O 1
ATOM 3080 N N . ASP A 1 385 ? 24.768 1.143 -13.105 1.00 88.25 385 ASP A N 1
ATOM 3081 C CA . ASP A 1 385 ? 23.873 -0.001 -12.931 1.00 88.25 385 ASP A CA 1
ATOM 3082 C C . ASP A 1 385 ? 22.443 0.335 -13.376 1.00 88.25 385 ASP A C 1
ATOM 3084 O O . ASP A 1 385 ? 21.831 -0.411 -14.137 1.00 88.25 385 ASP A O 1
ATOM 3088 N N . VAL A 1 386 ? 21.904 1.489 -12.962 1.00 89.06 386 VAL A N 1
ATOM 3089 C CA . VAL A 1 386 ? 20.548 1.903 -13.361 1.00 89.06 386 VAL A CA 1
ATOM 3090 C C . VAL A 1 386 ? 20.475 2.232 -14.854 1.00 89.06 386 VAL A C 1
ATOM 3092 O O . VAL A 1 386 ? 19.489 1.886 -15.501 1.00 89.06 386 VAL A O 1
ATOM 3095 N N . ILE A 1 387 ? 21.512 2.851 -15.427 1.00 90.25 387 ILE A N 1
ATOM 3096 C CA . ILE A 1 387 ? 21.602 3.070 -16.879 1.00 90.25 387 ILE A CA 1
ATOM 3097 C C . ILE A 1 387 ? 21.569 1.731 -17.622 1.00 90.25 387 ILE A C 1
ATOM 3099 O O . ILE A 1 387 ? 20.826 1.600 -18.593 1.00 90.25 387 ILE A O 1
ATOM 3103 N N . GLN A 1 388 ? 22.309 0.728 -17.144 1.00 88.50 388 GLN A N 1
ATOM 3104 C CA . GLN A 1 388 ? 22.314 -0.602 -17.744 1.00 88.50 388 GLN A CA 1
ATOM 3105 C C . GLN A 1 388 ? 20.926 -1.253 -17.686 1.00 88.50 388 GLN A C 1
ATOM 3107 O O . GLN A 1 388 ? 20.459 -1.757 -18.703 1.00 88.50 388 GLN A O 1
ATOM 3112 N N . LEU A 1 389 ? 20.220 -1.151 -16.553 1.00 87.88 389 LEU A N 1
ATOM 3113 C CA . LEU A 1 389 ? 18.845 -1.651 -16.419 1.00 87.88 389 LEU A CA 1
ATOM 3114 C C . LEU A 1 389 ? 17.883 -1.006 -17.429 1.00 87.88 389 LEU A C 1
ATOM 3116 O O . LEU A 1 389 ? 17.046 -1.697 -18.008 1.00 87.88 389 LEU A O 1
ATOM 3120 N N . ILE A 1 390 ? 18.009 0.304 -17.670 1.00 87.44 390 ILE A N 1
ATOM 3121 C CA . ILE A 1 390 ? 17.193 1.011 -18.670 1.00 87.44 390 ILE A CA 1
ATOM 3122 C C . ILE A 1 390 ? 17.487 0.467 -20.070 1.00 87.44 390 ILE A C 1
ATOM 3124 O O . ILE A 1 390 ? 16.560 0.168 -20.822 1.00 87.44 390 ILE A O 1
ATOM 3128 N N . LEU A 1 391 ? 18.766 0.324 -20.422 1.00 86.56 391 LEU A N 1
ATOM 3129 C CA . LEU A 1 391 ? 19.178 -0.179 -21.732 1.00 86.56 391 LEU A CA 1
ATOM 3130 C C . LEU A 1 391 ? 18.721 -1.625 -21.956 1.00 86.56 391 LEU A C 1
ATOM 3132 O O . LEU A 1 391 ? 18.254 -1.957 -23.047 1.00 86.56 391 LEU A O 1
ATOM 3136 N N . ASP A 1 392 ? 18.810 -2.472 -20.934 1.00 86.19 392 ASP A N 1
ATOM 3137 C CA . ASP A 1 392 ? 18.344 -3.856 -20.994 1.00 86.19 392 ASP A CA 1
ATOM 3138 C C . ASP A 1 392 ? 16.832 -3.918 -21.248 1.00 86.19 392 ASP A C 1
ATOM 3140 O O . ASP A 1 392 ? 16.386 -4.684 -22.106 1.00 86.19 392 ASP A O 1
ATOM 3144 N N . GLU A 1 393 ? 16.045 -3.062 -20.588 1.00 83.69 393 GLU A N 1
ATOM 3145 C CA . GLU A 1 393 ? 14.592 -2.997 -20.781 1.00 83.69 393 GLU A CA 1
ATOM 3146 C C . GLU A 1 393 ? 14.211 -2.456 -22.170 1.00 83.69 393 GLU A C 1
ATOM 3148 O O . GLU A 1 393 ? 13.365 -3.033 -22.857 1.00 83.69 393 GLU A O 1
ATOM 3153 N N . MET A 1 394 ? 14.913 -1.428 -22.664 1.00 80.44 394 MET A N 1
ATOM 3154 C CA . MET A 1 394 ? 14.746 -0.937 -24.042 1.00 80.44 394 MET A CA 1
ATOM 3155 C C . MET A 1 394 ? 15.040 -2.031 -25.082 1.00 80.44 394 MET A C 1
ATOM 3157 O O . MET A 1 394 ? 14.362 -2.131 -26.108 1.00 80.44 394 MET A O 1
ATOM 3161 N N . ASN A 1 395 ? 16.038 -2.879 -24.819 1.00 80.25 395 ASN A N 1
ATOM 3162 C CA . ASN A 1 395 ? 16.427 -3.968 -25.713 1.00 80.25 395 ASN A CA 1
ATOM 3163 C C . ASN A 1 395 ? 15.448 -5.156 -25.684 1.00 80.25 395 ASN A C 1
ATOM 3165 O O . ASN A 1 395 ? 15.291 -5.834 -26.706 1.00 80.25 395 ASN A O 1
ATOM 3169 N N . LYS A 1 396 ? 14.761 -5.412 -24.561 1.00 75.81 396 LYS A N 1
ATOM 3170 C CA . LYS A 1 396 ? 13.688 -6.423 -24.485 1.00 75.81 396 LYS A CA 1
ATOM 3171 C C . LYS A 1 396 ? 12.518 -6.066 -25.407 1.00 75.81 396 LYS A C 1
ATOM 3173 O O . LYS A 1 396 ? 12.078 -6.910 -26.192 1.00 75.81 396 LYS A O 1
ATOM 3178 N N . ASP A 1 397 ? 12.090 -4.805 -25.406 1.00 60.69 397 ASP A N 1
ATOM 3179 C CA . ASP A 1 397 ? 10.999 -4.318 -26.263 1.00 60.69 397 ASP A CA 1
ATOM 3180 C C . ASP A 1 397 ? 11.329 -4.398 -27.768 1.00 60.69 397 ASP A C 1
ATOM 3182 O O . ASP A 1 397 ? 10.459 -4.689 -28.603 1.00 60.69 397 ASP A O 1
ATOM 3186 N N . LEU A 1 398 ? 12.600 -4.209 -28.142 1.00 58.72 398 LEU A N 1
ATOM 3187 C CA . LEU A 1 398 ? 13.082 -4.373 -29.522 1.00 58.72 398 LEU A CA 1
ATOM 3188 C C . LEU A 1 398 ? 13.015 -5.839 -30.007 1.00 58.72 398 LEU A C 1
ATOM 3190 O O . LEU A 1 398 ? 12.698 -6.105 -31.172 1.00 58.72 398 LEU A O 1
ATOM 3194 N N . LYS A 1 399 ? 13.239 -6.815 -29.118 1.00 54.31 399 LYS A N 1
ATOM 3195 C CA . LYS A 1 399 ? 13.097 -8.252 -29.430 1.00 54.31 399 LYS A CA 1
ATOM 3196 C C . LYS A 1 399 ? 11.627 -8.672 -29.559 1.00 54.31 399 LYS A C 1
ATOM 3198 O O . LYS A 1 399 ? 11.265 -9.426 -30.462 1.00 54.31 399 LYS A O 1
ATOM 3203 N N . LEU A 1 400 ? 10.739 -8.129 -28.726 1.00 50.50 400 LEU A N 1
ATOM 3204 C CA . LEU A 1 400 ? 9.303 -8.432 -28.801 1.00 50.50 400 LEU A CA 1
ATOM 3205 C C . LEU A 1 400 ? 8.643 -7.864 -30.075 1.00 50.50 400 LEU A C 1
ATOM 3207 O O . LEU A 1 400 ? 7.743 -8.475 -30.658 1.00 50.50 400 LEU A O 1
ATOM 3211 N N . SER A 1 401 ? 9.100 -6.693 -30.527 1.00 45.00 401 SER A N 1
ATOM 3212 C CA . SER A 1 401 ? 8.574 -6.010 -31.717 1.00 45.00 401 SER A CA 1
ATOM 3213 C C . SER A 1 401 ? 9.058 -6.611 -33.045 1.00 45.00 401 SER A C 1
ATOM 3215 O O . SER A 1 401 ? 8.293 -6.618 -34.009 1.00 45.00 401 SER A O 1
ATOM 3217 N N . SER A 1 402 ? 10.256 -7.199 -33.092 1.00 43.81 402 SER A N 1
ATOM 3218 C CA . SER A 1 402 ? 10.743 -7.963 -34.257 1.00 43.81 402 SER A CA 1
ATOM 3219 C C . SER A 1 402 ? 10.009 -9.299 -34.444 1.00 43.81 402 SER A C 1
ATOM 3221 O O . SER A 1 402 ? 9.785 -9.724 -35.576 1.00 43.81 402 SER A O 1
ATOM 3223 N N . THR A 1 403 ? 9.530 -9.914 -33.360 1.00 39.75 403 THR A N 1
ATOM 3224 C CA . THR A 1 403 ? 8.803 -11.196 -33.412 1.00 39.75 403 THR A CA 1
ATOM 3225 C C . THR A 1 403 ? 7.377 -11.049 -33.980 1.00 39.75 403 THR A C 1
ATOM 3227 O O . THR A 1 403 ? 6.892 -11.928 -34.684 1.00 39.75 403 THR A O 1
ATOM 3230 N N . LYS A 1 404 ? 6.711 -9.899 -33.776 1.00 38.81 404 LYS A N 1
ATOM 3231 C CA . LYS A 1 404 ? 5.349 -9.628 -34.299 1.00 38.81 404 LYS A CA 1
ATOM 3232 C C . LYS A 1 404 ? 5.286 -9.292 -35.799 1.00 38.81 404 LYS A C 1
ATOM 3234 O O . LYS A 1 404 ? 4.190 -9.205 -36.352 1.00 38.81 404 LYS A O 1
ATOM 3239 N N . LEU A 1 405 ? 6.426 -9.080 -36.461 1.00 38.12 405 LEU A N 1
ATOM 3240 C CA . LEU A 1 405 ? 6.491 -8.734 -37.889 1.00 38.12 405 LEU A CA 1
ATOM 3241 C C . LEU A 1 405 ? 6.446 -9.956 -38.824 1.00 38.12 405 LEU A C 1
ATOM 3243 O O . LEU A 1 405 ? 6.142 -9.785 -40.003 1.00 38.12 405 LEU A O 1
ATOM 3247 N N . PHE A 1 406 ? 6.676 -11.172 -38.318 1.00 37.03 406 PHE A N 1
ATOM 3248 C CA . PHE A 1 406 ? 6.719 -12.386 -39.146 1.00 37.03 406 PHE A CA 1
ATOM 3249 C C . PHE A 1 406 ? 5.351 -13.045 -39.415 1.00 37.03 406 PHE A C 1
ATOM 3251 O O . PHE A 1 406 ? 5.260 -13.865 -40.323 1.00 37.03 406 PHE A O 1
ATOM 3258 N N . ASP A 1 407 ? 4.271 -12.627 -38.740 1.00 34.66 407 ASP A N 1
ATOM 3259 C CA . ASP A 1 407 ? 2.941 -13.266 -38.849 1.00 34.66 407 ASP A CA 1
ATOM 3260 C C . ASP A 1 407 ? 1.902 -12.504 -39.695 1.00 34.66 407 ASP A C 1
ATOM 3262 O O . ASP A 1 407 ? 0.703 -12.780 -39.647 1.00 34.66 407 ASP A O 1
ATOM 3266 N N . LYS A 1 408 ? 2.326 -11.555 -40.537 1.00 35.19 408 LYS A N 1
ATOM 3267 C CA . LYS A 1 408 ? 1.430 -10.918 -41.521 1.00 35.19 408 LYS A CA 1
ATOM 3268 C C . LYS A 1 408 ? 1.890 -11.145 -42.955 1.00 35.19 408 LYS A C 1
ATOM 3270 O O . LYS A 1 408 ? 2.181 -10.204 -43.687 1.00 35.19 408 LYS A O 1
ATOM 3275 N N . ASN A 1 409 ? 1.831 -12.402 -43.392 1.00 37.91 409 ASN A N 1
ATOM 3276 C CA . ASN A 1 409 ? 1.662 -12.723 -44.809 1.00 37.91 409 ASN A CA 1
ATOM 3277 C C . ASN A 1 409 ? 0.229 -12.370 -45.247 1.00 37.91 409 ASN A C 1
ATOM 3279 O O . ASN A 1 409 ? -0.636 -13.233 -45.371 1.00 37.91 409 ASN A O 1
ATOM 3283 N N . ILE A 1 410 ? -0.031 -11.081 -45.479 1.00 37.19 410 ILE A N 1
ATOM 3284 C CA . ILE A 1 410 ? -1.171 -10.626 -46.281 1.00 37.19 410 ILE A CA 1
ATOM 3285 C C . ILE A 1 410 ? -0.596 -10.003 -47.548 1.00 37.19 410 ILE A C 1
ATOM 3287 O O . ILE A 1 410 ? 0.045 -8.953 -47.518 1.00 37.19 410 ILE A O 1
ATOM 3291 N N . SER A 1 411 ? -0.821 -10.703 -48.655 1.00 37.72 411 SER A N 1
ATOM 3292 C CA . SER A 1 411 ? -0.543 -10.292 -50.029 1.00 37.72 411 SER A CA 1
ATOM 3293 C C . SER A 1 411 ? -0.983 -8.843 -50.286 1.00 37.72 411 SER A C 1
ATOM 3295 O O . SER A 1 411 ? -2.165 -8.497 -50.259 1.00 37.72 411 SER A O 1
ATOM 3297 N N . SER A 1 412 ? -0.010 -7.962 -50.518 1.00 36.78 412 SER A N 1
ATOM 3298 C CA . SER A 1 412 ? -0.241 -6.540 -50.750 1.00 36.78 412 SER A CA 1
ATOM 3299 C C . SER A 1 412 ? -0.510 -6.269 -52.232 1.00 36.78 412 SER A C 1
ATOM 3301 O O . SER A 1 412 ? 0.381 -6.277 -53.078 1.00 36.78 412 SER A O 1
ATOM 3303 N N . ILE A 1 413 ? -1.771 -5.978 -52.553 1.00 38.62 413 ILE A N 1
ATOM 3304 C CA . ILE A 1 413 ? -2.148 -5.316 -53.805 1.00 38.62 413 ILE A CA 1
ATOM 3305 C C . ILE A 1 413 ? -1.623 -3.873 -53.735 1.00 38.62 413 ILE A C 1
ATOM 3307 O O . ILE A 1 413 ? -2.099 -3.055 -52.943 1.00 38.62 413 ILE A O 1
ATOM 3311 N N . THR A 1 414 ? -0.622 -3.550 -54.549 1.00 41.53 414 THR A N 1
ATOM 3312 C CA . THR A 1 414 ? 0.026 -2.235 -54.610 1.00 41.53 414 THR A CA 1
ATOM 3313 C C . THR A 1 414 ? -0.844 -1.222 -55.360 1.00 41.53 414 THR A C 1
ATOM 3315 O O . THR A 1 414 ? -0.908 -1.203 -56.586 1.00 41.53 414 THR A O 1
ATOM 3318 N N . LYS A 1 415 ? -1.509 -0.315 -54.632 1.00 36.94 415 LYS A N 1
ATOM 3319 C CA . LYS A 1 415 ? -2.046 0.920 -55.233 1.00 36.94 415 LYS A CA 1
ATOM 3320 C C . LYS A 1 415 ? -0.941 1.985 -55.321 1.00 36.94 415 LYS A C 1
ATOM 3322 O O . LYS A 1 415 ? -0.186 2.145 -54.359 1.00 36.94 415 LYS A O 1
ATOM 3327 N N . PRO A 1 416 ? -0.843 2.749 -56.425 1.00 39.31 416 PRO A N 1
ATOM 3328 C CA . PRO A 1 416 ? 0.193 3.764 -56.585 1.00 39.31 416 PRO A CA 1
ATOM 3329 C C . PRO A 1 416 ? -0.025 4.925 -55.603 1.00 39.31 416 PRO A C 1
ATOM 3331 O O . PRO A 1 416 ? -1.117 5.492 -55.511 1.00 39.31 416 PRO A O 1
ATOM 3334 N N . ARG A 1 417 ? 1.026 5.285 -54.855 1.00 50.72 417 ARG A N 1
ATOM 3335 C CA . ARG A 1 417 ? 1.025 6.434 -53.935 1.00 50.72 417 ARG A CA 1
ATOM 3336 C C . ARG A 1 417 ? 0.838 7.735 -54.725 1.00 50.72 417 ARG A C 1
ATOM 3338 O O . ARG A 1 417 ? 1.661 8.065 -55.577 1.00 50.72 417 ARG A O 1
ATOM 3345 N N . LYS A 1 418 ? -0.207 8.508 -54.410 1.00 45.84 418 LYS A N 1
ATOM 3346 C CA . LYS A 1 418 ? -0.353 9.889 -54.901 1.00 45.84 418 LYS A CA 1
ATOM 3347 C C . LYS A 1 418 ? 0.778 10.750 -54.324 1.00 45.84 418 LYS A C 1
ATOM 3349 O O . LYS A 1 418 ? 0.936 10.809 -53.106 1.00 45.84 418 LYS A O 1
ATOM 3354 N N . ARG A 1 419 ? 1.560 11.409 -55.186 1.00 51.22 419 ARG A N 1
ATOM 3355 C CA . ARG A 1 419 ? 2.582 12.385 -54.771 1.00 51.22 419 ARG A CA 1
ATOM 3356 C C . ARG A 1 419 ? 1.898 13.686 -54.338 1.00 51.22 419 ARG A C 1
ATOM 3358 O O . ARG A 1 419 ? 0.997 14.157 -55.028 1.00 51.22 419 ARG A O 1
ATOM 3365 N N . LYS A 1 420 ? 2.309 14.242 -53.195 1.00 61.97 420 LYS A N 1
ATOM 3366 C CA . LYS A 1 420 ? 1.885 15.578 -52.751 1.00 61.97 420 LYS A CA 1
ATOM 3367 C C . LYS A 1 420 ? 2.561 16.642 -53.628 1.00 61.97 420 LYS A C 1
ATOM 3369 O O . LYS A 1 420 ? 3.699 16.457 -54.052 1.00 61.97 420 LYS A O 1
ATOM 3374 N N . ILE A 1 421 ? 1.843 17.724 -53.916 1.00 55.84 421 ILE A N 1
ATOM 3375 C CA . ILE A 1 421 ? 2.364 18.903 -54.625 1.00 55.84 421 ILE A CA 1
ATOM 3376 C C . ILE A 1 421 ? 3.248 19.699 -53.641 1.00 55.84 421 ILE A C 1
ATOM 3378 O O . ILE A 1 421 ? 2.896 19.776 -52.467 1.00 55.84 421 ILE A O 1
ATOM 3382 N N . PHE A 1 422 ? 4.376 20.245 -54.119 1.00 60.28 422 PHE A N 1
ATOM 3383 C CA . PHE A 1 422 ? 5.442 20.925 -53.345 1.00 60.28 422 PHE A CA 1
ATOM 3384 C C . PHE A 1 422 ? 6.328 20.028 -52.462 1.00 60.28 422 PHE A C 1
ATOM 3386 O O . PHE A 1 422 ? 6.767 20.433 -51.394 1.00 60.28 422 PHE A O 1
ATOM 3393 N N . SER A 1 423 ? 6.690 18.828 -52.929 1.00 54.84 423 SER A N 1
ATOM 3394 C CA . SER A 1 423 ? 7.633 17.943 -52.212 1.00 54.84 423 SER A CA 1
ATOM 3395 C C . SER A 1 423 ? 9.058 18.500 -52.047 1.00 54.84 423 SER A C 1
ATOM 3397 O O . SER A 1 423 ? 9.899 17.835 -51.455 1.00 54.84 423 SER A O 1
ATOM 3399 N N . TYR A 1 424 ? 9.356 19.660 -52.635 1.00 59.19 424 TYR A N 1
ATOM 3400 C CA . TYR A 1 424 ? 10.647 20.350 -52.547 1.00 59.19 424 TYR A CA 1
ATOM 3401 C C . TYR A 1 424 ? 10.646 21.481 -51.506 1.00 59.19 424 TYR A C 1
ATOM 3403 O O . TYR A 1 424 ? 11.727 21.913 -51.127 1.00 59.19 424 TYR A O 1
ATOM 3411 N N . ASP A 1 425 ? 9.475 21.930 -51.027 1.00 46.81 425 ASP A N 1
ATOM 3412 C CA . ASP A 1 425 ? 9.365 22.893 -49.913 1.00 46.81 425 ASP A CA 1
ATOM 3413 C C . ASP A 1 425 ? 9.543 22.214 -48.539 1.00 46.81 425 ASP A C 1
ATOM 3415 O O . ASP A 1 425 ? 9.752 22.890 -47.532 1.00 46.81 425 ASP A O 1
ATOM 3419 N N . ASP A 1 426 ? 9.574 20.874 -48.498 1.00 47.97 426 ASP A N 1
ATOM 3420 C CA . ASP A 1 426 ? 10.013 20.064 -47.349 1.00 47.97 426 ASP A CA 1
ATOM 3421 C C . ASP A 1 426 ? 11.553 20.131 -47.165 1.00 47.97 426 ASP A C 1
ATOM 3423 O O . ASP A 1 426 ? 12.232 19.122 -46.970 1.00 47.97 426 ASP A O 1
ATOM 3427 N N . VAL A 1 427 ? 12.137 21.336 -47.220 1.00 44.38 427 VAL A N 1
ATOM 3428 C CA . VAL A 1 427 ? 13.534 21.595 -46.806 1.00 44.38 427 VAL A CA 1
ATOM 3429 C C . VAL A 1 427 ? 13.668 21.492 -45.278 1.00 44.38 427 VAL A C 1
ATOM 3431 O O . VAL A 1 427 ? 14.753 21.242 -44.754 1.00 44.38 427 VAL A O 1
ATOM 3434 N N . TYR A 1 428 ? 12.549 21.560 -44.551 1.00 44.12 428 TYR A N 1
ATOM 3435 C CA . TYR A 1 428 ? 12.439 21.027 -43.196 1.00 44.12 428 TYR A CA 1
ATOM 3436 C C . TYR A 1 428 ? 12.111 19.537 -43.264 1.00 44.12 428 TYR A C 1
ATOM 3438 O O . TYR A 1 428 ? 10.958 19.144 -43.132 1.00 44.12 428 TYR A O 1
ATOM 3446 N N . GLY A 1 429 ? 13.161 18.749 -43.520 1.00 38.69 429 GLY A N 1
ATOM 3447 C CA . GLY A 1 429 ? 13.254 17.300 -43.342 1.00 38.69 429 GLY A CA 1
ATOM 3448 C C . GLY A 1 429 ? 11.923 16.560 -43.318 1.00 38.69 429 GLY A C 1
ATOM 3449 O O . GLY A 1 429 ? 11.342 16.352 -42.252 1.00 38.69 429 GLY A O 1
ATOM 3450 N N . GLY A 1 430 ? 11.478 16.103 -44.488 1.00 32.44 430 GLY A N 1
ATOM 3451 C CA . GLY A 1 430 ? 10.456 15.072 -44.560 1.00 32.44 430 GLY A CA 1
ATOM 3452 C C . GLY A 1 430 ? 10.804 13.946 -43.587 1.00 32.44 430 GLY A C 1
ATOM 3453 O O . GLY A 1 430 ? 11.893 13.379 -43.659 1.00 32.44 430 GLY A O 1
ATOM 3454 N N . TYR A 1 431 ? 9.885 13.649 -42.667 1.00 40.50 431 TYR A N 1
ATOM 3455 C CA . TYR A 1 431 ? 9.941 12.453 -41.838 1.00 40.50 431 TYR A CA 1
ATOM 3456 C C . TYR A 1 431 ? 10.086 11.250 -42.773 1.00 40.50 431 TYR A C 1
ATOM 3458 O O . TYR A 1 431 ? 9.112 10.785 -43.377 1.00 40.50 431 TYR A O 1
ATOM 3466 N N . SER A 1 432 ? 11.314 10.760 -42.933 1.00 35.47 432 SER A N 1
ATOM 3467 C CA . SER A 1 432 ? 11.542 9.447 -43.498 1.00 35.47 432 SER A CA 1
ATOM 3468 C C . SER A 1 432 ? 10.818 8.473 -42.578 1.00 35.47 432 SER A C 1
ATOM 3470 O O . SER A 1 432 ? 11.149 8.345 -41.405 1.00 35.47 432 SER A O 1
ATOM 3472 N N . ASN A 1 433 ? 9.813 7.784 -43.114 1.00 38.62 433 ASN A N 1
ATOM 3473 C CA . ASN A 1 433 ? 9.214 6.612 -42.471 1.00 38.62 433 ASN A CA 1
ATOM 3474 C C . ASN A 1 433 ? 10.179 5.409 -42.463 1.00 38.62 433 ASN A C 1
ATOM 3476 O O . ASN A 1 433 ? 9.754 4.300 -42.150 1.00 38.62 433 ASN A O 1
ATOM 3480 N N . ASP A 1 434 ? 11.451 5.610 -42.817 1.00 33.31 434 ASP A N 1
ATOM 3481 C CA . ASP A 1 434 ? 12.499 4.681 -42.431 1.00 33.31 434 ASP A CA 1
ATOM 3482 C C . ASP A 1 434 ? 12.712 4.836 -40.925 1.00 33.31 434 ASP A C 1
ATOM 3484 O O . ASP A 1 434 ? 12.953 5.957 -40.464 1.00 33.31 434 ASP A O 1
ATOM 3488 N N . PRO A 1 435 ? 12.605 3.755 -40.135 1.00 38.81 435 PRO A N 1
ATOM 3489 C CA . PRO A 1 435 ? 12.972 3.809 -38.736 1.00 38.81 435 PRO A CA 1
ATOM 3490 C C . PRO A 1 435 ? 14.455 4.164 -38.692 1.00 38.81 435 PRO A C 1
ATOM 3492 O O . PRO A 1 435 ? 15.314 3.325 -38.954 1.00 38.81 435 PRO A O 1
ATOM 3495 N N . MET A 1 436 ? 14.760 5.426 -38.388 1.00 42.69 436 MET A N 1
ATOM 3496 C CA . MET A 1 436 ? 16.098 5.808 -37.982 1.00 42.69 436 MET A CA 1
ATOM 3497 C C . MET A 1 436 ? 16.416 4.882 -36.809 1.00 42.69 436 MET A C 1
ATOM 3499 O O . MET A 1 436 ? 15.719 4.905 -35.793 1.00 42.69 436 MET A O 1
ATOM 3503 N N . VAL A 1 437 ? 17.370 3.969 -36.995 1.00 49.50 437 VAL A N 1
ATOM 3504 C CA . VAL A 1 437 ? 17.850 3.093 -35.926 1.00 49.50 437 VAL A CA 1
ATOM 3505 C C . VAL A 1 437 ? 18.618 4.004 -34.981 1.00 49.50 437 VAL A C 1
ATOM 3507 O O . VAL A 1 437 ? 19.829 4.171 -35.091 1.00 49.50 437 VAL A O 1
ATOM 3510 N N . VAL A 1 438 ? 17.885 4.713 -34.127 1.00 57.06 438 VAL A N 1
ATOM 3511 C CA . VAL A 1 438 ? 18.483 5.562 -33.111 1.00 57.06 438 VAL A CA 1
ATOM 3512 C C . VAL A 1 438 ? 19.077 4.625 -32.070 1.00 57.06 438 VAL A C 1
ATOM 3514 O O . VAL A 1 438 ? 18.417 3.695 -31.609 1.00 57.06 438 VAL A O 1
ATOM 3517 N N . ASN A 1 439 ? 20.357 4.816 -31.768 1.00 72.62 439 ASN A N 1
ATOM 3518 C CA . ASN A 1 439 ? 21.051 4.040 -30.752 1.00 72.62 439 ASN A CA 1
ATOM 3519 C C . ASN A 1 439 ? 20.387 4.316 -29.381 1.00 72.62 439 ASN A C 1
ATOM 3521 O O . ASN A 1 439 ? 20.375 5.485 -28.980 1.00 72.62 439 ASN A O 1
ATOM 3525 N N . PRO A 1 440 ? 19.872 3.294 -28.662 1.00 76.25 440 PRO A N 1
ATOM 3526 C CA . PRO A 1 440 ? 19.259 3.456 -27.337 1.00 76.25 440 PRO A CA 1
ATOM 3527 C C . PRO A 1 440 ? 20.123 4.269 -26.363 1.00 76.25 440 PRO A C 1
ATOM 3529 O O . PRO A 1 440 ? 19.617 5.089 -25.599 1.00 76.25 440 PRO A O 1
ATOM 3532 N N . VAL A 1 441 ? 21.446 4.089 -26.447 1.00 81.94 441 VAL A N 1
ATOM 3533 C CA . VAL A 1 441 ? 22.430 4.785 -25.608 1.00 81.94 441 VAL A CA 1
ATOM 3534 C C . VAL A 1 441 ? 22.425 6.291 -25.874 1.00 81.94 441 VAL A C 1
ATOM 3536 O O . VAL A 1 441 ? 22.407 7.082 -24.937 1.00 81.94 441 VAL A O 1
ATOM 3539 N N . ALA A 1 442 ? 22.365 6.698 -27.143 1.00 80.56 442 ALA A N 1
ATOM 3540 C CA . ALA A 1 442 ? 22.390 8.108 -27.522 1.00 80.56 442 ALA A CA 1
ATOM 3541 C C . ALA A 1 442 ? 21.105 8.848 -27.104 1.00 80.56 442 ALA A C 1
ATOM 3543 O O . ALA A 1 442 ? 21.174 10.007 -26.696 1.00 80.56 442 ALA A O 1
ATOM 3544 N N . GLU A 1 443 ? 19.936 8.189 -27.162 1.00 83.50 443 GLU A N 1
ATOM 3545 C CA . GLU A 1 443 ? 18.685 8.775 -26.649 1.00 83.50 443 GLU A CA 1
ATOM 3546 C C . GLU A 1 443 ? 18.741 8.980 -25.129 1.00 83.50 443 GLU A C 1
ATOM 3548 O O . GLU A 1 443 ? 18.326 10.029 -24.629 1.00 83.50 443 GLU A O 1
ATOM 3553 N N . LEU A 1 444 ? 19.271 7.997 -24.395 1.00 85.38 444 LEU A N 1
ATOM 3554 C CA . LEU A 1 444 ? 19.387 8.060 -22.940 1.00 85.38 444 LEU A CA 1
ATOM 3555 C C . LEU A 1 444 ? 20.384 9.126 -22.484 1.00 85.38 444 LEU A C 1
ATOM 3557 O O . LEU A 1 444 ? 20.073 9.903 -21.583 1.00 85.38 444 LEU A O 1
ATOM 3561 N N . GLU A 1 445 ? 21.543 9.229 -23.131 1.00 85.19 445 GLU A N 1
ATOM 3562 C CA . GLU A 1 445 ? 22.508 10.297 -22.855 1.00 85.19 445 GLU A CA 1
ATOM 3563 C C . GLU A 1 445 ? 21.923 11.684 -23.148 1.00 85.19 445 GLU A C 1
ATOM 3565 O O . GLU A 1 445 ? 22.084 12.605 -22.343 1.00 85.19 445 GLU A O 1
ATOM 3570 N N . ALA A 1 446 ? 21.189 11.840 -24.256 1.00 84.69 446 ALA A N 1
ATOM 3571 C CA . ALA A 1 446 ? 20.510 13.093 -24.580 1.00 84.69 446 ALA A CA 1
ATOM 3572 C C . ALA A 1 446 ? 19.478 13.481 -23.505 1.00 84.69 446 ALA A C 1
ATOM 3574 O O . ALA A 1 446 ? 19.431 14.638 -23.088 1.00 84.69 446 ALA A O 1
ATOM 3575 N N . TYR A 1 447 ? 18.700 12.515 -23.005 1.00 87.88 447 TYR A N 1
ATOM 3576 C CA . TYR A 1 447 ? 17.747 12.730 -21.913 1.00 87.88 447 TYR A CA 1
ATOM 3577 C C . TYR A 1 447 ? 18.428 13.125 -20.594 1.00 87.88 447 TYR A C 1
ATOM 3579 O O . TYR A 1 447 ? 17.991 14.059 -19.911 1.00 87.88 447 TYR A O 1
ATOM 3587 N N . LEU A 1 448 ? 19.499 12.426 -20.210 1.00 86.12 448 LEU A N 1
ATOM 3588 C CA . LEU A 1 448 ? 20.202 12.682 -18.951 1.00 86.12 448 LEU A CA 1
ATOM 3589 C C . LEU A 1 448 ? 20.903 14.047 -18.947 1.00 86.12 448 LEU A C 1
ATOM 3591 O O . LEU A 1 448 ? 20.923 14.708 -17.909 1.00 86.12 448 LEU A O 1
ATOM 3595 N N . ASN A 1 449 ? 21.405 14.491 -20.103 1.00 84.81 449 ASN A N 1
ATOM 3596 C CA . ASN A 1 449 ? 22.067 15.787 -20.265 1.00 84.81 449 ASN A CA 1
ATOM 3597 C C . ASN A 1 449 ? 21.096 16.972 -20.402 1.00 84.81 449 ASN A C 1
ATOM 3599 O O . ASN A 1 449 ? 21.517 18.123 -20.285 1.00 84.81 449 ASN A O 1
ATOM 3603 N N . ASP A 1 450 ? 19.806 16.721 -20.630 1.00 82.69 450 ASP A N 1
ATOM 3604 C CA . ASP A 1 450 ? 18.798 17.774 -20.736 1.00 82.69 450 ASP A CA 1
ATOM 3605 C C . ASP A 1 450 ? 18.600 18.493 -19.377 1.00 82.69 450 ASP A C 1
ATOM 3607 O O . ASP A 1 450 ? 18.255 17.846 -18.380 1.00 82.69 450 ASP A O 1
ATOM 3611 N N . PRO A 1 451 ? 18.786 19.822 -19.277 1.00 78.25 451 PRO A N 1
ATOM 3612 C CA . PRO A 1 451 ? 18.580 20.552 -18.026 1.00 78.25 451 PRO A CA 1
ATOM 3613 C C . PRO A 1 451 ? 17.097 20.760 -17.667 1.00 78.25 451 PRO A C 1
ATOM 3615 O O . PRO A 1 451 ? 16.798 21.204 -16.556 1.00 78.25 451 PRO A O 1
ATOM 3618 N N . ILE A 1 452 ? 16.164 20.481 -18.583 1.00 77.56 452 ILE A N 1
ATOM 3619 C CA . ILE A 1 452 ? 14.736 20.765 -18.421 1.00 77.56 452 ILE A CA 1
ATOM 3620 C C . ILE A 1 452 ? 14.093 19.855 -17.360 1.00 77.56 452 ILE A C 1
ATOM 3622 O O . ILE A 1 452 ? 14.267 18.636 -17.365 1.00 77.56 452 ILE A O 1
ATOM 3626 N N . ARG A 1 453 ? 13.287 20.462 -16.475 1.00 71.81 453 ARG A N 1
ATOM 3627 C CA . ARG A 1 453 ? 12.560 19.805 -15.370 1.00 71.81 453 ARG A CA 1
ATOM 3628 C C . ARG A 1 453 ? 11.065 20.131 -15.400 1.00 71.81 453 ARG A C 1
ATOM 3630 O O . ARG A 1 453 ? 10.541 20.783 -14.499 1.00 71.81 453 ARG A O 1
ATOM 3637 N N . PHE A 1 454 ? 10.391 19.751 -16.481 1.00 75.50 454 PHE A N 1
ATOM 3638 C CA . PHE A 1 454 ? 8.934 19.881 -16.569 1.00 75.50 454 PHE A CA 1
ATOM 3639 C C . PHE A 1 454 ? 8.221 18.739 -15.848 1.00 75.50 454 PHE A C 1
ATOM 3641 O O . PHE A 1 454 ? 8.831 17.731 -15.493 1.00 75.50 454 PHE A O 1
ATOM 3648 N N . SER A 1 455 ? 6.907 18.896 -15.678 1.00 78.06 455 SER A N 1
ATOM 3649 C CA . SER A 1 455 ? 6.053 17.794 -15.253 1.00 78.06 455 SER A CA 1
ATOM 3650 C C . SER A 1 455 ? 6.198 16.607 -16.216 1.00 78.06 455 SER A C 1
ATOM 3652 O O . SER A 1 455 ? 6.371 16.787 -17.427 1.00 78.06 455 SER A O 1
ATOM 3654 N N . PHE A 1 456 ? 6.126 15.390 -15.670 1.00 83.38 456 PHE A N 1
ATOM 3655 C CA . PHE A 1 456 ? 6.343 14.139 -16.404 1.00 83.38 456 PHE A CA 1
ATOM 3656 C C . PHE A 1 456 ? 5.599 14.109 -17.750 1.00 83.38 456 PHE A C 1
ATOM 3658 O O . PHE A 1 456 ? 6.201 13.899 -18.804 1.00 83.38 456 PHE A O 1
ATOM 3665 N N . SER A 1 457 ? 4.294 14.392 -17.730 1.00 81.88 457 SER A N 1
ATOM 3666 C CA . SER A 1 457 ? 3.441 14.343 -18.920 1.00 81.88 457 SER A CA 1
ATOM 3667 C C . SER A 1 457 ? 3.812 15.396 -19.964 1.00 81.88 457 SER A C 1
ATOM 3669 O O . SER A 1 457 ? 3.847 15.089 -21.154 1.00 81.88 457 SER A O 1
ATOM 3671 N N . GLU A 1 458 ? 4.110 16.630 -19.551 1.00 83.19 458 GLU A N 1
ATOM 3672 C CA . GLU A 1 458 ? 4.458 17.712 -20.480 1.00 83.19 458 GLU A CA 1
ATOM 3673 C C . GLU A 1 458 ? 5.784 17.445 -21.191 1.00 83.19 458 GLU A C 1
ATOM 3675 O O . GLU A 1 458 ? 5.894 17.676 -22.398 1.00 83.19 458 GLU A O 1
ATOM 3680 N N . TYR A 1 459 ? 6.772 16.929 -20.455 1.00 86.00 459 TYR A N 1
ATOM 3681 C CA . TYR A 1 459 ? 8.083 16.597 -21.001 1.00 86.00 459 TYR A CA 1
ATOM 3682 C C . TYR A 1 459 ? 7.982 15.497 -22.061 1.00 86.00 459 TYR A C 1
ATOM 3684 O O . TYR A 1 459 ? 8.355 15.701 -23.217 1.00 86.00 459 TYR A O 1
ATOM 3692 N N . TRP A 1 460 ? 7.404 14.348 -21.697 1.00 85.50 460 TRP A N 1
ATOM 3693 C CA . TRP A 1 460 ? 7.323 13.185 -22.583 1.00 85.50 460 TRP A CA 1
ATOM 3694 C C . TRP A 1 460 ? 6.349 13.381 -23.754 1.00 85.50 460 TRP A C 1
ATOM 3696 O O . TRP A 1 460 ? 6.507 12.768 -24.813 1.00 85.50 460 TRP A O 1
ATOM 3706 N N . CYS A 1 461 ? 5.366 14.279 -23.630 1.00 83.12 461 CYS A N 1
ATOM 3707 C CA . CYS A 1 461 ? 4.541 14.680 -24.769 1.00 83.12 461 CYS A CA 1
ATOM 3708 C C . CYS A 1 461 ? 5.348 15.445 -25.826 1.00 83.12 461 CYS A C 1
ATOM 3710 O O . CYS A 1 461 ? 5.147 15.201 -27.016 1.00 83.12 461 CYS A O 1
ATOM 3712 N N . ARG A 1 462 ? 6.259 16.333 -25.405 1.00 80.69 462 ARG A N 1
ATOM 3713 C CA . ARG A 1 462 ? 7.054 17.200 -26.293 1.00 80.69 462 ARG A CA 1
ATOM 3714 C C . ARG A 1 462 ? 8.361 16.564 -26.773 1.00 80.69 462 ARG A C 1
ATOM 3716 O O . ARG A 1 462 ? 8.927 17.037 -27.758 1.00 80.69 462 ARG A O 1
ATOM 3723 N N . SER A 1 463 ? 8.843 15.523 -26.097 1.00 81.19 463 SER A N 1
ATOM 3724 C CA . SER A 1 463 ? 10.114 14.883 -26.429 1.00 81.19 463 SER A CA 1
ATOM 3725 C C . SER A 1 463 ? 10.066 14.144 -27.774 1.00 81.19 463 SER A C 1
ATOM 3727 O O . SER A 1 463 ? 9.060 13.539 -28.152 1.00 81.19 463 SER A O 1
ATOM 3729 N N . GLN A 1 464 ? 11.191 14.191 -28.495 1.00 81.75 464 GLN A N 1
ATOM 3730 C CA . GLN A 1 464 ? 11.412 13.485 -29.767 1.00 81.75 464 GLN A CA 1
ATOM 3731 C C . GLN A 1 464 ? 12.114 12.123 -29.567 1.00 81.75 464 GLN A C 1
ATOM 3733 O O . GLN A 1 464 ? 12.549 11.503 -30.531 1.00 81.75 464 GLN A O 1
ATOM 3738 N N . LEU A 1 465 ? 12.244 11.663 -28.316 1.00 82.06 465 LEU A N 1
ATOM 3739 C CA . LEU A 1 465 ? 12.948 10.434 -27.929 1.00 82.06 465 LEU A CA 1
ATOM 3740 C C . LEU A 1 465 ? 12.014 9.228 -28.086 1.00 82.06 465 LEU A C 1
ATOM 3742 O O . LEU A 1 465 ? 11.239 8.909 -27.184 1.00 82.06 465 LEU A O 1
ATOM 3746 N N . ILE A 1 466 ? 12.012 8.610 -29.267 1.00 80.06 466 ILE A N 1
ATOM 3747 C CA . ILE A 1 466 ? 10.975 7.649 -29.667 1.00 80.06 466 ILE A CA 1
ATOM 3748 C C . ILE A 1 466 ? 11.073 6.347 -28.868 1.00 80.06 466 ILE A C 1
ATOM 3750 O O . ILE A 1 466 ? 10.036 5.800 -28.481 1.00 80.06 466 ILE A O 1
ATOM 3754 N N . GLN A 1 467 ? 12.280 5.829 -28.632 1.00 78.81 467 GLN A N 1
ATOM 3755 C CA . GLN A 1 467 ? 12.447 4.553 -27.933 1.00 78.81 467 GLN A CA 1
ATOM 3756 C C . GLN A 1 467 ? 12.190 4.716 -26.441 1.00 78.81 467 GLN A C 1
ATOM 3758 O O . GLN A 1 467 ? 11.404 3.959 -25.871 1.00 78.81 467 GLN A O 1
ATOM 3763 N N . LEU A 1 468 ? 12.758 5.759 -25.832 1.00 83.62 468 LEU A N 1
ATOM 3764 C CA . LEU A 1 468 ? 12.496 6.058 -24.425 1.00 83.62 468 LEU A CA 1
ATOM 3765 C C . LEU A 1 468 ? 11.019 6.336 -24.169 1.00 83.62 468 LEU A C 1
ATOM 3767 O O . LEU A 1 468 ? 10.471 5.844 -23.192 1.00 83.62 468 LEU A O 1
ATOM 3771 N N . LYS A 1 469 ? 10.329 7.045 -25.067 1.00 82.94 469 LYS A N 1
ATOM 3772 C CA . LYS A 1 469 ? 8.896 7.315 -24.908 1.00 82.94 469 LYS A CA 1
ATOM 3773 C C . LYS A 1 469 ? 8.051 6.039 -24.870 1.00 82.94 469 LYS A C 1
ATOM 3775 O O . LYS A 1 469 ? 7.069 6.003 -24.136 1.00 82.94 469 LYS A O 1
ATOM 3780 N N . LYS A 1 470 ? 8.422 4.986 -25.610 1.00 82.31 470 LYS A N 1
ATOM 3781 C CA . LYS A 1 470 ? 7.734 3.682 -25.527 1.00 82.31 470 LYS A CA 1
ATOM 3782 C C . LYS A 1 470 ? 7.905 3.054 -24.146 1.00 82.31 470 LYS A C 1
ATOM 3784 O O . LYS A 1 470 ? 6.909 2.681 -23.531 1.00 82.31 470 LYS A O 1
ATOM 3789 N N . LEU A 1 471 ? 9.141 3.030 -23.649 1.00 83.75 471 LEU A N 1
ATOM 3790 C CA . LEU A 1 471 ? 9.464 2.514 -22.321 1.00 83.75 471 LEU A CA 1
ATOM 3791 C C . LEU A 1 471 ? 8.736 3.298 -21.217 1.00 83.75 471 LEU A C 1
ATOM 3793 O O . LEU A 1 471 ? 8.121 2.720 -20.327 1.00 83.75 471 LEU A O 1
ATOM 3797 N N . VAL A 1 472 ? 8.744 4.627 -21.315 1.00 86.12 472 VAL A N 1
ATOM 3798 C CA . VAL A 1 472 ? 8.081 5.554 -20.387 1.00 86.12 472 VAL A CA 1
ATOM 3799 C C . VAL A 1 472 ? 6.579 5.321 -20.324 1.00 86.12 472 VAL A C 1
ATOM 3801 O O . VAL A 1 472 ? 6.008 5.402 -19.243 1.00 86.12 472 VAL A O 1
ATOM 3804 N N . VAL A 1 473 ? 5.920 5.041 -21.451 1.00 83.31 473 VAL A N 1
ATOM 3805 C CA . VAL A 1 473 ? 4.482 4.734 -21.452 1.00 83.31 473 VAL A CA 1
ATOM 3806 C C . VAL A 1 473 ? 4.214 3.426 -20.712 1.00 83.31 473 VAL A C 1
ATOM 3808 O O . VAL A 1 473 ? 3.261 3.360 -19.944 1.00 83.31 473 VAL A O 1
ATOM 3811 N N . HIS A 1 474 ? 5.056 2.406 -20.893 1.00 81.50 474 HIS A N 1
ATOM 3812 C CA . HIS A 1 474 ? 4.889 1.132 -20.197 1.00 81.50 474 HIS A CA 1
ATOM 3813 C C . HIS A 1 474 ? 5.130 1.269 -18.685 1.00 81.50 474 HIS A C 1
ATOM 3815 O O . HIS A 1 474 ? 4.271 0.924 -17.875 1.00 81.50 474 HIS A O 1
ATOM 3821 N N . ILE A 1 475 ? 6.268 1.849 -18.307 1.00 83.31 475 ILE A N 1
ATOM 3822 C CA . ILE A 1 475 ? 6.697 1.981 -16.910 1.00 83.31 475 ILE A CA 1
ATOM 3823 C C . ILE A 1 475 ? 5.894 3.051 -16.165 1.00 83.31 475 ILE A C 1
ATOM 3825 O O . ILE A 1 475 ? 5.561 2.882 -14.995 1.00 83.31 475 ILE A O 1
ATOM 3829 N N . GLY A 1 476 ? 5.520 4.138 -16.838 1.00 77.56 476 GLY A N 1
ATOM 3830 C CA . GLY A 1 476 ? 4.739 5.229 -16.253 1.00 77.56 476 GLY A CA 1
ATOM 3831 C C . GLY A 1 476 ? 3.307 4.837 -15.880 1.00 77.56 476 GLY A C 1
ATOM 3832 O O . GLY A 1 476 ? 2.687 5.512 -15.059 1.00 77.56 476 GLY A O 1
ATOM 3833 N N . CYS A 1 477 ? 2.784 3.742 -16.439 1.00 80.19 477 CYS A N 1
ATOM 3834 C CA . CYS A 1 477 ? 1.488 3.181 -16.059 1.00 80.19 477 CYS A CA 1
ATOM 3835 C C . CYS A 1 477 ? 1.538 2.344 -14.773 1.00 80.19 477 CYS A C 1
ATOM 3837 O O . CYS A 1 477 ? 0.483 2.029 -14.218 1.00 80.19 477 CYS A O 1
ATOM 3839 N N . VAL A 1 478 ? 2.729 1.986 -14.286 1.00 83.25 478 VAL A N 1
ATOM 3840 C CA . VAL A 1 478 ? 2.877 1.218 -13.051 1.00 83.25 478 VAL A CA 1
ATOM 3841 C C . VAL A 1 478 ? 2.494 2.097 -11.862 1.00 83.25 478 VAL A C 1
ATOM 3843 O O . VAL A 1 478 ? 3.015 3.198 -11.666 1.00 83.25 478 VAL A O 1
ATOM 3846 N N . GLN A 1 479 ? 1.553 1.610 -11.056 1.00 83.06 479 GLN A N 1
ATOM 3847 C CA . GLN A 1 479 ? 1.081 2.312 -9.868 1.00 83.06 479 GLN A CA 1
ATOM 3848 C C . GLN A 1 479 ? 1.825 1.823 -8.628 1.00 83.06 479 GLN A C 1
ATOM 3850 O O . GLN A 1 479 ? 1.958 0.625 -8.400 1.00 83.06 479 GLN A O 1
ATOM 3855 N N . ALA A 1 480 ? 2.257 2.755 -7.778 1.00 82.81 480 ALA A N 1
ATOM 3856 C CA . ALA A 1 480 ? 2.882 2.420 -6.499 1.00 82.81 480 ALA A CA 1
ATOM 3857 C C . ALA A 1 480 ? 1.865 1.953 -5.437 1.00 82.81 480 ALA A C 1
ATOM 3859 O O . ALA A 1 480 ? 2.246 1.424 -4.395 1.00 82.81 480 ALA A O 1
ATOM 3860 N N . SER A 1 481 ? 0.566 2.172 -5.656 1.00 80.44 481 SER A N 1
ATOM 3861 C CA . SER A 1 481 ? -0.480 1.901 -4.670 1.00 80.44 481 SER A CA 1
ATOM 3862 C C . SER A 1 481 ? -1.712 1.259 -5.297 1.00 80.44 481 SER A C 1
ATOM 3864 O O . SER A 1 481 ? -2.087 1.589 -6.415 1.00 80.44 481 SER A O 1
ATOM 3866 N N . SER A 1 482 ? -2.395 0.416 -4.520 1.00 76.44 482 SER A N 1
ATOM 3867 C CA . SER A 1 482 ? -3.747 -0.079 -4.799 1.00 76.44 482 SER A CA 1
ATOM 3868 C C . SER A 1 482 ? -4.850 0.946 -4.487 1.00 76.44 482 SER A C 1
ATOM 3870 O O . SER A 1 482 ? -6.021 0.693 -4.751 1.00 76.44 482 SER A O 1
ATOM 3872 N N . ALA A 1 483 ? -4.527 2.118 -3.933 1.00 69.00 483 ALA A N 1
ATOM 3873 C CA . ALA A 1 483 ? -5.524 3.127 -3.573 1.00 69.00 483 ALA A CA 1
ATOM 3874 C C . ALA A 1 483 ? -6.445 3.581 -4.731 1.00 69.00 483 ALA A C 1
ATOM 3876 O O . ALA A 1 483 ? -7.623 3.827 -4.463 1.00 69.00 483 ALA A O 1
ATOM 3877 N N . PRO A 1 484 ? -5.995 3.664 -6.001 1.00 68.56 484 PRO A N 1
ATOM 3878 C CA . PRO A 1 484 ? -6.892 3.962 -7.118 1.00 68.56 484 PRO A CA 1
ATOM 3879 C C . PRO A 1 484 ? -8.050 2.963 -7.245 1.00 68.56 484 PRO A C 1
ATOM 3881 O O . PRO A 1 484 ? -9.193 3.362 -7.468 1.00 68.56 484 PRO A O 1
ATOM 3884 N N . ILE A 1 485 ? -7.807 1.670 -6.991 1.00 70.06 485 ILE A N 1
ATOM 3885 C CA . ILE A 1 485 ? -8.880 0.669 -7.023 1.00 70.06 485 ILE A CA 1
ATOM 3886 C C . ILE A 1 485 ? -9.836 0.812 -5.827 1.00 70.06 485 ILE A C 1
ATOM 3888 O O . ILE A 1 485 ? -11.046 0.655 -5.983 1.00 70.06 485 ILE A O 1
ATOM 3892 N N . GLU A 1 486 ? -9.337 1.228 -4.653 1.00 68.88 486 GLU A N 1
ATOM 3893 C CA . GLU A 1 486 ? -10.183 1.537 -3.485 1.00 68.88 486 GLU A CA 1
ATOM 3894 C C . GLU A 1 486 ? -11.169 2.684 -3.773 1.00 68.88 486 GLU A C 1
ATOM 3896 O O . GLU A 1 486 ? -12.299 2.683 -3.270 1.00 68.88 486 GLU A O 1
ATOM 3901 N N . ARG A 1 487 ? -10.794 3.655 -4.618 1.00 71.94 487 ARG A N 1
ATOM 3902 C CA . ARG A 1 487 ? -11.706 4.729 -5.046 1.00 71.94 487 ARG A CA 1
ATOM 3903 C C . ARG A 1 487 ? -12.786 4.229 -5.985 1.00 71.94 487 ARG A C 1
ATOM 3905 O O . ARG A 1 487 ? -13.936 4.631 -5.827 1.00 71.94 487 ARG A O 1
ATOM 3912 N N . VAL A 1 488 ? -12.451 3.320 -6.901 1.00 77.56 488 VAL A N 1
ATOM 3913 C CA . VAL A 1 488 ? -13.449 2.653 -7.749 1.00 77.56 488 VAL A CA 1
ATOM 3914 C C . VAL A 1 488 ? -14.465 1.920 -6.873 1.00 77.56 488 VAL A C 1
ATOM 3916 O O . VAL A 1 488 ? -15.669 2.091 -7.069 1.00 77.56 488 VAL A O 1
ATOM 3919 N N . PHE A 1 489 ? -14.010 1.206 -5.838 1.00 76.69 489 PHE A N 1
ATOM 3920 C CA . PHE A 1 489 ? -14.901 0.568 -4.862 1.00 76.69 489 PHE A CA 1
ATOM 3921 C C . PHE A 1 489 ? -15.734 1.573 -4.059 1.00 76.69 489 PHE A C 1
ATOM 3923 O O . PHE A 1 489 ? -16.911 1.334 -3.794 1.00 76.69 489 PHE A O 1
ATOM 3930 N N . SER A 1 490 ? -15.169 2.731 -3.723 1.00 75.75 490 SER A N 1
ATOM 3931 C CA . SER A 1 490 ? -15.905 3.804 -3.045 1.00 75.75 490 SER A CA 1
ATOM 3932 C C . SER A 1 490 ? -17.003 4.395 -3.940 1.00 75.75 490 SER A C 1
ATOM 3934 O O . SER A 1 490 ? -18.139 4.569 -3.498 1.00 75.75 490 SER A O 1
ATOM 3936 N N . CYS A 1 491 ? -16.712 4.646 -5.222 1.00 78.50 491 CYS A N 1
ATOM 3937 C CA . CYS A 1 491 ? -17.702 5.069 -6.216 1.00 78.50 491 CYS A CA 1
ATOM 3938 C C . CYS A 1 491 ? -18.788 4.006 -6.420 1.00 78.50 491 CYS A C 1
ATOM 3940 O O . CYS A 1 491 ? -19.975 4.333 -6.467 1.00 78.50 491 CYS A O 1
ATOM 3942 N N . ALA A 1 492 ? -18.392 2.736 -6.474 1.00 80.56 492 ALA A N 1
ATOM 3943 C CA . ALA A 1 492 ? -19.299 1.599 -6.501 1.00 80.56 492 ALA A CA 1
ATOM 3944 C C . ALA A 1 492 ? -20.223 1.572 -5.274 1.00 80.56 492 ALA A C 1
ATOM 3946 O O . ALA A 1 492 ? -21.425 1.398 -5.448 1.00 80.56 492 ALA A O 1
ATOM 3947 N N . GLY A 1 493 ? -19.716 1.844 -4.068 1.00 76.69 493 GLY A N 1
ATOM 3948 C CA . GLY A 1 493 ? -20.524 1.934 -2.845 1.00 76.69 493 GLY A CA 1
ATOM 3949 C C . GLY A 1 493 ? -21.532 3.095 -2.827 1.00 76.69 493 GLY A C 1
ATOM 3950 O O . GLY A 1 493 ? -22.587 2.989 -2.202 1.00 76.69 493 GLY A O 1
ATOM 3951 N N . LEU A 1 494 ? -21.262 4.194 -3.545 1.00 78.69 494 LEU A N 1
ATOM 3952 C CA . LEU A 1 494 ? -22.238 5.281 -3.732 1.00 78.69 494 LEU A CA 1
ATOM 3953 C C . LEU A 1 494 ? -23.382 4.878 -4.675 1.00 78.69 494 LEU A C 1
ATOM 3955 O O . LEU A 1 494 ? -24.521 5.323 -4.504 1.00 78.69 494 LEU A O 1
ATOM 3959 N N . ILE A 1 495 ? -23.081 4.060 -5.685 1.00 78.06 495 ILE A N 1
ATOM 3960 C CA . ILE A 1 495 ? -24.048 3.600 -6.690 1.00 78.06 495 ILE A CA 1
ATOM 3961 C C . ILE A 1 495 ? -24.879 2.436 -6.131 1.00 78.06 495 ILE A C 1
ATOM 3963 O O . ILE A 1 495 ? -26.110 2.458 -6.210 1.00 78.06 495 ILE A O 1
ATOM 3967 N N . LEU A 1 496 ? -24.211 1.461 -5.516 1.00 73.56 496 LEU A N 1
ATOM 3968 C CA . LEU A 1 496 ? -24.790 0.281 -4.888 1.00 73.56 496 LEU A CA 1
ATOM 3969 C C . LEU A 1 496 ? -24.826 0.480 -3.370 1.00 73.56 496 LEU A C 1
ATOM 3971 O O . LEU A 1 496 ? -23.884 0.163 -2.650 1.00 73.56 496 LEU A O 1
ATOM 3975 N N . SER A 1 497 ? -25.949 1.006 -2.886 1.00 68.75 497 SER A N 1
ATOM 3976 C CA . SER A 1 497 ? -26.223 1.137 -1.452 1.00 68.75 497 SER A CA 1
ATOM 3977 C C . SER A 1 497 ? -27.293 0.139 -1.019 1.00 68.75 497 SER A C 1
ATOM 3979 O O . SER A 1 497 ? -28.081 -0.336 -1.838 1.00 68.75 497 SER A O 1
ATOM 3981 N N . SER A 1 498 ? -27.398 -0.120 0.286 1.00 64.44 498 SER A N 1
ATOM 3982 C CA . SER A 1 498 ? -28.426 -1.003 0.865 1.00 64.44 498 SER A CA 1
ATOM 3983 C C . SER A 1 498 ? -29.867 -0.630 0.478 1.00 64.44 498 SER A C 1
ATOM 3985 O O . SER A 1 498 ? -30.753 -1.477 0.528 1.00 64.44 498 SER A O 1
ATOM 3987 N N . ARG A 1 499 ? -30.105 0.619 0.045 1.00 61.78 499 ARG A N 1
ATOM 3988 C CA . ARG A 1 499 ? -31.405 1.120 -0.434 1.00 61.78 499 ARG A CA 1
ATOM 3989 C C . ARG A 1 499 ? -31.578 1.081 -1.963 1.00 61.78 499 ARG A C 1
ATOM 3991 O O . ARG A 1 499 ? -32.697 1.250 -2.437 1.00 61.78 499 ARG A O 1
ATOM 3998 N N . ARG A 1 500 ? -30.509 0.881 -2.747 1.00 60.62 500 ARG A N 1
ATOM 3999 C CA . ARG A 1 500 ? -30.512 0.845 -4.226 1.00 60.62 500 ARG A CA 1
ATOM 4000 C C . ARG A 1 500 ? -29.903 -0.467 -4.726 1.00 60.62 500 ARG A C 1
ATOM 4002 O O . ARG A 1 500 ? -28.747 -0.510 -5.122 1.00 60.62 500 ARG A O 1
ATOM 4009 N N . THR A 1 501 ? -30.694 -1.536 -4.717 1.00 64.81 501 THR A N 1
ATOM 4010 C CA . THR A 1 501 ? -30.237 -2.907 -5.025 1.00 64.81 501 THR A CA 1
ATOM 4011 C C . THR A 1 501 ? -30.684 -3.430 -6.395 1.00 64.81 501 THR A C 1
ATOM 4013 O O . THR A 1 501 ? -30.423 -4.579 -6.731 1.00 64.81 501 THR A O 1
ATOM 4016 N N . ARG A 1 502 ? -31.376 -2.617 -7.205 1.00 65.44 502 ARG A N 1
ATOM 4017 C CA . ARG A 1 502 ? -32.082 -3.073 -8.418 1.00 65.44 502 ARG A CA 1
ATOM 4018 C C . ARG A 1 502 ? -31.348 -2.756 -9.732 1.00 65.44 502 ARG A C 1
ATOM 4020 O O . ARG A 1 502 ? -31.998 -2.458 -10.730 1.00 65.44 502 ARG A O 1
ATOM 4027 N N . LEU A 1 503 ? -30.014 -2.782 -9.729 1.00 72.94 503 LEU A N 1
ATOM 4028 C CA . LEU A 1 503 ? -29.191 -2.578 -10.929 1.00 72.94 503 LEU A CA 1
ATOM 4029 C C . LEU A 1 503 ? -28.748 -3.927 -11.511 1.00 72.94 503 LEU A C 1
ATOM 4031 O O . LEU A 1 503 ? -28.401 -4.839 -10.766 1.00 72.94 503 LEU A O 1
ATOM 4035 N N . ASN A 1 504 ? -28.773 -4.046 -12.840 1.00 81.31 504 ASN A N 1
ATOM 4036 C CA . ASN A 1 504 ? -28.146 -5.161 -13.555 1.00 81.31 504 ASN A CA 1
ATOM 4037 C C . ASN A 1 504 ? -26.613 -5.032 -13.466 1.00 81.31 504 ASN A C 1
ATOM 4039 O O . ASN A 1 504 ? -26.112 -3.912 -13.400 1.00 81.31 504 ASN A O 1
ATOM 4043 N N . GLU A 1 505 ? -25.876 -6.142 -13.490 1.00 77.44 505 GLU A N 1
ATOM 4044 C CA . GLU A 1 505 ? -24.411 -6.176 -13.370 1.00 77.44 505 GLU A CA 1
ATOM 4045 C C . GLU A 1 505 ? -23.721 -5.335 -14.449 1.00 77.44 505 GLU A C 1
ATOM 4047 O O . GLU A 1 505 ? -22.859 -4.513 -14.142 1.00 77.44 505 GLU A O 1
ATOM 4052 N N . THR A 1 506 ? -24.159 -5.475 -15.703 1.00 81.88 506 THR A N 1
ATOM 4053 C CA . THR A 1 506 ? -23.634 -4.696 -16.833 1.00 81.88 506 THR A CA 1
ATOM 4054 C C . THR A 1 506 ? -23.867 -3.206 -16.630 1.00 81.88 506 THR A C 1
ATOM 4056 O O . THR A 1 506 ? -22.931 -2.418 -16.676 1.00 81.88 506 THR A O 1
ATOM 4059 N N . LEU A 1 507 ? -25.097 -2.828 -16.276 1.00 82.38 507 LEU A N 1
ATOM 4060 C CA . LEU A 1 507 ? -25.452 -1.440 -15.995 1.00 82.38 507 LEU A CA 1
ATOM 4061 C C . LEU A 1 507 ? -24.675 -0.882 -14.794 1.00 82.38 507 LEU A C 1
ATOM 4063 O O . LEU A 1 507 ? -24.285 0.278 -14.805 1.00 82.38 507 LEU A O 1
ATOM 4067 N N . PHE A 1 508 ? -24.443 -1.683 -13.755 1.00 84.19 508 PHE A N 1
ATOM 4068 C CA . PHE A 1 508 ? -23.657 -1.274 -12.597 1.00 84.19 508 PHE A CA 1
ATOM 4069 C C . PHE A 1 508 ? -22.196 -1.032 -12.973 1.00 84.19 508 PHE A C 1
ATOM 4071 O O . PHE A 1 508 ? -21.657 0.021 -12.639 1.00 84.19 508 PHE A O 1
ATOM 4078 N N . LYS A 1 509 ? -21.582 -1.958 -13.716 1.00 84.31 509 LYS A N 1
ATOM 4079 C CA . LYS A 1 509 ? -20.220 -1.810 -14.234 1.00 84.31 509 LYS A CA 1
ATOM 4080 C C . LYS A 1 509 ? -20.094 -0.564 -15.106 1.00 84.31 509 LYS A C 1
ATOM 4082 O O . LYS A 1 509 ? -19.179 0.225 -14.890 1.00 84.31 509 LYS A O 1
ATOM 4087 N N . ASP A 1 510 ? -21.032 -0.358 -16.025 1.00 86.12 510 ASP A N 1
ATOM 4088 C CA . ASP A 1 510 ? -21.038 0.798 -16.919 1.00 86.12 510 ASP A CA 1
ATOM 4089 C C . ASP A 1 510 ? -21.216 2.099 -16.132 1.00 86.12 510 ASP A C 1
ATOM 4091 O O . ASP A 1 510 ? -20.494 3.062 -16.361 1.00 86.12 510 ASP A O 1
ATOM 4095 N N . LEU A 1 511 ? -22.105 2.135 -15.135 1.00 85.25 511 LEU A N 1
ATOM 4096 C CA . LEU A 1 511 ? -22.284 3.307 -14.275 1.00 85.25 511 LEU A CA 1
ATOM 4097 C C . LEU A 1 511 ? -21.051 3.598 -13.416 1.00 85.25 511 LEU A C 1
ATOM 4099 O O . LEU A 1 511 ? -20.679 4.761 -13.275 1.00 85.25 511 LEU A O 1
ATOM 4103 N N . VAL A 1 512 ? -20.409 2.574 -12.849 1.00 85.25 512 VAL A N 1
ATOM 4104 C CA . VAL A 1 512 ? -19.155 2.729 -12.097 1.00 85.25 512 VAL A CA 1
ATOM 4105 C C . VAL A 1 512 ? -18.053 3.235 -13.021 1.00 85.25 512 VAL A C 1
ATOM 4107 O O . VAL A 1 512 ? -17.356 4.180 -12.660 1.00 85.25 512 VAL A O 1
ATOM 4110 N N . PHE A 1 513 ? -17.937 2.672 -14.225 1.00 85.56 513 PHE A N 1
ATOM 4111 C CA . PHE A 1 513 ? -16.981 3.108 -15.237 1.00 85.56 513 PHE A CA 1
ATOM 4112 C C . PHE A 1 513 ? -17.214 4.567 -15.638 1.00 85.56 513 PHE A C 1
ATOM 4114 O O . PHE A 1 513 ? -16.288 5.370 -15.555 1.00 85.56 513 PHE A O 1
ATOM 4121 N N . LEU A 1 514 ? -18.446 4.935 -15.999 1.00 86.31 514 LEU A N 1
ATOM 4122 C CA . LEU A 1 514 ? -18.819 6.307 -16.347 1.00 86.31 514 LEU A CA 1
ATOM 4123 C C . LEU A 1 514 ? -18.551 7.265 -15.185 1.00 86.31 514 LEU A C 1
ATOM 4125 O O . LEU A 1 514 ? -18.095 8.384 -15.398 1.00 86.31 514 LEU A O 1
ATOM 4129 N N . LYS A 1 515 ? -18.812 6.836 -13.945 1.00 83.00 515 LYS A N 1
ATOM 4130 C CA . LYS A 1 515 ? -18.622 7.680 -12.765 1.00 83.00 515 LYS A CA 1
ATOM 4131 C C . LYS A 1 515 ? -17.150 7.880 -12.418 1.00 83.00 515 LYS A C 1
ATOM 4133 O O . LYS A 1 515 ? -16.764 9.005 -12.115 1.00 83.00 515 LYS A O 1
ATOM 4138 N N . ALA A 1 516 ? -16.347 6.820 -12.469 1.00 80.25 516 ALA A N 1
ATOM 4139 C CA . ALA A 1 516 ? -14.909 6.879 -12.220 1.00 80.25 516 ALA A CA 1
ATOM 4140 C C . ALA A 1 516 ? -14.174 7.666 -13.318 1.00 80.25 516 ALA A C 1
ATOM 4142 O O . ALA A 1 516 ? -13.240 8.404 -13.025 1.00 80.25 516 ALA A O 1
ATOM 4143 N N . ASN A 1 517 ? -14.642 7.572 -14.567 1.00 80.94 517 ASN A N 1
ATOM 4144 C CA . ASN A 1 517 ? -14.025 8.219 -15.727 1.00 80.94 517 ASN A CA 1
ATOM 4145 C C . ASN A 1 517 ? -14.735 9.509 -16.163 1.00 80.94 517 ASN A C 1
ATOM 4147 O O . ASN A 1 517 ? -14.470 10.008 -17.250 1.00 80.94 517 ASN A O 1
ATOM 4151 N N . GLN A 1 518 ? -15.598 10.090 -15.323 1.00 80.25 518 GLN A N 1
ATOM 4152 C CA . GLN A 1 518 ? -16.378 11.289 -15.661 1.00 80.25 518 GLN A CA 1
ATOM 4153 C C . GLN A 1 518 ? -15.505 12.494 -16.074 1.00 80.25 518 GLN A C 1
ATOM 4155 O O . GLN A 1 518 ? -15.988 13.398 -16.738 1.00 80.25 518 GLN A O 1
ATOM 4160 N N . ALA A 1 519 ? -14.238 12.542 -15.656 1.00 75.75 519 ALA A N 1
ATOM 4161 C CA . ALA A 1 519 ? -13.307 13.608 -16.035 1.00 75.75 519 ALA A CA 1
ATOM 4162 C C . ALA A 1 519 ? -12.576 13.359 -17.371 1.00 75.75 519 ALA A C 1
ATOM 4164 O O . ALA A 1 519 ? -11.920 14.268 -17.875 1.00 75.75 519 ALA A O 1
ATOM 4165 N N . LEU A 1 520 ? -12.628 12.131 -17.894 1.00 70.56 520 LEU A N 1
ATOM 4166 C CA . LEU A 1 520 ? -11.963 11.699 -19.131 1.00 70.56 520 LEU A CA 1
ATOM 4167 C C . LEU A 1 520 ? -12.940 11.553 -20.308 1.00 70.56 520 LEU A C 1
ATOM 4169 O O . LEU A 1 520 ? -12.503 11.549 -21.458 1.00 70.56 520 LEU A O 1
ATOM 4173 N N . LEU A 1 521 ? -14.230 11.396 -19.999 1.00 61.91 521 LEU A N 1
ATOM 4174 C CA . LEU A 1 521 ? -15.367 11.354 -20.921 1.00 61.91 521 LEU A CA 1
ATOM 4175 C C . LEU A 1 521 ? -15.994 12.743 -21.031 1.00 61.91 521 LEU A C 1
ATOM 4177 O O . LEU A 1 521 ? -16.374 13.113 -22.163 1.00 61.91 521 LEU A O 1
#

Sequence (521 aa):
MTRIGNGVFPTELDNEIGEHLRTRGEEVSEHYGEPQRCGWLDLPLIKYASMINGYTALFLTKLDVLDTMAEIKVATGYKKNGVELQNYPALGNKMHDIEVEYVLCPGWQGQSTSKCRTFDSLPENARRYVQFIEKSVGIPDNNYGIQMMDVRYADDVEDDESLPTFRLSCFLHSLQLCVRDGMQNASYTSKVLDKCRILSKLSHKSSKIADALDQLNKSITKTNVTRWNSDYMLIKSILSIGKNDLESIVTLMENSIKFSNNDIMILQEIIDILEPFYDISIKCQSEKIVTASLVVPAIVHLMVHLRDLKEHVVFGTKLVQQLQLSIEQRFAGIVNRIKQLNIEENDPFNDSVYFIAAVLDPSFKFFWLRDLKLPANAENRLKQDVIQLILDEMNKDLKLSSTKLFDKNISSITKPRKRKIFSYDDVYGGYSNDPMVVNPVAELEAYLNDPIRFSFSEYWCRSQLIQLKKLVVHIGCVQASSAPIERVFSCAGLILSSRRTRLNETLFKDLVFLKANQALL

pLDDT: mean 77.84, std 16.07, range [31.42, 96.38]

Secondary structure (DSSP, 8-state):
-EE-SSS--TTB--SHHHHHHHHHTT-B-TTT-PBPEEB-EEHHHHHHHHHHHT-S-EEEE-GGGGTT-SEEEEEEEEEETTEEESS--SSHHHHTTPEEEEEEEE--TT---TT--SGGGS-HHHHHHHHHHHHHHT--SSS--EEEE-GGGTT--PPP-S--------HHHHHHHHHHHHHHT-HHHHHHHHHHHHHHHHHTT-HHHHHHHHHTT--PPPP-TT-HHHHHHHHHHHHHH-HHHHHHHHHTTTTS----HHHHHHHHHHHHHHHHHHHHHHHHT-SSS-SHHHHHHHHHHHHHHHHHHTTT-SSTHHHHHHHHHHHHHHTHHHHHHHHT----TT-TT--HHHHHHHHH-TTTTTGGGGGGT--HHHHHHHHHHHHHHHHHHHHHHHHHHHHTTTT-------PPPPPPTTTTSTTTT---SS-----HHHHHHHHHH------HHHHHHH---HHHHHHHHHHHT--S-SHHHHHHHHHHHHHS-TT-----HHHHHHHHHHHHTTTT-

Radius of gyration: 29.66 Å; chains: 1; bounding box: 72×69×92 Å

Foldseek 3Di:
DWDDDDAFDQFWDPDPVQVLLQVLVVQADPVPRHGITGGAAELLVVLQVCVVPVDLEAEDEPLQSQQQPQKGKHFQWKDAPNHTDPHDDLDRVVSPRIDTDIDIQGTNRNPGPPPDDDLVSDDPSSNVVQVVSQVSSCNDPPPHGYHYDYPVPPPDDDDDDRDDPPDADQLLVLLQVLLVQLCVQQPVLVVLLVLLQVVLVVCVVDPVNVVLCVVVVADAFHDDPRGCLSSLSRLVRLVVCPDVSNVVSVVVVPPPDDQDPVSNLSSVLVNQLCVLSNVLSVVLLDPVALNLLVNLLSLLVNLLSLVVCCVVDDRCNSSSVSSNVSSCQQCVLSVCLLVVHDHDPPRRVVDLLSLLSNLLQLQRNPVSVVSVPDDPVSSVVSNVVNLVVNLVLLVVVVVVVVVVVPPDPDDDPDDDDDDDPPPVVVPVDDPDPPPPPPDPSVLSVVSSPDPDRDGSVVDLVPDPSVSSNVVCVVSSPDRSRPSLVVVLVVLLCVCDDPVHSPDDPVRSVVSSVCRSCVVVD